Protein AF-A0A850M1L8-F1 (afdb_monomer)

Radius of gyration: 28.01 Å; Cα contacts (8 Å, |Δi|>4): 456; chains: 1; bounding box: 72×59×73 Å

Structure (mmCIF, N/CA/C/O backbone):
data_AF-A0A850M1L8-F1
#
_entry.id   AF-A0A850M1L8-F1
#
loop_
_atom_site.group_PDB
_atom_site.id
_atom_site.type_symbol
_atom_site.label_atom_id
_atom_site.label_alt_id
_atom_site.label_comp_id
_atom_site.label_asym_id
_atom_site.label_entity_id
_atom_site.label_seq_id
_atom_site.pdbx_PDB_ins_code
_atom_site.Cartn_x
_atom_site.Cartn_y
_atom_site.Cartn_z
_atom_site.occupancy
_atom_site.B_iso_or_equiv
_atom_site.auth_seq_id
_atom_site.auth_comp_id
_atom_site.auth_asym_id
_atom_site.auth_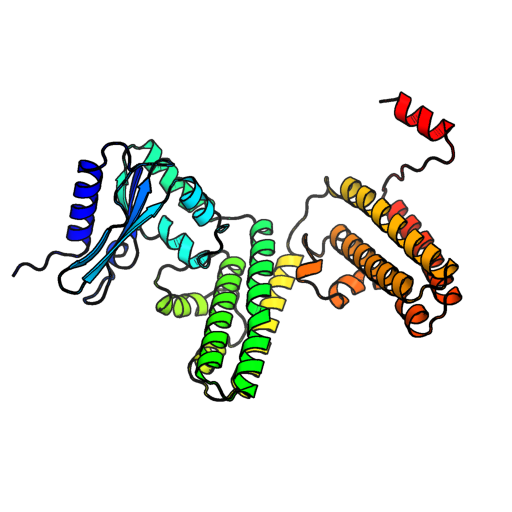atom_id
_atom_site.pdbx_PDB_model_num
ATOM 1 N N . MET A 1 1 ? 30.282 -13.989 -36.476 1.00 49.06 1 MET A N 1
ATOM 2 C CA . MET A 1 1 ? 28.835 -13.706 -36.355 1.00 49.06 1 MET A CA 1
ATOM 3 C C . MET A 1 1 ? 28.711 -12.346 -35.680 1.00 49.06 1 MET A C 1
ATOM 5 O O . MET A 1 1 ? 29.245 -12.204 -34.587 1.00 49.06 1 MET A O 1
ATOM 9 N N . PHE A 1 2 ? 28.152 -11.329 -36.342 1.00 50.41 2 PHE A N 1
ATOM 10 C CA . PHE A 1 2 ? 27.987 -10.004 -35.729 1.00 50.41 2 PHE A CA 1
ATOM 11 C C . PHE A 1 2 ? 26.932 -10.098 -34.622 1.00 50.41 2 PHE A C 1
ATOM 13 O O . PHE A 1 2 ? 25.789 -10.461 -34.894 1.00 50.41 2 PHE A O 1
ATOM 20 N N . LYS A 1 3 ? 27.324 -9.827 -33.374 1.00 67.75 3 LYS A N 1
ATOM 21 C CA . LYS A 1 3 ? 26.388 -9.718 -32.253 1.00 67.75 3 LYS A CA 1
ATOM 22 C C . LYS A 1 3 ? 25.769 -8.323 -32.324 1.00 67.75 3 LYS A C 1
ATOM 24 O O . LYS A 1 3 ? 26.452 -7.350 -32.015 1.00 67.75 3 LYS A O 1
ATOM 29 N N . LEU A 1 4 ? 24.522 -8.235 -32.787 1.00 77.19 4 LEU A N 1
ATOM 30 C CA . LEU A 1 4 ? 23.741 -6.998 -32.709 1.00 77.19 4 LEU A CA 1
ATOM 31 C C . LEU A 1 4 ? 23.640 -6.573 -31.241 1.00 77.19 4 LEU A C 1
ATOM 33 O O . LEU A 1 4 ? 23.440 -7.412 -30.357 1.00 77.19 4 LEU A O 1
ATOM 37 N N . LYS A 1 5 ? 23.785 -5.278 -30.974 1.00 91.38 5 LYS A N 1
ATOM 38 C CA . LYS A 1 5 ? 23.534 -4.725 -29.642 1.00 91.38 5 LYS A CA 1
ATOM 39 C C . LYS A 1 5 ? 22.029 -4.754 -29.368 1.00 91.38 5 LYS A C 1
ATOM 41 O O . LYS A 1 5 ? 21.225 -4.542 -30.271 1.00 91.38 5 LYS A O 1
ATOM 46 N N . MET A 1 6 ? 21.636 -4.954 -28.110 1.00 94.56 6 MET A N 1
ATOM 47 C CA . MET A 1 6 ? 20.220 -4.975 -27.709 1.00 94.56 6 MET A CA 1
ATOM 48 C C . MET A 1 6 ? 19.470 -3.702 -28.129 1.00 94.56 6 MET A C 1
ATOM 50 O O . MET A 1 6 ? 18.338 -3.775 -28.601 1.00 94.56 6 MET A O 1
ATOM 54 N N . ILE A 1 7 ? 20.127 -2.540 -28.053 1.00 95.94 7 ILE A N 1
ATOM 55 C CA . ILE A 1 7 ? 19.549 -1.272 -28.512 1.00 95.94 7 ILE A CA 1
ATOM 56 C C . ILE A 1 7 ? 19.278 -1.240 -30.026 1.00 95.94 7 ILE A C 1
ATOM 58 O O . ILE A 1 7 ? 18.281 -0.667 -30.451 1.00 95.94 7 ILE A O 1
ATOM 62 N N . GLU A 1 8 ? 20.108 -1.894 -30.842 1.00 95.44 8 GLU A N 1
ATOM 63 C CA . GLU A 1 8 ? 19.921 -1.958 -32.300 1.00 95.44 8 GLU A CA 1
ATOM 64 C C . GLU A 1 8 ? 18.703 -2.824 -32.652 1.00 95.44 8 GLU A C 1
ATOM 66 O O . GLU A 1 8 ? 17.951 -2.499 -33.571 1.00 95.44 8 GLU A O 1
ATOM 71 N N . ILE A 1 9 ? 18.463 -3.890 -31.878 1.00 95.88 9 ILE A N 1
ATOM 72 C CA . ILE A 1 9 ? 17.249 -4.712 -31.981 1.00 95.88 9 ILE A CA 1
ATOM 73 C C . ILE A 1 9 ? 16.019 -3.868 -31.621 1.00 95.88 9 ILE A C 1
ATOM 75 O O . ILE A 1 9 ? 15.04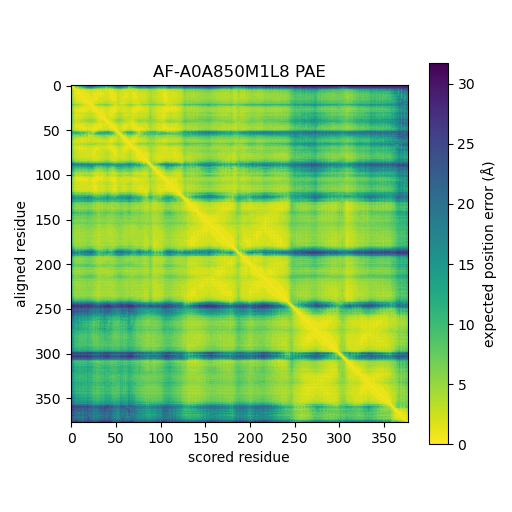5 -3.861 -32.374 1.00 95.88 9 ILE A O 1
ATOM 79 N N . ALA A 1 10 ? 16.069 -3.109 -30.523 1.00 97.50 10 ALA A N 1
ATOM 80 C CA . ALA A 1 10 ? 14.967 -2.239 -30.116 1.00 97.50 10 ALA A CA 1
ATOM 81 C C . ALA A 1 10 ? 14.657 -1.154 -31.169 1.00 97.50 10 ALA A C 1
ATOM 83 O O . ALA A 1 10 ? 13.501 -0.936 -31.531 1.00 97.50 10 ALA A O 1
ATOM 84 N N . GLU A 1 11 ? 15.686 -0.510 -31.728 1.00 97.88 11 GLU A N 1
ATOM 85 C CA . GLU A 1 11 ? 15.541 0.485 -32.797 1.00 97.88 11 GLU A CA 1
ATOM 86 C C . GLU A 1 11 ? 14.978 -0.128 -34.091 1.00 97.88 11 GLU A C 1
ATOM 88 O O . GLU A 1 11 ? 14.148 0.495 -34.762 1.00 97.88 11 GLU A O 1
ATOM 93 N N . PHE A 1 12 ? 15.367 -1.362 -34.431 1.00 97.38 12 PHE A N 1
ATOM 94 C CA . PHE A 1 12 ? 14.781 -2.109 -35.546 1.00 97.38 12 PHE A CA 1
ATOM 95 C C . PHE A 1 12 ? 13.287 -2.387 -35.325 1.00 97.38 12 PHE A C 1
ATOM 97 O O . PHE A 1 12 ? 12.474 -2.124 -36.217 1.00 97.38 12 PHE A O 1
ATOM 104 N N . LEU A 1 13 ? 12.909 -2.871 -34.138 1.00 97.94 13 LEU A N 1
ATOM 105 C CA . LEU A 1 13 ? 11.514 -3.163 -33.797 1.00 97.94 13 LEU A CA 1
ATOM 106 C C . LEU A 1 13 ? 10.656 -1.900 -33.793 1.00 97.94 13 LEU A C 1
ATOM 108 O O . LEU A 1 13 ? 9.551 -1.920 -34.335 1.00 97.94 13 LEU A O 1
ATOM 112 N N . ALA A 1 14 ? 11.181 -0.789 -33.269 1.00 98.00 14 ALA A N 1
ATOM 113 C CA . ALA A 1 14 ? 10.499 0.498 -33.303 1.00 98.00 14 ALA A CA 1
ATOM 114 C C . ALA A 1 14 ? 10.196 0.934 -34.747 1.00 98.00 14 ALA A C 1
ATOM 116 O O . ALA A 1 14 ? 9.050 1.249 -35.065 1.00 98.00 14 ALA A O 1
ATOM 117 N N . LYS A 1 15 ? 11.186 0.866 -35.652 1.00 97.88 15 LYS A N 1
ATOM 118 C CA . LYS A 1 15 ? 10.992 1.174 -37.084 1.00 97.88 15 LYS A CA 1
ATOM 119 C C . LYS A 1 15 ? 9.988 0.236 -37.753 1.00 97.88 15 LYS A C 1
ATOM 121 O O . LYS A 1 15 ? 9.182 0.670 -38.577 1.00 97.88 15 LYS A O 1
ATOM 126 N N . ARG A 1 16 ? 10.028 -1.059 -37.423 1.00 97.62 16 ARG A N 1
ATOM 127 C CA . ARG A 1 16 ? 9.095 -2.049 -37.975 1.00 97.62 16 ARG A CA 1
ATOM 128 C C . ARG A 1 16 ? 7.661 -1.774 -37.526 1.00 97.62 16 ARG A C 1
ATOM 130 O O . ARG A 1 16 ? 6.761 -1.838 -38.360 1.00 97.62 16 ARG A O 1
ATOM 137 N N . ALA A 1 17 ? 7.462 -1.450 -36.250 1.00 97.12 17 ALA A N 1
ATOM 138 C CA . ALA A 1 17 ? 6.154 -1.135 -35.688 1.00 97.12 17 ALA A CA 1
ATOM 139 C C . ALA A 1 17 ? 5.556 0.127 -36.323 1.00 97.12 17 ALA A C 1
ATOM 141 O O . ALA A 1 17 ? 4.420 0.086 -36.783 1.00 97.12 17 ALA A O 1
ATOM 142 N N . THR A 1 18 ? 6.328 1.210 -36.449 1.00 96.38 18 THR A N 1
ATOM 143 C CA . THR A 1 18 ? 5.833 2.462 -37.054 1.00 96.38 18 THR A CA 1
ATOM 144 C C . THR A 1 18 ? 5.558 2.338 -38.548 1.00 96.38 18 THR A C 1
ATOM 146 O O . THR A 1 18 ? 4.636 2.970 -39.051 1.00 96.38 18 THR A O 1
ATOM 149 N N . SER A 1 19 ? 6.302 1.484 -39.257 1.00 96.06 19 SER A N 1
ATOM 150 C CA . SER A 1 19 ? 6.034 1.194 -40.673 1.00 96.06 19 SER A CA 1
ATOM 151 C C . SER A 1 19 ? 4.773 0.344 -40.871 1.00 96.06 19 SER A C 1
ATOM 153 O O . SER A 1 19 ? 4.092 0.478 -41.881 1.00 96.06 19 SER A O 1
ATOM 155 N N . ARG A 1 20 ? 4.477 -0.567 -39.933 1.00 96.19 20 ARG A N 1
ATOM 156 C CA . ARG A 1 20 ? 3.309 -1.464 -39.994 1.00 96.19 20 ARG A CA 1
ATOM 157 C C . ARG A 1 20 ? 2.029 -0.789 -39.499 1.00 96.19 20 ARG A C 1
ATOM 159 O O . ARG A 1 20 ? 0.959 -1.098 -40.010 1.00 96.19 20 ARG A O 1
ATOM 166 N N . PHE A 1 21 ? 2.152 0.120 -38.536 1.00 94.31 21 PHE A N 1
ATOM 167 C CA . PHE A 1 21 ? 1.048 0.827 -37.888 1.00 94.31 21 PHE A CA 1
ATOM 168 C C . PHE A 1 21 ? 1.220 2.347 -38.013 1.00 94.31 21 PHE A C 1
ATOM 170 O O . PHE A 1 21 ? 1.390 3.028 -36.993 1.00 94.31 21 PHE A O 1
ATOM 177 N N . PRO A 1 22 ? 1.206 2.890 -39.247 1.00 89.12 22 PRO A N 1
ATOM 178 C CA . PRO A 1 22 ? 1.342 4.324 -39.456 1.00 89.12 22 PRO A CA 1
ATOM 179 C C . PRO A 1 22 ? 0.224 5.059 -38.717 1.00 89.12 22 PRO A C 1
ATOM 181 O O . PRO A 1 22 ? -0.919 4.603 -38.675 1.00 89.12 22 PRO A O 1
ATOM 184 N N . ASP A 1 23 ? 0.583 6.167 -38.078 1.00 89.69 23 ASP A N 1
ATOM 185 C CA . ASP A 1 23 ? -0.311 7.051 -37.325 1.00 89.69 23 ASP A CA 1
ATOM 186 C C . ASP A 1 23 ? -1.041 6.434 -36.122 1.00 89.69 23 ASP A C 1
ATOM 188 O O . ASP A 1 23 ? -1.714 7.165 -35.405 1.00 89.69 23 ASP A O 1
ATOM 192 N N . LYS A 1 24 ? -0.897 5.134 -35.833 1.00 94.69 24 LYS A N 1
ATOM 193 C CA . LYS A 1 24 ? -1.538 4.478 -34.673 1.00 94.69 24 LYS A CA 1
ATOM 194 C C . LYS A 1 24 ? -0.696 4.509 -33.402 1.00 94.69 24 LYS A C 1
ATOM 196 O O . LYS A 1 24 ? -1.224 4.336 -32.304 1.00 94.69 24 LYS A O 1
ATOM 201 N N . ILE A 1 25 ? 0.614 4.689 -33.549 1.00 97.00 25 ILE A N 1
ATOM 202 C CA . ILE A 1 25 ? 1.569 4.714 -32.444 1.00 97.00 25 ILE A CA 1
ATOM 203 C C . ILE A 1 25 ? 1.969 6.163 -32.186 1.00 97.00 25 ILE A C 1
ATOM 205 O O . ILE A 1 25 ? 2.467 6.831 -33.084 1.00 97.00 25 ILE A O 1
ATOM 209 N N . ALA A 1 26 ? 1.781 6.643 -30.959 1.00 97.31 26 ALA A N 1
ATOM 210 C CA . ALA A 1 26 ? 2.185 7.981 -30.542 1.00 97.31 26 ALA A CA 1
ATOM 211 C C . ALA A 1 26 ? 3.645 8.007 -30.066 1.00 97.31 26 ALA A C 1
ATOM 213 O O . ALA A 1 26 ? 4.408 8.896 -30.446 1.00 97.31 26 ALA A O 1
ATOM 214 N N . ILE A 1 27 ? 4.042 7.024 -29.250 1.00 98.19 27 ILE A N 1
ATOM 215 C CA . ILE A 1 27 ? 5.375 6.921 -28.635 1.00 98.19 27 ILE A CA 1
ATOM 216 C C . ILE A 1 27 ? 5.847 5.470 -28.687 1.00 98.19 27 ILE A C 1
ATOM 218 O O . ILE A 1 27 ? 5.060 4.565 -28.431 1.00 98.19 27 ILE A O 1
ATOM 222 N N . ILE A 1 28 ? 7.136 5.252 -28.953 1.00 98.31 28 ILE A N 1
ATOM 223 C CA . ILE A 1 28 ? 7.819 3.985 -28.657 1.00 98.31 28 ILE A CA 1
ATOM 224 C C . ILE A 1 28 ? 9.022 4.294 -27.791 1.00 98.31 28 ILE A C 1
ATOM 226 O O . ILE A 1 28 ? 9.825 5.175 -28.115 1.00 98.31 28 ILE A O 1
ATOM 230 N N . VAL A 1 29 ? 9.173 3.530 -26.722 1.00 97.62 29 VAL A N 1
ATOM 231 C CA . VAL A 1 29 ? 10.317 3.620 -25.826 1.00 97.62 29 VAL A CA 1
ATOM 232 C C . VAL A 1 29 ? 10.916 2.251 -25.573 1.00 97.62 29 VAL A C 1
ATOM 234 O O . VAL A 1 29 ? 10.224 1.234 -25.561 1.00 97.62 29 VAL A O 1
ATOM 237 N N . VAL A 1 30 ? 12.218 2.268 -25.325 1.00 96.81 30 VAL A N 1
ATOM 238 C CA . VAL A 1 30 ? 12.921 1.205 -24.612 1.00 96.81 30 VAL A CA 1
ATOM 239 C C . VAL A 1 30 ? 13.180 1.693 -23.190 1.00 96.81 30 VAL A C 1
ATOM 241 O O . VAL A 1 30 ? 13.467 2.878 -22.988 1.00 96.81 30 VAL A O 1
ATOM 244 N N . TYR A 1 31 ? 13.053 0.812 -22.206 1.00 92.56 31 TYR A N 1
ATOM 245 C CA . TYR A 1 31 ? 13.312 1.111 -20.797 1.00 92.56 31 TYR A CA 1
ATOM 246 C C . TYR A 1 31 ? 14.234 0.051 -20.179 1.00 92.56 31 TYR A C 1
ATOM 248 O O . TYR A 1 31 ? 14.836 -0.758 -20.888 1.00 92.56 31 TYR A O 1
ATOM 256 N N . GLY A 1 32 ? 14.432 0.118 -18.862 1.00 88.62 32 GLY A N 1
ATOM 257 C CA . GLY A 1 32 ? 15.216 -0.879 -18.138 1.00 88.62 32 GLY A CA 1
ATOM 258 C C . GLY A 1 32 ? 16.716 -0.795 -18.430 1.00 88.62 32 GLY A C 1
ATOM 259 O O . GLY A 1 32 ? 17.271 0.282 -18.667 1.00 88.62 32 GLY A O 1
ATOM 260 N N . SER A 1 33 ? 17.397 -1.940 -18.372 1.00 89.81 33 SER A N 1
ATOM 261 C CA . SER A 1 33 ? 18.862 -2.008 -18.456 1.00 89.81 33 SER A CA 1
ATOM 262 C C . SER A 1 33 ? 19.405 -1.485 -19.790 1.00 89.81 33 SER A C 1
ATOM 264 O O . SER A 1 33 ? 20.400 -0.760 -19.770 1.00 89.81 33 SER A O 1
ATOM 266 N N . VAL A 1 34 ? 18.709 -1.760 -20.902 1.00 93.38 34 VAL A N 1
ATOM 267 C CA . VAL A 1 34 ? 19.069 -1.318 -22.262 1.00 93.38 34 VAL A CA 1
ATOM 268 C C . VAL A 1 34 ? 19.001 0.203 -22.400 1.00 93.38 34 VAL A C 1
ATOM 270 O O . VAL A 1 34 ? 19.884 0.812 -23.002 1.00 93.38 34 VAL A O 1
ATOM 273 N N . ALA A 1 35 ? 17.982 0.849 -21.826 1.00 92.56 35 ALA A N 1
ATOM 274 C CA . ALA A 1 35 ? 17.881 2.310 -21.854 1.00 92.56 35 ALA A CA 1
ATOM 275 C C . ALA A 1 35 ? 18.981 2.992 -21.025 1.00 92.56 35 ALA A C 1
ATOM 277 O O . ALA A 1 35 ? 19.410 4.096 -21.356 1.00 92.56 35 ALA A O 1
ATOM 278 N N . LEU A 1 36 ? 19.438 2.328 -19.960 1.00 89.19 36 LEU A N 1
ATOM 279 C CA . LEU A 1 36 ? 20.467 2.829 -19.050 1.00 89.19 36 LEU A CA 1
ATOM 280 C C . LEU A 1 36 ? 21.901 2.475 -19.481 1.00 89.19 36 LEU A C 1
ATOM 282 O O . LEU A 1 36 ? 22.843 2.953 -18.850 1.00 89.19 36 LEU A O 1
ATOM 286 N N . GLY A 1 37 ? 22.090 1.637 -20.506 1.00 90.38 37 GLY A N 1
ATOM 287 C CA . GLY A 1 37 ? 23.416 1.146 -20.902 1.00 90.38 37 GLY A CA 1
ATOM 288 C C . GLY A 1 37 ? 24.055 0.222 -19.856 1.00 90.38 37 GLY A C 1
ATOM 289 O O . GLY A 1 37 ? 25.275 0.209 -19.696 1.00 90.38 37 GLY A O 1
ATOM 290 N N . THR A 1 38 ? 23.232 -0.477 -19.070 1.00 89.44 38 THR A N 1
ATOM 291 C CA . THR A 1 38 ? 23.667 -1.382 -17.985 1.00 89.44 38 THR A CA 1
ATOM 292 C C . THR A 1 38 ? 23.308 -2.842 -18.257 1.00 89.44 38 THR A C 1
ATOM 294 O O . THR A 1 38 ? 23.363 -3.681 -17.352 1.00 89.44 38 THR A O 1
ATOM 297 N N . GLU A 1 39 ? 22.905 -3.140 -19.490 1.00 90.69 39 GLU A N 1
ATOM 298 C CA . GLU A 1 39 ? 22.570 -4.476 -19.949 1.00 90.69 39 GLU A CA 1
ATOM 299 C C . GLU A 1 39 ? 23.780 -5.422 -19.925 1.00 90.69 39 GLU A C 1
ATOM 301 O O . GLU A 1 39 ? 24.936 -5.029 -20.085 1.00 90.69 39 GLU A O 1
ATOM 306 N N . HIS A 1 40 ? 23.505 -6.707 -19.724 1.00 89.19 40 HIS A N 1
ATOM 307 C CA . HIS A 1 40 ? 24.483 -7.790 -19.784 1.00 89.19 40 HIS A CA 1
ATOM 308 C C . HIS A 1 40 ? 23.911 -8.967 -20.580 1.00 89.19 40 HIS A C 1
ATOM 310 O O . HIS A 1 40 ? 22.801 -8.909 -21.095 1.00 89.19 40 HIS A O 1
ATOM 316 N N . GLU A 1 41 ? 24.654 -10.068 -20.693 1.00 88.75 41 GLU A N 1
ATOM 317 C CA . GLU A 1 41 ? 24.296 -11.182 -21.587 1.00 88.75 41 GLU A CA 1
ATOM 318 C C . GLU A 1 41 ? 22.949 -11.879 -21.298 1.00 88.75 41 GLU A C 1
ATOM 320 O O . GLU A 1 41 ? 22.431 -12.559 -22.182 1.00 88.75 41 GLU A O 1
ATOM 325 N N . TYR A 1 42 ? 22.381 -11.675 -20.104 1.00 88.56 42 TYR A N 1
ATOM 326 C CA . TYR A 1 42 ? 21.080 -12.214 -19.676 1.00 88.56 42 TYR A CA 1
ATOM 327 C C . TYR A 1 42 ? 20.008 -11.129 -19.518 1.00 88.56 42 TYR A C 1
ATOM 329 O O . TYR A 1 42 ? 18.961 -11.397 -18.938 1.00 88.56 42 TYR A O 1
ATOM 337 N N . SER A 1 43 ? 20.279 -9.897 -19.954 1.00 90.69 43 SER A N 1
ATOM 338 C CA . SER A 1 43 ? 19.254 -8.856 -19.980 1.00 90.69 43 SER A CA 1
ATOM 339 C C . SER A 1 43 ? 18.221 -9.130 -21.072 1.00 90.69 43 SER A C 1
ATOM 341 O O . SER A 1 43 ? 18.527 -9.688 -22.127 1.00 90.69 43 SER A O 1
ATOM 343 N N . ASP A 1 44 ? 16.997 -8.725 -20.784 1.00 93.56 44 ASP A N 1
ATOM 344 C CA . ASP A 1 44 ? 15.873 -8.614 -21.698 1.00 93.56 44 ASP A CA 1
ATOM 345 C C . ASP A 1 44 ? 15.897 -7.283 -22.462 1.00 93.56 44 ASP A C 1
ATOM 347 O O . ASP A 1 44 ? 16.663 -6.362 -22.164 1.00 93.56 44 ASP A O 1
ATOM 351 N N . ILE A 1 45 ? 15.064 -7.207 -23.499 1.00 95.75 45 ILE A N 1
ATOM 352 C CA . ILE A 1 45 ? 14.753 -5.976 -24.222 1.00 95.75 45 ILE A CA 1
ATOM 353 C C . ILE A 1 45 ? 13.324 -5.583 -23.865 1.00 95.75 45 ILE A C 1
ATOM 355 O O . ILE A 1 45 ? 12.363 -6.142 -24.394 1.00 95.75 45 ILE A O 1
ATOM 359 N N . ASP A 1 46 ? 13.233 -4.601 -22.979 1.00 94.75 46 ASP A N 1
ATOM 360 C CA . ASP A 1 46 ? 12.004 -4.047 -22.429 1.00 94.75 46 ASP A CA 1
ATOM 361 C C . ASP A 1 46 ? 11.526 -2.840 -23.246 1.00 94.75 46 ASP A C 1
ATOM 363 O O . ASP A 1 46 ? 12.171 -1.784 -23.273 1.00 94.75 46 ASP A O 1
ATOM 367 N N . MET A 1 47 ? 10.385 -2.974 -23.919 1.00 97.38 47 MET A N 1
ATOM 368 C CA . MET A 1 47 ? 9.817 -1.934 -24.772 1.00 97.38 47 MET A CA 1
ATOM 369 C C . MET A 1 47 ? 8.321 -1.764 -24.550 1.00 97.38 47 MET A C 1
ATOM 371 O O . MET A 1 47 ? 7.593 -2.721 -24.297 1.00 97.38 47 MET A O 1
ATOM 375 N N . TYR A 1 48 ? 7.834 -0.541 -24.746 1.00 96.62 48 TYR A N 1
ATOM 376 C CA . TYR A 1 48 ? 6.402 -0.315 -24.883 1.00 96.62 48 TYR A CA 1
ATOM 377 C C . TYR A 1 48 ? 6.068 0.747 -25.921 1.00 96.62 48 TYR A C 1
ATOM 379 O O . TYR A 1 48 ? 6.847 1.668 -26.187 1.00 96.62 48 TYR A O 1
ATOM 387 N N . ALA A 1 49 ? 4.878 0.611 -26.500 1.00 97.62 49 ALA A N 1
ATOM 388 C CA . ALA A 1 49 ? 4.255 1.620 -27.338 1.00 97.62 49 ALA A CA 1
ATOM 389 C C . ALA A 1 49 ? 3.098 2.289 -26.590 1.00 97.62 49 ALA A C 1
ATOM 391 O O . ALA A 1 49 ? 2.289 1.607 -25.956 1.00 97.62 49 ALA A O 1
ATOM 392 N N . ILE A 1 50 ? 2.993 3.614 -26.707 1.00 97.12 50 ILE A N 1
ATOM 393 C CA . ILE A 1 50 ? 1.744 4.321 -26.422 1.00 97.12 50 ILE A CA 1
ATOM 394 C C . ILE A 1 50 ? 0.988 4.445 -27.736 1.00 97.12 50 ILE A C 1
ATOM 396 O O . ILE A 1 50 ? 1.493 5.051 -28.683 1.00 97.12 50 ILE A O 1
ATOM 400 N N . VAL A 1 51 ? -0.197 3.854 -27.791 1.00 96.19 51 VAL A N 1
ATOM 401 C CA . VAL A 1 51 ? -1.086 3.884 -28.954 1.00 96.19 51 VAL A CA 1
ATOM 402 C C . VAL A 1 51 ? -2.289 4.780 -28.680 1.00 96.19 51 VAL A C 1
ATOM 404 O O . VAL A 1 51 ? -2.616 5.065 -27.524 1.00 96.19 51 VAL A O 1
ATOM 407 N N . ASP A 1 52 ? -2.954 5.239 -29.736 1.00 89.56 52 ASP A N 1
ATOM 408 C CA . ASP A 1 52 ? -4.258 5.880 -29.564 1.00 89.56 52 ASP A CA 1
ATOM 409 C C . ASP A 1 52 ? -5.280 4.863 -29.026 1.00 89.56 52 ASP A C 1
ATOM 411 O O . ASP A 1 52 ? -5.126 3.648 -29.185 1.00 89.56 52 ASP A O 1
ATOM 415 N N . ASN A 1 53 ? -6.320 5.359 -28.355 1.00 79.38 53 ASN A N 1
ATOM 416 C CA . ASN A 1 53 ? -7.325 4.496 -27.745 1.00 79.38 53 ASN A CA 1
ATOM 417 C C . ASN A 1 53 ? -8.005 3.632 -28.823 1.00 79.38 53 ASN A C 1
ATOM 419 O O . ASN A 1 53 ? -8.302 4.134 -29.905 1.00 79.38 53 ASN A O 1
ATOM 423 N N . GLU A 1 54 ? -8.213 2.344 -28.539 1.00 79.56 54 GLU A N 1
ATOM 424 C CA . GLU A 1 54 ? -8.794 1.368 -29.484 1.00 79.56 54 GLU A CA 1
ATOM 425 C C . GLU A 1 54 ? -7.992 1.158 -30.788 1.00 79.56 54 GLU A C 1
ATOM 427 O O . GLU A 1 54 ? -8.501 0.586 -31.752 1.00 79.56 54 GLU A O 1
ATOM 432 N N . ALA A 1 55 ? -6.723 1.580 -30.844 1.00 83.50 55 ALA A N 1
ATOM 433 C CA . ALA A 1 55 ? -5.890 1.346 -32.016 1.00 83.50 55 ALA A CA 1
ATOM 434 C C . ALA A 1 55 ? -5.694 -0.157 -32.281 1.00 83.50 55 ALA A C 1
ATOM 436 O O . ALA A 1 55 ? -5.068 -0.877 -31.489 1.00 83.50 55 ALA A O 1
ATOM 437 N N . ASP A 1 56 ? -6.177 -0.602 -33.442 1.00 86.25 56 ASP A N 1
ATOM 438 C CA . ASP A 1 56 ? -5.950 -1.954 -33.937 1.00 86.25 56 ASP A CA 1
ATOM 439 C C . ASP A 1 56 ? -4.474 -2.129 -34.319 1.00 86.25 56 ASP A C 1
ATOM 441 O O . ASP A 1 56 ? -3.970 -1.563 -35.293 1.00 86.25 56 ASP A O 1
ATOM 445 N N . THR A 1 57 ? -3.760 -2.865 -33.473 1.00 88.25 57 THR A N 1
ATOM 446 C CA . THR A 1 57 ? -2.356 -3.230 -33.651 1.00 88.25 57 THR A CA 1
ATOM 447 C C . THR A 1 57 ? -2.170 -4.659 -33.169 1.00 88.25 57 THR A C 1
ATOM 449 O O . THR A 1 57 ? -2.767 -5.055 -32.164 1.00 88.25 57 THR A O 1
ATOM 452 N N . ASP A 1 58 ? -1.287 -5.409 -33.824 1.00 91.38 58 ASP A N 1
ATOM 453 C CA . ASP A 1 58 ? -0.939 -6.780 -33.423 1.00 91.38 58 ASP A CA 1
ATOM 454 C C . ASP A 1 58 ? 0.102 -6.849 -32.288 1.00 91.38 58 ASP A C 1
ATOM 456 O O . ASP A 1 58 ? 0.617 -7.921 -31.982 1.00 91.38 58 ASP A O 1
ATOM 460 N N . LEU A 1 59 ? 0.402 -5.715 -31.642 1.00 91.12 59 LEU A N 1
ATOM 461 C CA . LEU A 1 59 ? 1.132 -5.684 -30.375 1.00 91.12 59 LEU A CA 1
ATOM 462 C C . LEU A 1 59 ? 0.262 -6.299 -29.259 1.00 91.12 59 LEU A C 1
ATOM 464 O O . LEU A 1 59 ? -0.948 -6.040 -29.225 1.00 91.12 59 LEU A O 1
ATOM 468 N N . PRO A 1 60 ? 0.849 -7.038 -28.297 1.00 94.19 60 PRO A N 1
ATOM 469 C CA . PRO A 1 60 ? 2.278 -7.113 -27.967 1.00 94.19 60 PRO A CA 1
ATOM 470 C C . PRO A 1 60 ? 3.112 -8.054 -28.857 1.00 94.19 60 PRO A C 1
ATOM 472 O O . PRO A 1 60 ? 2.624 -9.082 -29.319 1.00 94.19 60 PRO A O 1
ATOM 475 N N . TRP A 1 61 ? 4.401 -7.747 -29.030 1.00 97.25 61 TRP A N 1
ATOM 476 C CA . TRP A 1 61 ? 5.386 -8.655 -29.632 1.00 97.25 61 TRP A CA 1
ATOM 477 C C . TRP A 1 61 ? 6.333 -9.197 -28.565 1.00 97.25 61 TRP A C 1
ATOM 479 O O . TRP A 1 61 ? 7.245 -8.502 -28.125 1.00 97.25 61 TRP A O 1
ATOM 489 N N . ASN A 1 62 ? 6.139 -10.463 -28.197 1.00 97.25 62 ASN A N 1
ATOM 490 C CA . ASN A 1 62 ? 6.943 -11.141 -27.185 1.00 97.25 62 ASN A CA 1
ATOM 491 C C . ASN A 1 62 ? 7.614 -12.370 -27.801 1.00 97.25 62 ASN A C 1
ATOM 493 O O . ASN A 1 62 ? 6.930 -13.259 -28.308 1.00 97.25 62 ASN A O 1
ATOM 497 N N . PHE A 1 63 ? 8.946 -12.420 -27.796 1.00 96.56 63 PHE A N 1
ATOM 498 C CA . PHE A 1 63 ? 9.702 -13.516 -28.411 1.00 96.56 63 PHE A CA 1
ATOM 499 C C . PHE A 1 63 ? 11.121 -13.631 -27.842 1.00 96.56 63 PHE A C 1
ATOM 501 O O . PHE A 1 63 ? 11.580 -12.782 -27.083 1.00 96.56 63 PHE A O 1
ATOM 508 N N . ILE A 1 64 ? 11.830 -14.697 -28.221 1.00 96.06 64 ILE A N 1
ATOM 509 C CA . ILE A 1 64 ? 13.236 -14.921 -27.864 1.00 96.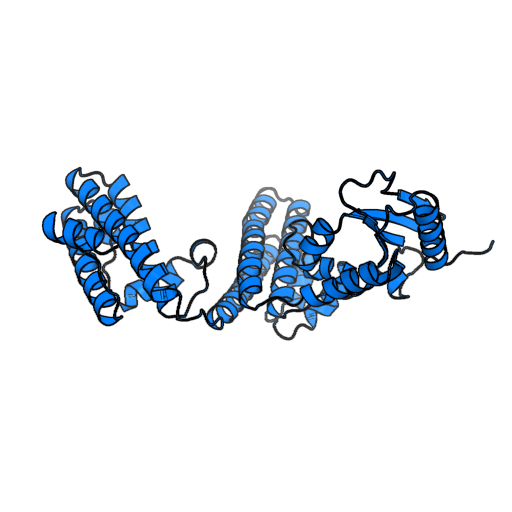06 64 ILE A CA 1
ATOM 510 C C . ILE A 1 64 ? 14.096 -14.801 -29.125 1.00 96.06 64 ILE A C 1
ATOM 512 O O . ILE A 1 64 ? 13.851 -15.491 -30.114 1.00 96.06 64 ILE A O 1
ATOM 516 N N . PHE A 1 65 ? 15.140 -13.973 -29.080 1.00 91.56 65 PHE A N 1
ATOM 517 C CA . PHE A 1 65 ? 16.136 -13.832 -30.142 1.00 91.56 65 PHE A CA 1
ATOM 518 C C . PHE A 1 65 ? 17.537 -14.042 -29.573 1.00 91.56 65 PHE A C 1
ATOM 520 O O . PHE A 1 65 ? 17.941 -13.344 -28.656 1.00 91.56 65 PHE A O 1
ATOM 527 N N . GLN A 1 66 ? 18.282 -15.024 -30.090 1.00 88.69 66 GLN A N 1
ATOM 528 C CA . GLN A 1 66 ? 19.655 -15.328 -29.644 1.00 88.69 66 GLN A CA 1
ATOM 529 C C . GLN A 1 66 ? 19.820 -15.463 -28.111 1.00 88.69 66 GLN A C 1
ATOM 531 O O . GLN A 1 66 ? 20.870 -15.136 -27.557 1.00 88.69 66 GLN A O 1
ATOM 536 N N . LYS A 1 67 ? 18.803 -16.035 -27.444 1.00 88.06 67 LYS A N 1
ATOM 537 C CA . LYS A 1 67 ? 18.664 -16.194 -25.978 1.00 88.06 67 LYS A CA 1
ATOM 538 C C . LYS A 1 67 ? 18.270 -14.925 -25.209 1.00 88.06 67 LYS A C 1
ATOM 540 O O . LYS A 1 67 ? 18.077 -15.015 -24.004 1.00 88.06 67 LYS A O 1
ATOM 545 N N . GLN A 1 68 ? 18.121 -13.782 -25.873 1.00 91.75 68 GLN A N 1
ATOM 546 C CA . GLN A 1 68 ? 17.542 -12.580 -25.278 1.00 91.75 68 GLN A CA 1
ATOM 547 C C . GLN A 1 68 ? 16.021 -12.643 -25.397 1.00 91.75 68 GLN A C 1
ATOM 549 O O . GLN A 1 68 ? 15.491 -12.924 -26.473 1.00 91.75 68 GLN A O 1
ATOM 554 N N . THR A 1 69 ? 15.319 -12.390 -24.300 1.00 95.62 69 THR A N 1
ATOM 555 C CA . THR A 1 69 ? 13.868 -12.189 -24.298 1.00 95.62 69 THR A CA 1
ATOM 556 C C . THR A 1 69 ? 13.553 -10.758 -24.713 1.00 95.62 69 THR A C 1
ATOM 558 O O . THR A 1 69 ? 14.218 -9.817 -24.286 1.00 95.62 69 THR A O 1
ATOM 561 N N . VAL A 1 70 ? 12.548 -10.598 -25.563 1.00 96.94 70 VAL A N 1
ATOM 562 C CA . VAL A 1 70 ? 12.016 -9.303 -25.981 1.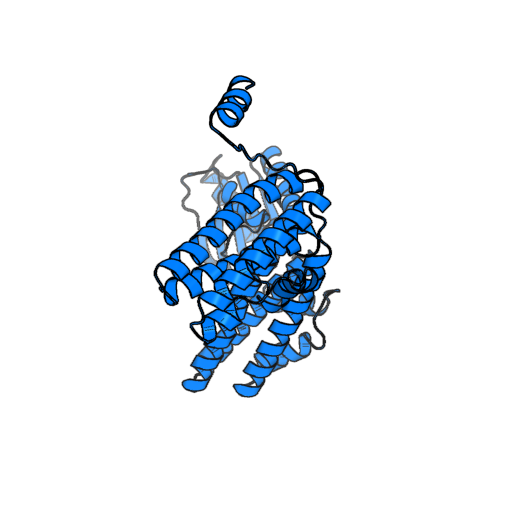00 96.94 70 VAL A CA 1
ATOM 563 C C . VAL A 1 70 ? 10.582 -9.219 -25.492 1.00 96.94 70 VAL A C 1
ATOM 565 O O . VAL A 1 70 ? 9.781 -10.096 -25.821 1.00 96.94 70 VAL A O 1
ATOM 568 N N . GLU A 1 71 ? 10.273 -8.168 -24.738 1.00 96.81 71 GLU A N 1
ATOM 569 C CA . GLU A 1 71 ? 8.915 -7.806 -24.346 1.00 96.81 71 GLU A CA 1
ATOM 570 C C . GLU A 1 71 ? 8.582 -6.449 -24.969 1.00 96.81 71 GLU A C 1
ATOM 572 O O . GLU A 1 71 ? 9.135 -5.421 -24.581 1.00 96.81 71 GLU A O 1
ATOM 577 N N . PHE A 1 72 ? 7.691 -6.435 -25.962 1.00 97.38 72 PHE A N 1
ATOM 578 C CA . PHE A 1 72 ? 7.232 -5.202 -26.596 1.00 97.38 72 PHE A CA 1
ATOM 579 C C . PHE A 1 72 ? 5.719 -5.0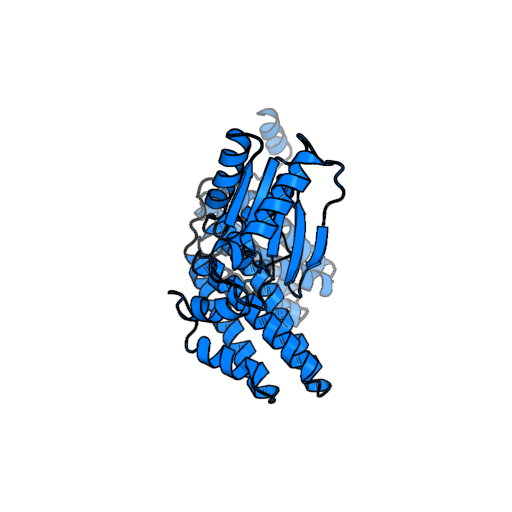85 -26.476 1.00 97.38 72 PHE A C 1
ATOM 581 O O . PHE A 1 72 ? 4.960 -5.531 -27.338 1.00 97.38 72 PHE A O 1
ATOM 588 N N . TRP A 1 73 ? 5.276 -4.475 -25.382 1.00 95.69 73 TRP A N 1
ATOM 589 C CA . TRP A 1 73 ? 3.863 -4.345 -25.047 1.00 95.69 73 TRP A CA 1
ATOM 590 C C . TRP A 1 73 ? 3.270 -2.998 -25.479 1.00 95.69 73 TRP A C 1
ATOM 592 O O . TRP A 1 73 ? 3.966 -2.108 -25.971 1.00 95.69 73 TRP A O 1
ATOM 602 N N . LYS A 1 74 ? 1.948 -2.845 -25.344 1.00 94.69 74 LYS A N 1
ATOM 603 C CA . LYS A 1 74 ? 1.242 -1.597 -25.666 1.00 94.69 74 LYS A CA 1
ATOM 604 C C . LYS A 1 74 ? 0.373 -1.120 -24.515 1.00 94.69 74 LYS A C 1
ATOM 606 O O . LYS A 1 74 ? -0.150 -1.920 -23.741 1.00 94.69 74 LYS A O 1
ATOM 611 N N . MET A 1 75 ? 0.171 0.187 -24.461 1.00 94.25 75 MET A N 1
ATOM 612 C CA . MET A 1 75 ? -0.857 0.827 -23.650 1.00 94.25 75 MET A CA 1
ATOM 613 C C . MET A 1 75 ? -1.408 2.055 -24.361 1.00 94.25 75 MET A C 1
ATOM 615 O O . MET A 1 75 ? -0.764 2.596 -25.254 1.00 94.25 75 MET A O 1
ATOM 619 N N . ASP A 1 76 ? -2.586 2.508 -23.956 1.00 94.50 76 ASP A N 1
ATOM 620 C CA . ASP A 1 76 ? -3.094 3.813 -24.364 1.00 94.50 76 ASP A CA 1
ATOM 621 C C . ASP A 1 76 ? -2.601 4.931 -23.423 1.00 94.50 76 ASP A C 1
ATOM 623 O O . ASP A 1 76 ? -1.967 4.700 -22.383 1.00 94.50 76 ASP A O 1
ATOM 627 N N . TRP A 1 77 ? -2.906 6.175 -23.793 1.00 93.81 77 TRP A N 1
ATOM 628 C CA . TRP A 1 77 ? -2.575 7.350 -22.990 1.00 93.81 77 TRP A CA 1
ATOM 629 C C . TRP A 1 77 ? -3.234 7.372 -21.608 1.00 93.81 77 TRP A C 1
ATOM 631 O O . TRP A 1 77 ? -2.604 7.837 -20.660 1.00 93.81 77 TRP A O 1
ATOM 641 N N . ASN A 1 78 ? -4.473 6.893 -21.473 1.00 92.19 78 ASN A N 1
ATOM 642 C CA . ASN A 1 78 ? -5.162 6.865 -20.184 1.00 92.19 78 ASN A CA 1
ATOM 643 C C . ASN A 1 78 ? -4.434 5.919 -19.223 1.00 92.19 78 ASN A C 1
ATOM 645 O O . ASN A 1 78 ? -4.133 6.293 -18.092 1.00 92.19 78 ASN A O 1
ATOM 649 N N . VAL A 1 79 ? -4.048 4.731 -19.687 1.00 90.88 79 VAL A N 1
ATOM 650 C CA . VAL A 1 79 ? -3.245 3.787 -18.910 1.00 90.88 79 VAL A CA 1
ATOM 651 C C . VAL A 1 79 ? -1.896 4.398 -18.529 1.00 90.88 79 VAL A C 1
ATOM 653 O O . VAL A 1 79 ? -1.520 4.319 -17.358 1.00 90.88 79 VAL A O 1
ATOM 656 N N . ALA A 1 80 ? -1.187 5.039 -19.463 1.00 91.50 80 ALA A N 1
ATOM 657 C CA . ALA A 1 80 ? 0.083 5.706 -19.163 1.00 91.50 80 ALA A CA 1
ATOM 658 C C . ALA A 1 80 ? -0.080 6.796 -18.085 1.00 91.50 80 ALA A C 1
ATOM 660 O O . ALA A 1 80 ? 0.726 6.891 -17.157 1.00 91.50 80 ALA A O 1
ATOM 661 N N . GLU A 1 81 ? -1.158 7.579 -18.153 1.00 90.12 81 GLU A N 1
ATOM 662 C CA . GLU A 1 81 ? -1.483 8.603 -17.160 1.00 90.12 81 GLU A CA 1
ATOM 663 C C . GLU A 1 81 ? -1.836 8.004 -15.792 1.00 90.12 81 GLU A C 1
ATOM 665 O O . GLU A 1 81 ? -1.320 8.483 -14.782 1.00 90.12 81 GLU A O 1
ATOM 670 N N . GLN A 1 82 ? -2.625 6.925 -15.728 1.00 87.31 82 GLN A N 1
ATOM 671 C CA . GLN A 1 82 ? -2.929 6.241 -14.462 1.00 87.31 82 GLN A CA 1
ATOM 672 C C . GLN A 1 82 ? -1.681 5.625 -13.817 1.00 87.31 82 GLN A C 1
ATOM 674 O O . GLN A 1 82 ? -1.546 5.647 -12.592 1.00 87.31 82 GLN A O 1
ATOM 679 N N . ILE A 1 83 ? -0.747 5.101 -14.619 1.00 86.44 83 ILE A N 1
ATOM 680 C CA . ILE A 1 83 ? 0.549 4.605 -14.132 1.00 86.44 83 ILE A CA 1
ATOM 681 C C . ILE A 1 83 ? 1.381 5.764 -13.573 1.00 86.44 83 ILE A C 1
ATOM 683 O O . ILE A 1 83 ? 1.904 5.647 -12.465 1.00 86.44 83 ILE A O 1
ATOM 687 N N . ALA A 1 84 ? 1.474 6.890 -14.291 1.00 84.81 84 ALA A N 1
ATOM 688 C CA . ALA A 1 84 ? 2.218 8.069 -13.838 1.00 84.81 84 ALA A CA 1
ATOM 689 C C . ALA A 1 84 ? 1.640 8.652 -12.538 1.00 84.81 84 ALA A C 1
ATOM 691 O O . ALA A 1 84 ? 2.389 9.079 -11.659 1.00 84.81 84 ALA A O 1
ATOM 692 N N . LEU A 1 85 ? 0.313 8.607 -12.393 1.00 80.19 85 LEU A N 1
ATOM 693 C CA . LEU A 1 85 ? -0.393 8.972 -11.169 1.00 80.19 85 LEU A CA 1
ATOM 694 C C . LEU A 1 85 ? -0.297 7.897 -10.080 1.00 80.19 85 LEU A C 1
ATOM 696 O O . LEU A 1 85 ? -0.716 8.160 -8.970 1.00 80.19 85 LEU A O 1
ATOM 700 N N . GLY A 1 86 ? 0.219 6.693 -10.336 1.00 76.00 86 GLY A N 1
ATOM 701 C CA . GLY A 1 86 ? 0.256 5.624 -9.331 1.00 76.00 86 GLY A CA 1
ATOM 702 C C . GLY A 1 86 ? -1.119 5.083 -8.930 1.00 76.00 86 GLY A C 1
ATOM 703 O O . GLY A 1 86 ? -1.240 4.473 -7.874 1.00 76.00 86 GLY A O 1
ATOM 704 N N . ASN A 1 87 ? -2.145 5.295 -9.752 1.00 74.75 87 ASN A N 1
ATOM 705 C CA . ASN A 1 87 ? -3.512 4.831 -9.501 1.00 74.75 87 ASN A CA 1
ATOM 706 C C . ASN A 1 87 ? -3.763 3.405 -10.020 1.00 74.75 87 ASN A C 1
ATOM 708 O O . ASN A 1 87 ? -4.855 2.870 -9.861 1.00 74.75 87 ASN A O 1
ATOM 712 N N . LYS A 1 88 ? -2.772 2.785 -10.670 1.00 70.50 88 LYS A N 1
ATOM 713 C CA . LYS A 1 88 ? -2.883 1.424 -11.197 1.00 70.50 88 LYS A CA 1
ATOM 714 C C . LYS A 1 88 ? -2.381 0.412 -10.165 1.00 70.50 88 LYS A C 1
ATOM 716 O O . LYS A 1 88 ? -1.214 0.439 -9.788 1.00 70.50 88 LYS A O 1
ATOM 721 N N . ASP A 1 89 ? -3.245 -0.520 -9.769 1.00 58.41 89 ASP A N 1
ATOM 722 C CA . ASP A 1 89 ? -2.980 -1.529 -8.729 1.00 58.41 89 ASP A CA 1
ATOM 723 C C . ASP A 1 89 ? -1.953 -2.616 -9.110 1.00 58.41 89 ASP A C 1
ATOM 725 O O . ASP A 1 89 ? -1.640 -3.483 -8.296 1.00 58.41 89 ASP A O 1
ATOM 729 N N . THR A 1 90 ? -1.430 -2.611 -10.339 1.00 56.56 90 THR A N 1
ATOM 730 C CA . THR A 1 90 ? -0.688 -3.760 -10.881 1.00 56.56 90 THR A CA 1
ATOM 731 C C . THR A 1 90 ? 0.787 -3.809 -10.484 1.00 56.56 90 THR A C 1
ATOM 733 O O . THR A 1 90 ? 1.345 -4.896 -10.467 1.00 56.56 90 THR A O 1
ATOM 736 N N . ASN A 1 91 ? 1.426 -2.676 -10.163 1.00 64.62 91 ASN A N 1
ATOM 737 C CA . ASN A 1 91 ? 2.847 -2.610 -9.788 1.00 64.62 91 ASN A CA 1
ATOM 738 C C . ASN A 1 91 ? 3.095 -1.506 -8.745 1.00 64.62 91 ASN A C 1
ATOM 740 O O . ASN A 1 91 ? 2.435 -0.465 -8.812 1.00 64.62 91 ASN A O 1
ATOM 744 N N . PRO A 1 92 ? 4.072 -1.661 -7.823 1.00 69.00 92 PRO A N 1
ATOM 745 C CA . PRO A 1 92 ? 4.454 -0.587 -6.911 1.00 69.00 92 PRO A CA 1
ATOM 746 C C . PRO A 1 92 ? 4.779 0.695 -7.683 1.00 69.00 92 PRO A C 1
ATOM 748 O O . PRO A 1 92 ? 5.565 0.667 -8.632 1.00 69.00 92 PRO A O 1
ATOM 751 N N . TRP A 1 93 ? 4.206 1.825 -7.263 1.00 76.25 93 TRP A N 1
ATOM 752 C CA . TRP A 1 93 ? 4.389 3.120 -7.932 1.00 76.25 93 TRP A CA 1
ATOM 753 C C . TRP A 1 93 ? 5.867 3.459 -8.175 1.00 76.25 93 TRP A C 1
ATOM 755 O O . TRP A 1 93 ? 6.231 3.864 -9.274 1.00 76.25 93 TRP A O 1
ATOM 765 N N . ALA A 1 94 ? 6.734 3.197 -7.195 1.00 75.38 94 ALA A N 1
ATOM 766 C CA . ALA A 1 94 ? 8.168 3.468 -7.296 1.00 75.38 94 ALA A CA 1
ATOM 767 C C . ALA A 1 94 ? 8.909 2.650 -8.360 1.00 75.38 94 ALA A C 1
ATOM 769 O O . ALA A 1 94 ? 10.002 3.036 -8.762 1.00 75.38 94 ALA A O 1
ATOM 770 N N . VAL A 1 95 ? 8.333 1.532 -8.805 1.00 75.25 95 VAL A N 1
ATOM 771 C CA . VAL A 1 95 ? 8.848 0.739 -9.929 1.00 75.25 95 VAL A CA 1
ATOM 772 C C . VAL A 1 95 ? 8.249 1.267 -11.228 1.00 75.25 95 VAL A C 1
ATOM 774 O O . VAL A 1 95 ? 8.975 1.557 -12.172 1.00 75.25 95 VAL A O 1
ATOM 777 N N . SER A 1 96 ? 6.937 1.487 -11.255 1.00 79.44 96 SER A N 1
ATOM 778 C CA . SER A 1 96 ? 6.211 2.012 -12.417 1.00 79.44 96 SER A CA 1
ATOM 779 C C . SER A 1 96 ? 6.687 3.399 -12.869 1.00 79.44 96 SER A C 1
ATOM 781 O O . SER A 1 96 ? 6.725 3.682 -14.062 1.00 79.44 96 SER A O 1
ATOM 783 N N . ALA A 1 97 ? 7.106 4.256 -11.936 1.00 80.81 97 ALA A N 1
ATOM 784 C CA . ALA A 1 97 ? 7.660 5.578 -12.222 1.00 80.81 97 ALA A CA 1
ATOM 785 C C . ALA A 1 97 ? 8.937 5.523 -13.086 1.00 80.81 97 ALA A C 1
ATOM 787 O O . ALA A 1 97 ? 9.217 6.468 -13.830 1.00 80.81 97 ALA A O 1
ATOM 788 N N . SER A 1 98 ? 9.686 4.413 -13.042 1.00 80.75 98 SER A N 1
ATOM 789 C CA . SER A 1 98 ? 10.869 4.215 -13.887 1.00 80.75 98 SER A CA 1
ATOM 790 C C . SER A 1 98 ? 10.520 4.138 -15.378 1.00 80.75 98 SER A C 1
ATOM 792 O O . SER A 1 98 ? 11.321 4.577 -16.199 1.00 80.75 98 SER A O 1
ATOM 794 N N . LEU A 1 99 ? 9.299 3.723 -15.747 1.00 87.75 99 LEU A N 1
ATOM 795 C CA . LEU A 1 99 ? 8.855 3.672 -17.147 1.00 87.75 99 LEU A CA 1
ATOM 796 C C . LEU A 1 99 ? 8.943 5.040 -17.835 1.00 87.75 99 LEU A C 1
ATOM 798 O O . LEU A 1 99 ? 9.189 5.107 -19.038 1.00 87.75 99 LEU A O 1
ATOM 802 N N . PHE A 1 100 ? 8.779 6.129 -17.077 1.00 88.88 100 PHE A N 1
ATOM 803 C CA . PHE A 1 100 ? 8.764 7.500 -17.598 1.00 88.88 100 PHE A CA 1
ATOM 804 C C . PHE A 1 100 ? 10.038 8.296 -17.294 1.00 88.88 100 PHE A C 1
ATOM 806 O O . PHE A 1 100 ? 10.246 9.340 -17.906 1.00 88.88 100 PHE A O 1
ATOM 813 N N . ASN A 1 101 ? 10.905 7.807 -16.401 1.00 85.19 101 ASN A N 1
ATOM 814 C CA . ASN A 1 101 ? 12.162 8.479 -16.044 1.00 85.19 101 ASN A CA 1
ATOM 815 C C . ASN A 1 101 ? 13.417 7.750 -16.551 1.00 85.19 101 ASN A C 1
ATOM 817 O O . ASN A 1 101 ? 14.430 8.399 -16.792 1.00 85.19 101 ASN A O 1
ATOM 821 N N . ASN A 1 102 ? 13.344 6.431 -16.759 1.00 87.25 102 ASN A N 1
ATOM 822 C CA . ASN A 1 102 ? 14.479 5.567 -17.106 1.00 87.25 102 ASN A CA 1
ATOM 823 C C . ASN A 1 102 ? 14.246 4.903 -18.457 1.00 87.25 102 ASN A C 1
ATOM 825 O O . ASN A 1 102 ? 14.221 3.679 -18.589 1.00 87.25 102 ASN A O 1
ATOM 829 N N . ASN A 1 103 ? 14.015 5.740 -19.459 1.00 92.38 103 ASN A N 1
ATOM 830 C CA . ASN A 1 103 ? 13.695 5.307 -20.806 1.00 92.38 103 ASN A CA 1
ATOM 831 C C . ASN A 1 103 ? 14.500 6.085 -21.845 1.00 92.38 103 ASN A C 1
ATOM 833 O O . ASN A 1 103 ? 15.037 7.162 -21.583 1.00 92.38 103 ASN A O 1
ATOM 837 N N . LYS A 1 104 ? 14.522 5.531 -23.054 1.00 95.62 104 LYS A N 1
ATOM 838 C CA . LYS A 1 104 ? 14.929 6.218 -24.274 1.00 95.62 104 LYS A CA 1
ATOM 839 C C . LYS A 1 104 ? 13.755 6.177 -25.248 1.00 95.62 104 LYS A C 1
ATOM 841 O O . LYS A 1 104 ? 13.305 5.102 -25.645 1.00 95.62 104 LYS A O 1
ATOM 846 N N . ILE A 1 105 ? 13.279 7.353 -25.655 1.00 97.38 105 ILE A N 1
ATOM 847 C CA . ILE A 1 105 ? 12.262 7.492 -26.705 1.00 97.38 105 ILE A CA 1
ATOM 848 C C . ILE A 1 105 ? 12.904 7.129 -28.044 1.00 97.38 105 ILE A C 1
ATOM 850 O O . ILE A 1 105 ? 13.760 7.861 -28.541 1.00 97.38 105 ILE A O 1
ATOM 854 N N . LEU A 1 106 ? 12.478 6.008 -28.622 1.00 98.25 106 LEU A N 1
ATOM 855 C CA . LEU A 1 106 ? 12.922 5.533 -29.934 1.00 98.25 106 LEU A CA 1
ATOM 856 C C . LEU A 1 106 ? 12.089 6.130 -31.069 1.00 98.25 106 LEU A C 1
ATOM 858 O O . LEU A 1 106 ? 12.584 6.290 -32.182 1.00 98.25 106 LEU A O 1
ATOM 862 N N . TYR A 1 107 ? 10.834 6.481 -30.786 1.00 98.31 107 TYR A N 1
ATOM 863 C CA . TYR A 1 107 ? 9.940 7.127 -31.737 1.00 98.31 107 TYR A CA 1
ATOM 864 C C . TYR A 1 107 ? 8.936 8.033 -31.024 1.00 98.31 107 TYR A C 1
ATOM 866 O O . TYR A 1 107 ? 8.435 7.694 -29.952 1.00 98.31 107 TYR A O 1
ATOM 874 N N . ALA A 1 108 ? 8.626 9.164 -31.655 1.00 97.75 108 ALA A N 1
ATOM 875 C CA . ALA A 1 108 ? 7.477 9.995 -31.333 1.00 97.75 108 ALA A CA 1
ATOM 876 C C . ALA A 1 108 ? 6.819 10.433 -32.644 1.00 97.75 108 ALA A C 1
ATOM 878 O O . ALA A 1 108 ? 7.517 10.918 -33.536 1.00 97.75 108 ALA A O 1
ATOM 879 N N . ARG A 1 109 ? 5.498 10.270 -32.751 1.00 96.94 109 ARG A N 1
ATOM 880 C CA . ARG A 1 109 ? 4.721 10.658 -33.939 1.00 96.94 109 ARG A CA 1
ATOM 881 C C . ARG A 1 109 ? 4.750 12.162 -34.180 1.00 96.94 109 ARG A C 1
ATOM 883 O O . ARG A 1 109 ? 4.794 12.608 -35.321 1.00 96.94 109 ARG A O 1
ATOM 890 N N . SER A 1 110 ? 4.748 12.941 -33.103 1.00 97.19 110 SER A N 1
ATOM 891 C CA . SER A 1 110 ? 4.784 14.399 -33.144 1.00 97.19 110 SER A CA 1
ATOM 892 C C . SER A 1 110 ? 5.545 14.974 -31.948 1.00 97.19 110 SER A C 1
ATOM 894 O O . SER A 1 110 ? 5.728 14.308 -30.924 1.00 97.19 110 SER A O 1
ATOM 896 N N . GLU A 1 111 ? 5.948 16.243 -32.045 1.00 97.69 111 GLU A N 1
ATOM 897 C CA . GLU A 1 111 ? 6.523 16.961 -30.899 1.00 97.69 111 GLU A CA 1
ATOM 898 C C . GLU A 1 111 ? 5.492 17.147 -29.772 1.00 97.69 111 GLU A C 1
ATOM 900 O O . GLU A 1 111 ? 5.846 17.147 -28.596 1.00 97.69 111 GLU A O 1
ATOM 905 N N . SER A 1 112 ? 4.199 17.217 -30.112 1.00 96.94 112 SER A N 1
ATOM 906 C CA . SER A 1 112 ? 3.112 17.257 -29.127 1.00 96.94 112 SER A CA 1
ATOM 907 C C . SER A 1 112 ? 3.032 15.960 -28.316 1.00 96.94 112 SER A C 1
ATOM 909 O O . SER A 1 112 ? 2.991 16.010 -27.086 1.00 96.94 112 SER A O 1
ATOM 911 N N . ASP A 1 113 ? 3.104 14.799 -28.978 1.00 97.00 113 ASP A N 1
ATOM 912 C CA . ASP A 1 113 ? 3.128 13.494 -28.306 1.00 97.00 113 ASP A CA 1
ATOM 913 C C . ASP A 1 113 ? 4.373 13.361 -27.413 1.00 97.00 113 ASP A C 1
ATOM 915 O O . ASP A 1 113 ? 4.275 12.922 -26.263 1.00 97.00 113 ASP A O 1
ATOM 919 N N . ARG A 1 114 ? 5.544 13.810 -27.895 1.00 96.94 114 ARG A N 1
ATOM 920 C CA . ARG A 1 114 ? 6.786 13.847 -27.103 1.00 96.94 114 ARG A CA 1
ATOM 921 C C . ARG A 1 114 ? 6.641 14.736 -25.867 1.00 96.94 114 ARG A C 1
ATOM 923 O O . ARG A 1 114 ? 7.013 14.325 -24.767 1.00 96.94 114 ARG A O 1
ATOM 930 N N . ALA A 1 115 ? 6.085 15.936 -26.021 1.00 96.44 115 ALA A N 1
ATOM 931 C CA . ALA A 1 115 ? 5.849 16.855 -24.913 1.00 96.44 115 ALA A CA 1
ATOM 932 C C . ALA A 1 115 ? 4.848 16.279 -23.897 1.00 96.44 115 ALA A C 1
ATOM 934 O O . ALA A 1 115 ? 5.085 16.359 -22.688 1.00 96.44 115 ALA A O 1
ATOM 935 N N . ARG A 1 116 ? 3.768 15.637 -24.370 1.00 95.81 116 ARG A N 1
ATOM 936 C CA . ARG A 1 116 ? 2.787 14.947 -23.519 1.00 95.81 116 ARG A CA 1
ATOM 937 C C . ARG A 1 116 ? 3.444 13.822 -22.726 1.00 95.81 116 ARG A C 1
ATOM 939 O O . ARG A 1 116 ? 3.261 13.771 -21.511 1.00 95.81 116 ARG A O 1
ATOM 946 N N . PHE A 1 117 ? 4.265 12.991 -23.364 1.00 95.56 117 PHE A N 1
ATOM 947 C CA . PHE A 1 117 ? 5.027 11.939 -22.688 1.00 95.56 117 PHE A CA 1
ATOM 948 C C . PHE A 1 117 ? 5.965 12.508 -21.618 1.00 95.56 117 PHE A C 1
ATOM 950 O O . PHE A 1 117 ? 5.912 12.101 -20.460 1.00 95.56 117 PHE A O 1
ATOM 957 N N . ASN A 1 118 ? 6.752 13.528 -21.965 1.00 93.62 118 ASN A N 1
ATOM 958 C CA . ASN A 1 118 ? 7.660 14.195 -21.029 1.00 93.62 118 ASN A CA 1
ATOM 959 C C . ASN A 1 118 ? 6.923 14.874 -19.861 1.00 93.62 118 ASN A C 1
ATOM 961 O O . ASN A 1 118 ? 7.520 15.133 -18.819 1.00 93.62 118 ASN A O 1
ATOM 965 N N . SER A 1 119 ? 5.629 15.179 -20.001 1.00 92.44 119 SER A N 1
ATOM 966 C CA . SER A 1 119 ? 4.815 15.685 -18.893 1.00 92.44 119 SER A CA 1
ATOM 967 C C . SER A 1 119 ? 4.468 14.602 -17.863 1.00 92.44 119 SER A C 1
ATOM 969 O O . SER A 1 119 ? 4.267 14.932 -16.694 1.00 92.44 119 SER A O 1
ATOM 971 N N . LEU A 1 120 ? 4.451 13.318 -18.251 1.00 90.38 120 LEU A N 1
ATOM 972 C CA . LEU A 1 120 ? 4.145 12.205 -17.346 1.00 90.38 120 LEU A CA 1
ATOM 973 C C . LEU A 1 120 ? 5.179 12.092 -16.224 1.00 90.38 120 LEU A C 1
ATOM 975 O O . LEU A 1 120 ? 4.799 11.906 -15.071 1.00 90.38 120 LEU A O 1
ATOM 979 N N . SER A 1 121 ? 6.466 12.309 -16.519 1.00 82.88 121 SER A N 1
ATOM 980 C CA . SER A 1 121 ? 7.520 12.309 -15.494 1.00 82.88 121 SER A CA 1
ATOM 981 C C . SER A 1 121 ? 7.315 13.403 -14.438 1.00 82.88 121 SER A C 1
ATOM 983 O O . SER A 1 121 ? 7.639 13.215 -13.267 1.00 82.88 121 SER A O 1
ATOM 985 N N . LYS A 1 122 ? 6.701 14.532 -14.820 1.00 80.44 122 LYS A N 1
ATOM 986 C CA . LYS A 1 122 ? 6.346 15.620 -13.896 1.00 80.44 122 LYS A CA 1
ATOM 987 C C . LYS A 1 122 ? 5.137 15.264 -13.027 1.00 80.44 122 LYS A C 1
ATOM 989 O O . LYS A 1 122 ? 5.132 15.625 -11.852 1.00 80.44 122 LYS A O 1
ATOM 994 N N . LYS A 1 123 ? 4.152 14.537 -13.574 1.00 77.31 123 LYS A N 1
ATOM 995 C CA . LYS A 1 123 ? 2.940 14.088 -12.853 1.00 77.31 123 LYS A CA 1
ATOM 996 C C . LYS A 1 123 ? 3.232 13.092 -11.724 1.00 77.31 123 LYS A C 1
ATOM 998 O O . LYS A 1 123 ? 2.415 12.944 -10.824 1.00 77.31 123 LYS A O 1
ATOM 1003 N N . ILE A 1 124 ? 4.402 12.454 -11.742 1.00 74.19 124 ILE A N 1
ATOM 1004 C CA . ILE A 1 124 ? 4.857 11.539 -10.684 1.00 74.19 124 ILE A CA 1
ATOM 1005 C C . ILE A 1 124 ? 5.030 12.274 -9.344 1.00 74.19 124 ILE A C 1
ATOM 1007 O O . ILE A 1 124 ? 4.878 11.665 -8.290 1.00 74.19 124 ILE A O 1
ATOM 1011 N N . LYS A 1 125 ? 5.288 13.590 -9.338 1.00 69.31 125 LYS A N 1
ATOM 1012 C CA . LYS A 1 125 ? 5.330 14.375 -8.095 1.00 69.31 125 LYS A CA 1
ATOM 1013 C C . LYS A 1 125 ? 3.906 14.638 -7.592 1.00 69.31 125 LYS A C 1
ATOM 1015 O O . LYS A 1 125 ? 3.202 15.473 -8.155 1.00 69.31 125 LYS A O 1
ATOM 1020 N N . ARG A 1 126 ? 3.493 13.945 -6.526 1.00 69.31 126 ARG A N 1
ATOM 1021 C CA . ARG A 1 126 ? 2.152 14.070 -5.924 1.00 69.31 126 ARG A CA 1
ATOM 1022 C C . ARG A 1 126 ? 2.135 15.011 -4.720 1.00 69.31 126 ARG A C 1
ATOM 1024 O O . ARG A 1 126 ? 3.178 15.305 -4.131 1.00 69.31 126 ARG A O 1
ATOM 1031 N N . SER A 1 127 ? 0.937 15.459 -4.342 1.00 70.06 127 SER A N 1
ATOM 1032 C CA . SER A 1 127 ? 0.741 16.182 -3.085 1.00 70.06 127 SER A CA 1
ATOM 1033 C C . SER A 1 127 ? 0.988 15.259 -1.883 1.00 70.06 127 SER A C 1
ATOM 1035 O O . SER A 1 127 ? 0.847 14.037 -1.970 1.00 70.06 127 SER A O 1
ATOM 1037 N N . GLU A 1 128 ? 1.342 15.827 -0.726 1.00 70.75 128 GLU A N 1
ATOM 1038 C CA . GLU A 1 128 ? 1.537 15.037 0.500 1.00 70.75 128 GLU A CA 1
ATOM 1039 C C . GLU A 1 128 ? 0.271 14.286 0.931 1.00 70.75 128 GLU A C 1
ATOM 1041 O O . GLU A 1 128 ? 0.367 13.207 1.518 1.00 70.75 128 GLU A O 1
ATOM 1046 N N . ARG A 1 129 ? -0.903 14.842 0.610 1.00 70.25 129 ARG A N 1
ATOM 1047 C CA . ARG A 1 129 ? -2.198 14.235 0.907 1.00 70.25 129 ARG A CA 1
ATOM 1048 C C . ARG A 1 129 ? -2.462 13.005 0.040 1.00 70.25 129 ARG A C 1
ATOM 1050 O O . ARG A 1 129 ? -2.769 11.954 0.587 1.00 70.25 129 ARG A O 1
ATOM 1057 N N . ASP A 1 130 ? -2.284 13.096 -1.2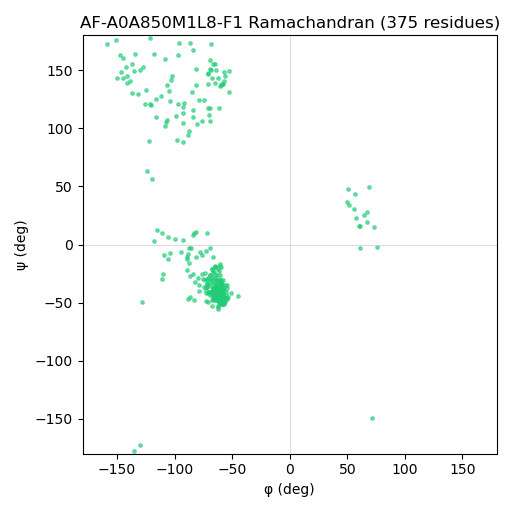74 1.00 72.00 130 ASP A N 1
ATOM 1058 C CA . ASP A 1 130 ? -2.514 11.939 -2.159 1.00 72.00 130 ASP A CA 1
ATOM 1059 C C . ASP A 1 130 ? -1.569 10.782 -1.803 1.00 72.00 130 ASP A C 1
ATOM 1061 O O . ASP A 1 130 ? -1.937 9.607 -1.844 1.00 72.00 130 ASP A O 1
ATOM 1065 N N . ASN A 1 131 ? -0.349 11.124 -1.376 1.00 80.19 131 ASN A N 1
ATOM 1066 C CA . ASN A 1 131 ? 0.621 10.147 -0.908 1.00 80.19 131 ASN A CA 1
ATOM 1067 C C . ASN A 1 131 ? 0.152 9.420 0.360 1.00 80.19 131 ASN A C 1
ATOM 1069 O O . ASN A 1 131 ? 0.347 8.210 0.443 1.00 80.19 131 ASN A O 1
ATOM 1073 N N . ILE A 1 132 ? -0.453 10.096 1.350 1.00 85.12 132 ILE A N 1
ATOM 1074 C CA . ILE A 1 132 ? -0.824 9.418 2.605 1.00 85.12 132 ILE A CA 1
ATOM 1075 C C . ILE A 1 132 ? -1.936 8.391 2.406 1.00 85.12 132 ILE A C 1
ATOM 1077 O O . ILE A 1 132 ? -1.817 7.283 2.922 1.00 85.12 132 ILE A O 1
ATOM 1081 N N . GLU A 1 133 ? -2.972 8.723 1.634 1.00 82.62 133 GLU A N 1
ATOM 1082 C CA . GLU A 1 133 ? -4.101 7.821 1.364 1.00 82.62 133 GLU A CA 1
ATOM 1083 C C . GLU A 1 133 ? -3.601 6.553 0.656 1.00 82.62 133 GLU A C 1
ATOM 1085 O O . GLU A 1 133 ? -3.890 5.427 1.071 1.00 82.62 133 GLU A O 1
ATOM 1090 N N . GLN A 1 134 ? -2.727 6.724 -0.340 1.00 82.94 134 GLN A N 1
ATOM 1091 C CA . GLN A 1 134 ? -2.101 5.607 -1.037 1.00 82.94 134 GLN A CA 1
ATOM 1092 C C . GLN A 1 134 ? -1.204 4.761 -0.119 1.00 82.94 134 GLN A C 1
ATOM 1094 O O . GLN A 1 134 ? -1.271 3.530 -0.165 1.00 82.94 134 GLN A O 1
ATOM 1099 N N . ILE A 1 135 ? -0.376 5.395 0.722 1.00 88.62 135 ILE A N 1
ATOM 1100 C CA . ILE A 1 135 ? 0.485 4.686 1.679 1.00 88.62 135 ILE A CA 1
ATOM 1101 C C . ILE A 1 135 ? -0.361 3.833 2.637 1.00 88.62 135 ILE A C 1
ATOM 1103 O O . ILE A 1 135 ? -0.012 2.680 2.885 1.00 88.62 135 ILE A O 1
ATOM 1107 N N . MET A 1 136 ? -1.473 4.368 3.152 1.00 88.81 136 MET A N 1
ATOM 1108 C CA . MET A 1 136 ? -2.368 3.647 4.065 1.00 88.81 136 MET A CA 1
ATOM 1109 C C . MET A 1 136 ? -3.011 2.428 3.387 1.00 88.81 136 MET A C 1
ATOM 1111 O O . MET A 1 136 ? -2.990 1.335 3.953 1.00 88.81 136 MET A O 1
ATOM 1115 N N . ASN A 1 137 ? -3.479 2.566 2.142 1.00 87.00 137 ASN A N 1
ATOM 1116 C CA . ASN A 1 137 ? -4.024 1.440 1.377 1.00 87.00 137 ASN A CA 1
ATOM 1117 C C . ASN A 1 137 ? -2.975 0.332 1.139 1.00 87.00 137 ASN A C 1
ATOM 1119 O O . ASN A 1 137 ? -3.233 -0.852 1.364 1.00 87.00 137 ASN A O 1
ATOM 1123 N N . ILE A 1 138 ? -1.754 0.707 0.737 1.00 89.06 138 ILE A N 1
ATOM 1124 C CA . ILE A 1 138 ? -0.638 -0.238 0.550 1.00 89.06 138 ILE A CA 1
ATOM 1125 C C . ILE A 1 138 ? -0.291 -0.935 1.871 1.00 89.06 138 ILE A C 1
ATOM 1127 O O . ILE A 1 138 ? -0.101 -2.153 1.899 1.00 89.06 138 ILE A O 1
ATOM 1131 N N . PHE A 1 139 ? -0.237 -0.184 2.972 1.00 92.12 139 PHE A N 1
ATOM 1132 C CA . PHE A 1 139 ? 0.046 -0.729 4.294 1.00 92.12 139 PHE A CA 1
ATOM 1133 C C . PHE A 1 139 ? -0.990 -1.773 4.722 1.00 92.12 139 PHE A C 1
ATOM 1135 O O . PHE A 1 139 ? -0.608 -2.843 5.196 1.00 92.12 139 PHE A O 1
ATOM 1142 N N . ASN A 1 140 ? -2.281 -1.502 4.517 1.00 89.50 140 ASN A N 1
ATOM 1143 C CA . ASN A 1 140 ? -3.356 -2.429 4.872 1.00 89.50 140 ASN A CA 1
ATOM 1144 C C . ASN A 1 140 ? -3.243 -3.758 4.113 1.00 89.50 140 ASN A C 1
ATOM 1146 O O . ASN A 1 140 ? -3.400 -4.827 4.709 1.00 89.50 140 ASN A O 1
ATOM 1150 N N . LYS A 1 141 ? -2.854 -3.716 2.829 1.00 88.50 141 LYS A N 1
ATOM 1151 C CA . LYS A 1 141 ? -2.523 -4.928 2.059 1.00 88.50 141 LYS A CA 1
ATOM 1152 C C . LYS A 1 141 ? -1.352 -5.691 2.706 1.00 88.50 141 LYS A C 1
ATOM 1154 O O . LYS A 1 141 ? -1.429 -6.910 2.861 1.00 88.50 141 LYS A O 1
ATOM 1159 N N . GLY A 1 142 ? -0.312 -4.987 3.161 1.00 89.56 142 GLY A N 1
ATOM 1160 C CA . GLY A 1 142 ? 0.829 -5.573 3.874 1.00 89.56 142 GLY A CA 1
ATOM 1161 C C . GLY A 1 142 ? 0.490 -6.184 5.229 1.00 89.56 142 GLY A C 1
ATOM 1162 O O . GLY A 1 142 ? 1.016 -7.247 5.554 1.00 89.56 142 GLY A O 1
ATOM 1163 N N . TYR A 1 143 ? -0.430 -5.591 5.987 1.00 89.06 143 TYR A N 1
ATOM 1164 C CA . TYR A 1 143 ? -0.857 -6.117 7.286 1.00 89.06 143 TYR A CA 1
ATOM 1165 C C . TYR A 1 143 ? -1.409 -7.548 7.181 1.00 89.06 143 TYR A C 1
ATOM 1167 O O . TYR A 1 143 ? -1.065 -8.410 7.991 1.00 89.06 143 TYR A O 1
ATOM 1175 N N . SER A 1 144 ? -2.165 -7.839 6.114 1.00 88.44 144 SER A N 1
ATOM 1176 C CA . SER A 1 144 ? -2.729 -9.175 5.849 1.00 88.44 144 SER A CA 1
ATOM 1177 C C . SER A 1 144 ? -1.680 -10.289 5.694 1.00 88.44 144 SER A C 1
ATOM 1179 O O . SER A 1 144 ? -1.985 -11.469 5.863 1.00 88.44 144 SER A O 1
ATOM 1181 N N . THR A 1 145 ? -0.416 -9.951 5.412 1.00 93.19 145 THR A N 1
ATOM 1182 C CA . THR A 1 145 ? 0.658 -10.949 5.280 1.00 93.19 145 THR A CA 1
ATOM 1183 C C . THR A 1 145 ? 1.010 -11.645 6.594 1.00 93.19 145 THR A C 1
ATOM 1185 O O . THR A 1 145 ? 1.525 -12.762 6.554 1.00 93.19 145 THR A O 1
ATOM 1188 N N . ILE A 1 146 ? 0.683 -11.044 7.745 1.00 93.19 146 ILE A N 1
ATOM 1189 C CA . ILE A 1 146 ? 0.884 -11.653 9.068 1.00 93.19 146 ILE A CA 1
ATOM 1190 C C . ILE A 1 146 ? 0.030 -12.907 9.237 1.00 93.19 146 ILE A C 1
ATOM 1192 O O . ILE A 1 146 ? 0.503 -13.921 9.749 1.00 93.19 146 ILE A O 1
ATOM 1196 N N . GLU A 1 147 ? -1.213 -12.868 8.770 1.00 94.50 147 GLU A N 1
ATOM 1197 C CA . GLU A 1 147 ? -2.083 -14.040 8.788 1.00 94.50 147 GLU A CA 1
ATOM 1198 C C . GLU A 1 147 ? -1.536 -15.139 7.869 1.00 94.50 147 GLU A C 1
ATOM 1200 O O . GLU A 1 147 ? -1.477 -16.305 8.254 1.00 94.50 147 GLU A O 1
ATOM 1205 N N . ARG A 1 148 ? -1.029 -14.764 6.688 1.00 95.31 148 ARG A N 1
ATOM 1206 C CA . ARG A 1 148 ? -0.450 -15.714 5.723 1.00 95.31 148 ARG A CA 1
ATOM 1207 C C . ARG A 1 148 ? 0.736 -16.478 6.307 1.00 95.31 148 ARG A C 1
ATOM 1209 O O . ARG A 1 148 ? 0.809 -17.692 6.137 1.00 95.31 148 ARG A O 1
ATOM 1216 N N . ILE A 1 149 ? 1.637 -15.805 7.029 1.00 95.25 149 ILE A N 1
ATOM 1217 C CA . ILE A 1 149 ? 2.751 -16.500 7.688 1.00 95.25 149 ILE A CA 1
ATOM 1218 C C . ILE A 1 149 ? 2.290 -17.337 8.892 1.00 95.25 149 ILE A C 1
ATOM 1220 O O . ILE A 1 149 ? 2.876 -18.382 9.164 1.00 95.25 149 ILE A O 1
ATOM 1224 N N . TRP A 1 150 ? 1.213 -16.946 9.582 1.00 95.69 150 TRP A N 1
ATOM 1225 C CA . TRP A 1 150 ? 0.628 -17.770 10.643 1.00 95.69 150 TRP A CA 1
ATOM 1226 C C . TRP A 1 150 ? 0.042 -19.078 10.089 1.00 95.69 150 TRP A C 1
ATOM 1228 O O . TRP A 1 150 ? 0.304 -20.148 10.639 1.00 95.69 150 TRP A O 1
ATOM 1238 N N . ILE A 1 151 ? -0.680 -19.008 8.966 1.00 97.25 151 ILE A N 1
ATOM 1239 C CA . ILE A 1 151 ? -1.196 -20.187 8.253 1.00 97.25 151 ILE A CA 1
ATOM 1240 C C . ILE A 1 151 ? -0.037 -21.067 7.770 1.00 97.25 151 ILE A C 1
ATOM 1242 O O . ILE A 1 151 ? -0.056 -22.276 7.991 1.00 97.25 151 ILE A O 1
ATOM 1246 N N . ALA A 1 152 ? 0.995 -20.465 7.171 1.00 97.19 152 ALA A N 1
ATOM 1247 C CA . ALA A 1 152 ? 2.184 -21.183 6.719 1.00 97.19 152 ALA A CA 1
ATOM 1248 C C . ALA A 1 152 ? 2.882 -21.919 7.875 1.00 97.19 152 ALA A C 1
ATOM 1250 O O . ALA A 1 152 ? 3.188 -23.099 7.744 1.00 97.19 152 ALA A O 1
ATOM 1251 N N . LYS A 1 153 ? 3.039 -21.264 9.036 1.00 97.06 153 LYS A N 1
ATOM 1252 C CA . LYS A 1 153 ? 3.581 -21.883 10.255 1.00 97.06 153 LYS A CA 1
ATOM 1253 C C . LYS A 1 153 ? 2.746 -23.082 10.705 1.00 97.06 153 LYS A C 1
ATOM 1255 O O . LYS A 1 153 ? 3.305 -24.118 11.043 1.00 97.06 153 LYS A O 1
ATOM 1260 N N . LYS A 1 154 ? 1.415 -22.949 10.731 1.00 97.62 154 LYS A N 1
ATOM 1261 C CA . LYS A 1 154 ? 0.508 -24.030 11.155 1.00 97.62 154 LYS A CA 1
ATOM 1262 C C . LYS A 1 154 ? 0.650 -25.281 10.279 1.00 97.62 154 LYS A C 1
ATOM 1264 O O . LYS A 1 154 ? 0.460 -26.386 10.776 1.00 97.62 154 LYS A O 1
ATOM 1269 N N . ASN A 1 155 ? 0.985 -25.089 9.006 1.00 97.31 155 ASN A N 1
ATOM 1270 C CA . ASN A 1 155 ? 1.126 -26.152 8.016 1.00 97.31 155 ASN A CA 1
ATOM 1271 C C . ASN A 1 155 ? 2.587 -26.568 7.760 1.00 97.31 155 ASN A C 1
ATOM 1273 O O . ASN A 1 155 ? 2.815 -27.362 6.855 1.00 97.31 155 ASN A O 1
ATOM 1277 N N . ASP A 1 156 ? 3.555 -26.020 8.506 1.00 97.06 156 ASP A N 1
ATOM 1278 C CA . ASP A 1 156 ? 5.000 -26.210 8.281 1.00 97.06 156 ASP A CA 1
ATOM 1279 C C . ASP A 1 156 ? 5.446 -25.924 6.825 1.00 97.06 156 ASP A C 1
ATOM 1281 O O . ASP A 1 156 ? 6.344 -26.552 6.268 1.00 97.06 156 ASP A O 1
ATOM 1285 N N . ASP A 1 157 ? 4.802 -24.949 6.173 1.00 98.06 157 ASP A N 1
ATOM 1286 C CA . ASP A 1 157 ? 5.024 -24.613 4.763 1.00 98.06 157 ASP A CA 1
ATOM 1287 C C . ASP A 1 157 ? 5.978 -23.419 4.618 1.00 98.06 157 ASP A C 1
ATOM 1289 O O . ASP A 1 157 ? 5.583 -22.247 4.560 1.00 98.06 157 ASP A O 1
ATOM 1293 N N . LEU A 1 158 ? 7.273 -23.725 4.534 1.00 97.38 158 LEU A N 1
ATOM 1294 C CA . LEU A 1 158 ? 8.315 -22.712 4.376 1.00 97.38 158 LEU A CA 1
ATOM 1295 C C . LEU A 1 158 ? 8.195 -21.929 3.056 1.00 97.38 158 LEU A C 1
ATOM 1297 O O . LEU A 1 158 ? 8.555 -20.750 3.010 1.00 97.38 158 LEU A O 1
ATOM 1301 N N . THR A 1 159 ? 7.687 -22.540 1.984 1.00 97.19 159 THR A N 1
ATOM 1302 C CA . THR A 1 159 ? 7.527 -21.867 0.686 1.00 97.19 159 THR A CA 1
ATOM 1303 C C . THR A 1 159 ? 6.467 -20.776 0.780 1.00 97.19 159 THR A C 1
ATOM 1305 O O . THR A 1 159 ? 6.727 -19.628 0.405 1.00 97.19 159 THR A O 1
ATOM 1308 N N . SER A 1 160 ? 5.308 -21.095 1.360 1.00 97.38 160 SER A N 1
ATOM 1309 C CA . SER A 1 160 ? 4.253 -20.108 1.606 1.00 97.38 160 SER A CA 1
ATOM 1310 C C . SER A 1 160 ? 4.707 -19.008 2.567 1.00 97.38 160 SER A C 1
ATOM 1312 O O . SER A 1 160 ? 4.390 -17.834 2.349 1.00 97.38 160 SER A O 1
ATOM 1314 N N . ALA A 1 161 ? 5.511 -19.339 3.585 1.00 97.44 161 ALA A N 1
ATOM 1315 C CA . ALA A 1 161 ? 6.093 -18.327 4.467 1.00 97.44 161 ALA A CA 1
ATOM 1316 C C . ALA A 1 161 ? 7.046 -17.384 3.719 1.00 97.44 161 ALA A C 1
ATOM 1318 O O . ALA A 1 161 ? 6.922 -16.167 3.854 1.00 97.44 161 ALA A O 1
ATOM 1319 N N . ARG A 1 162 ? 7.942 -17.906 2.870 1.00 96.25 162 ARG A N 1
ATOM 1320 C CA . ARG A 1 162 ? 8.841 -17.078 2.044 1.00 96.25 162 ARG A CA 1
ATOM 1321 C C . ARG A 1 162 ? 8.066 -16.159 1.102 1.00 96.25 162 ARG A C 1
ATOM 1323 O O . ARG A 1 162 ? 8.436 -14.996 0.941 1.00 96.25 162 ARG A O 1
ATOM 1330 N N . TRP A 1 163 ? 6.974 -16.644 0.516 1.00 95.44 163 TRP A N 1
ATOM 1331 C CA . TRP A 1 163 ? 6.091 -15.816 -0.303 1.00 95.44 163 TRP A CA 1
ATOM 1332 C C . TRP A 1 163 ? 5.422 -14.695 0.511 1.00 95.44 163 TRP A C 1
ATOM 1334 O O . TRP A 1 163 ? 5.402 -13.541 0.077 1.00 95.44 163 TRP A O 1
ATOM 1344 N N . ALA A 1 164 ? 4.923 -14.991 1.717 1.00 96.19 164 ALA A N 1
ATOM 1345 C CA . ALA A 1 164 ? 4.358 -13.980 2.615 1.00 96.19 164 ALA A CA 1
ATOM 1346 C C . ALA A 1 164 ? 5.398 -12.922 3.028 1.00 96.19 164 ALA A C 1
ATOM 1348 O O . ALA A 1 164 ? 5.101 -11.726 3.007 1.00 96.19 164 ALA A O 1
ATOM 1349 N N . VAL A 1 165 ? 6.626 -13.352 3.329 1.00 96.56 165 VAL A N 1
ATOM 1350 C CA . VAL A 1 165 ? 7.763 -12.481 3.653 1.00 96.56 165 VAL A CA 1
ATOM 1351 C C . VAL A 1 165 ? 8.077 -11.519 2.508 1.00 96.56 165 VAL A C 1
ATOM 1353 O O . VAL A 1 165 ? 8.136 -10.309 2.727 1.00 96.56 165 VAL A O 1
ATOM 1356 N N . TRP A 1 166 ? 8.235 -12.019 1.279 1.00 94.19 166 TRP A N 1
ATOM 1357 C CA . TRP A 1 166 ? 8.546 -11.163 0.130 1.00 94.19 166 TRP A CA 1
ATOM 1358 C C . TRP A 1 166 ? 7.411 -10.203 -0.220 1.00 94.19 166 TRP A C 1
ATOM 1360 O O . TRP A 1 166 ? 7.672 -9.061 -0.598 1.00 94.19 166 TRP A O 1
ATOM 1370 N N . ASN A 1 167 ? 6.156 -10.613 -0.022 1.00 93.44 167 ASN A N 1
ATOM 1371 C CA . ASN A 1 167 ? 5.026 -9.697 -0.132 1.00 93.44 167 ASN A CA 1
ATOM 1372 C C . ASN A 1 167 ? 5.107 -8.571 0.898 1.00 93.44 167 ASN A C 1
ATOM 1374 O O . ASN A 1 167 ? 4.941 -7.412 0.526 1.00 93.44 167 ASN A O 1
ATOM 1378 N N . LEU A 1 168 ? 5.406 -8.872 2.168 1.00 95.12 168 LEU A N 1
ATOM 1379 C CA . LEU A 1 168 ? 5.568 -7.819 3.168 1.00 95.12 168 LEU A CA 1
ATOM 1380 C C . LEU A 1 168 ? 6.693 -6.859 2.781 1.00 95.12 168 LEU A C 1
ATOM 1382 O O . LEU A 1 168 ? 6.467 -5.653 2.787 1.00 95.12 168 LEU A O 1
ATOM 1386 N N . ILE A 1 169 ? 7.864 -7.381 2.402 1.00 93.75 169 ILE A N 1
ATOM 1387 C CA . ILE A 1 169 ? 9.010 -6.567 1.969 1.00 93.75 169 ILE A CA 1
ATOM 1388 C C . ILE A 1 169 ? 8.607 -5.648 0.804 1.00 93.75 169 ILE A C 1
ATOM 1390 O O . ILE A 1 169 ? 8.961 -4.472 0.788 1.00 93.75 169 ILE A O 1
ATOM 1394 N N . ASN A 1 170 ? 7.810 -6.140 -0.147 1.00 90.75 170 ASN A N 1
ATOM 1395 C CA . ASN A 1 170 ? 7.283 -5.319 -1.237 1.00 90.75 170 ASN A CA 1
ATOM 1396 C C . ASN A 1 170 ? 6.389 -4.181 -0.756 1.00 90.75 170 ASN A C 1
ATOM 1398 O O . ASN A 1 170 ? 6.548 -3.042 -1.202 1.00 90.75 170 ASN A O 1
ATOM 1402 N N . TYR A 1 171 ? 5.468 -4.466 0.163 1.00 92.25 171 TYR A N 1
ATOM 1403 C CA . TYR A 1 171 ? 4.606 -3.437 0.732 1.00 92.25 171 TYR A CA 1
ATOM 1404 C C . TYR A 1 171 ? 5.405 -2.416 1.547 1.00 92.25 171 TYR A C 1
ATOM 1406 O O . TYR A 1 171 ? 5.147 -1.219 1.427 1.00 92.25 171 TYR A O 1
ATOM 1414 N N . THR A 1 172 ? 6.420 -2.835 2.312 1.00 93.56 172 THR A N 1
ATOM 1415 C CA . THR A 1 172 ? 7.268 -1.897 3.063 1.00 93.56 172 THR A CA 1
ATOM 1416 C C . THR A 1 172 ? 8.112 -1.029 2.134 1.00 93.56 172 THR A C 1
ATOM 1418 O O . THR A 1 172 ? 8.180 0.178 2.348 1.00 93.56 172 THR A O 1
ATOM 1421 N N . VAL A 1 173 ? 8.686 -1.589 1.064 1.00 91.19 173 VAL A N 1
ATOM 1422 C CA . VAL A 1 173 ? 9.400 -0.825 0.023 1.00 91.19 173 VAL A CA 1
ATOM 1423 C C . VAL A 1 173 ? 8.474 0.197 -0.640 1.00 91.19 173 VAL A C 1
ATOM 1425 O O . VAL A 1 173 ? 8.850 1.362 -0.788 1.00 91.19 173 VAL A O 1
ATOM 1428 N N . ALA A 1 174 ? 7.251 -0.203 -0.992 1.00 89.00 174 ALA A N 1
ATOM 1429 C CA . ALA A 1 174 ? 6.268 0.693 -1.588 1.00 89.00 174 ALA A CA 1
ATOM 1430 C C . ALA A 1 174 ? 5.884 1.835 -0.628 1.00 89.00 174 ALA A C 1
ATOM 1432 O O . ALA A 1 174 ? 5.947 3.001 -1.018 1.00 89.00 174 ALA A O 1
ATOM 1433 N N . CYS A 1 175 ? 5.597 1.540 0.644 1.00 92.00 175 CYS A N 1
ATOM 1434 C CA . CYS A 1 175 ? 5.352 2.569 1.658 1.00 92.00 175 CYS A CA 1
ATOM 1435 C C . CYS A 1 175 ? 6.548 3.519 1.810 1.00 92.00 175 CYS A C 1
ATOM 1437 O O . CYS A 1 175 ? 6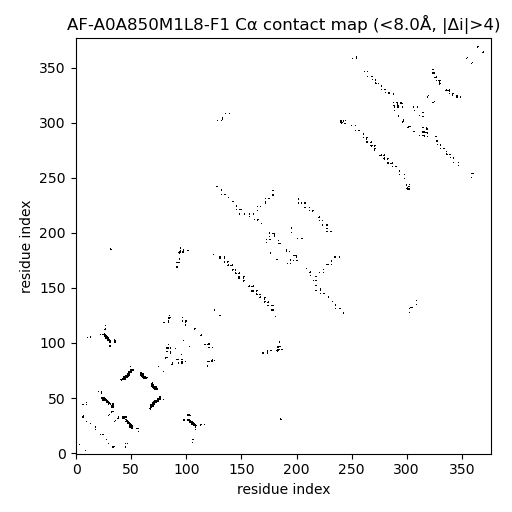.371 4.735 1.791 1.00 92.00 175 CYS A O 1
ATOM 1439 N N . LEU A 1 176 ? 7.770 2.991 1.921 1.00 92.69 176 LEU A N 1
ATOM 1440 C CA . LEU A 1 176 ? 8.978 3.797 2.113 1.00 92.69 176 LEU A CA 1
ATOM 1441 C C . LEU A 1 176 ? 9.266 4.715 0.929 1.00 92.69 176 LEU A C 1
ATOM 1443 O O . LEU A 1 176 ? 9.668 5.859 1.135 1.00 92.69 176 LEU A O 1
ATOM 1447 N N . SER A 1 177 ? 9.023 4.245 -0.291 1.00 88.69 177 SER A N 1
ATOM 1448 C CA . SER A 1 177 ? 9.187 5.055 -1.495 1.00 88.69 177 SER A CA 1
ATOM 1449 C C . SER A 1 177 ? 8.279 6.291 -1.494 1.00 88.69 177 SER A C 1
ATOM 1451 O O . SER A 1 177 ? 8.752 7.405 -1.703 1.00 88.69 177 SER A O 1
ATOM 1453 N N . LEU A 1 178 ? 7.005 6.128 -1.125 1.00 88.38 178 LEU A N 1
ATOM 1454 C CA . LEU A 1 178 ? 6.038 7.222 -1.006 1.00 88.38 178 LEU A CA 1
ATOM 1455 C C . LEU A 1 178 ? 6.310 8.114 0.219 1.00 88.38 178 L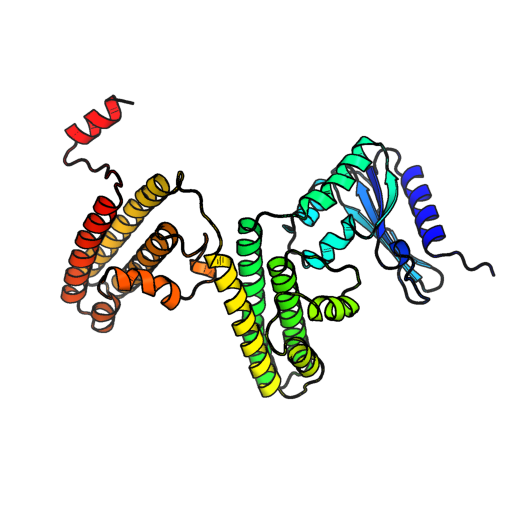EU A C 1
ATOM 1457 O O . LEU A 1 178 ? 6.179 9.336 0.142 1.00 88.38 178 LEU A O 1
ATOM 1461 N N . ILE A 1 179 ? 6.746 7.541 1.348 1.00 91.00 179 ILE A N 1
ATOM 1462 C CA . ILE A 1 179 ? 7.151 8.310 2.539 1.00 91.00 179 ILE A CA 1
ATOM 1463 C C . ILE A 1 179 ? 8.305 9.258 2.195 1.00 91.00 179 ILE A C 1
ATOM 1465 O O . ILE A 1 179 ? 8.251 10.430 2.578 1.00 91.00 179 ILE A O 1
ATOM 1469 N N . ASN A 1 180 ? 9.296 8.764 1.450 1.00 89.81 180 ASN A N 1
ATOM 1470 C CA . ASN A 1 180 ? 10.470 9.517 1.006 1.00 89.81 180 ASN A CA 1
ATOM 1471 C C . ASN A 1 180 ? 10.238 10.303 -0.298 1.00 89.81 180 ASN A C 1
ATOM 1473 O O . ASN A 1 180 ? 11.132 11.028 -0.724 1.00 89.81 180 ASN A O 1
ATOM 1477 N N . ASN A 1 181 ? 9.058 10.182 -0.919 1.00 85.38 181 ASN A N 1
ATOM 1478 C CA . ASN A 1 181 ? 8.706 10.800 -2.200 1.00 85.38 181 ASN A CA 1
ATOM 1479 C C . ASN A 1 181 ? 9.745 10.534 -3.308 1.00 85.38 181 ASN A C 1
ATOM 1481 O O . ASN A 1 181 ? 10.200 11.452 -3.991 1.00 85.38 181 ASN A O 1
ATOM 1485 N N . THR A 1 182 ? 10.152 9.272 -3.453 1.00 85.75 182 THR A N 1
ATOM 1486 C CA . THR A 1 182 ? 11.190 8.849 -4.397 1.00 85.75 182 THR A CA 1
ATOM 1487 C C . THR A 1 182 ? 10.801 7.572 -5.131 1.00 85.75 182 THR A C 1
ATOM 1489 O O . THR A 1 182 ? 10.033 6.759 -4.620 1.00 85.75 182 THR A O 1
ATOM 1492 N N . PHE A 1 183 ? 11.365 7.380 -6.317 1.00 83.12 183 PHE A N 1
ATOM 1493 C CA . PHE A 1 183 ? 11.250 6.159 -7.110 1.00 83.12 183 PHE A CA 1
ATOM 1494 C C . PHE A 1 183 ? 12.632 5.530 -7.300 1.00 83.12 183 PHE A C 1
ATOM 1496 O O . PHE A 1 183 ? 13.650 6.176 -7.047 1.00 83.12 183 PHE A O 1
ATOM 1503 N N . PHE A 1 184 ? 12.672 4.264 -7.709 1.00 80.00 184 PHE A N 1
ATOM 1504 C CA . PHE A 1 184 ? 13.932 3.531 -7.832 1.00 80.00 184 PHE A CA 1
ATOM 1505 C C . PHE A 1 184 ? 14.380 3.440 -9.278 1.00 80.00 184 PHE A C 1
ATOM 1507 O O . PHE A 1 184 ? 13.564 3.336 -10.197 1.00 80.00 184 PHE A O 1
ATOM 1514 N N . MET A 1 185 ? 15.696 3.486 -9.471 1.00 70.62 185 MET A N 1
ATOM 1515 C CA . MET A 1 185 ? 16.268 3.592 -10.806 1.00 70.62 185 MET A CA 1
ATOM 1516 C C . MET A 1 185 ? 16.518 2.234 -11.469 1.00 70.62 185 MET A C 1
ATOM 1518 O O . MET A 1 185 ? 16.819 2.171 -12.661 1.00 70.62 185 MET A O 1
ATOM 1522 N N . LYS A 1 186 ? 16.441 1.144 -10.706 1.00 68.88 186 LYS A N 1
ATOM 1523 C CA . LYS A 1 186 ? 16.879 -0.182 -11.139 1.00 68.88 186 LYS A CA 1
ATOM 1524 C C . LYS A 1 186 ? 15.744 -1.205 -11.095 1.00 68.88 186 LYS A C 1
ATOM 1526 O O . LYS A 1 186 ? 14.610 -0.937 -10.698 1.00 68.88 186 LYS A O 1
ATOM 1531 N N . ASN A 1 187 ? 16.078 -2.419 -11.523 1.00 63.66 187 ASN A N 1
ATOM 1532 C CA . ASN A 1 187 ? 15.187 -3.569 -11.435 1.00 63.66 187 ASN A CA 1
ATOM 1533 C C . ASN A 1 187 ? 15.000 -4.005 -9.973 1.00 63.66 187 ASN A C 1
ATOM 1535 O O . ASN A 1 187 ? 15.849 -3.763 -9.109 1.00 63.66 187 ASN A O 1
ATOM 1539 N N . TRP A 1 188 ? 13.902 -4.719 -9.726 1.00 56.72 188 TRP A N 1
ATOM 1540 C CA . TRP A 1 188 ? 13.378 -5.084 -8.405 1.00 56.72 188 TRP A CA 1
ATOM 1541 C C . TRP A 1 188 ? 14.431 -5.594 -7.396 1.00 56.72 188 TRP A C 1
ATOM 1543 O O . TRP A 1 188 ? 14.481 -5.106 -6.269 1.00 56.72 188 TRP A O 1
ATOM 1553 N N . GLY A 1 189 ? 15.354 -6.477 -7.801 1.00 62.59 189 GLY A N 1
ATOM 1554 C CA . GLY A 1 189 ? 16.404 -7.004 -6.910 1.00 62.59 189 GLY A CA 1
ATOM 1555 C C . GLY A 1 189 ? 17.502 -6.000 -6.518 1.00 62.59 189 GLY A C 1
ATOM 1556 O O . GLY A 1 189 ? 18.064 -6.087 -5.429 1.00 62.59 189 GLY A O 1
ATOM 1557 N N . LYS A 1 190 ? 17.798 -5.010 -7.371 1.00 69.81 190 LYS A N 1
ATOM 1558 C CA . LYS A 1 190 ? 18.781 -3.947 -7.079 1.00 69.81 190 LYS A CA 1
ATOM 1559 C C . LYS A 1 190 ? 18.151 -2.764 -6.334 1.00 69.81 190 LYS A C 1
ATOM 1561 O O . LYS A 1 190 ? 18.885 -1.996 -5.713 1.00 69.81 190 LYS A O 1
ATOM 1566 N N . ASN A 1 191 ? 16.820 -2.661 -6.330 1.00 73.44 191 ASN A N 1
ATOM 1567 C CA . ASN A 1 191 ? 16.092 -1.600 -5.631 1.00 73.44 191 ASN A CA 1
ATOM 1568 C C . ASN A 1 191 ? 16.280 -1.657 -4.119 1.00 73.44 191 ASN A C 1
ATOM 1570 O O . ASN A 1 191 ? 16.340 -0.608 -3.493 1.00 73.44 191 ASN A O 1
ATOM 1574 N N . LEU A 1 192 ? 16.478 -2.838 -3.523 1.00 86.12 192 LEU A N 1
ATOM 1575 C CA . LEU A 1 192 ? 16.730 -2.937 -2.080 1.00 86.12 192 LEU A CA 1
ATOM 1576 C C . LEU A 1 192 ? 17.966 -2.140 -1.641 1.00 86.12 192 LEU A C 1
ATOM 1578 O O . LEU A 1 192 ? 17.930 -1.481 -0.609 1.00 86.12 192 LEU A O 1
ATOM 1582 N N . GLN A 1 193 ? 19.025 -2.109 -2.453 1.00 88.12 193 GLN A N 1
ATOM 1583 C CA . GLN A 1 193 ? 20.229 -1.329 -2.143 1.00 88.12 193 GLN A CA 1
ATOM 1584 C C . GLN A 1 193 ? 19.995 0.188 -2.212 1.00 88.12 193 GLN A C 1
ATOM 1586 O O . GLN A 1 193 ? 20.694 0.950 -1.547 1.00 88.12 193 GLN A O 1
ATOM 1591 N N . GLU A 1 194 ? 19.026 0.638 -3.012 1.00 87.81 194 GLU A N 1
ATOM 1592 C CA . GLU A 1 194 ? 18.577 2.036 -3.035 1.00 87.81 194 GLU A CA 1
ATOM 1593 C C . GLU A 1 194 ? 17.649 2.325 -1.848 1.00 87.81 194 GLU A C 1
ATOM 1595 O O . GLU A 1 194 ? 17.807 3.344 -1.179 1.00 87.81 194 GLU A O 1
ATOM 1600 N N . VAL A 1 195 ? 16.755 1.386 -1.512 1.00 90.19 195 VAL A N 1
ATOM 1601 C CA . VAL A 1 195 ? 15.863 1.460 -0.343 1.00 90.19 195 VAL A CA 1
ATOM 1602 C C . VAL A 1 195 ? 16.659 1.584 0.957 1.00 90.19 195 VAL A C 1
ATOM 1604 O O . VAL A 1 195 ? 16.309 2.382 1.822 1.00 90.19 195 VAL A O 1
ATOM 1607 N N . PHE A 1 196 ? 17.755 0.838 1.103 1.00 92.81 196 PHE A N 1
ATOM 1608 C CA . PHE A 1 196 ? 18.592 0.867 2.308 1.00 92.81 196 PHE A CA 1
ATOM 1609 C C . PHE A 1 196 ? 19.311 2.204 2.529 1.00 92.81 196 PHE A C 1
ATOM 1611 O O . PHE A 1 196 ? 19.866 2.423 3.602 1.00 92.81 196 PHE A O 1
ATOM 1618 N N . LYS A 1 197 ? 19.293 3.102 1.538 1.00 91.88 197 LYS A N 1
ATOM 1619 C CA . LYS A 1 197 ? 19.899 4.440 1.601 1.00 91.88 197 LYS A CA 1
ATOM 1620 C C . LYS A 1 197 ? 18.862 5.555 1.749 1.00 91.88 197 LYS A C 1
ATOM 1622 O O . LYS A 1 197 ? 19.221 6.728 1.659 1.00 91.88 197 LYS A O 1
ATOM 1627 N N . LEU A 1 198 ? 17.585 5.213 1.930 1.00 92.75 198 LEU A N 1
ATOM 1628 C CA . LEU A 1 198 ? 16.530 6.209 2.079 1.00 92.75 198 LEU A CA 1
ATOM 1629 C C . LEU A 1 198 ? 16.726 7.039 3.359 1.00 92.75 198 LEU A C 1
ATOM 1631 O O . LEU A 1 198 ? 17.037 6.465 4.403 1.00 92.75 198 LEU A O 1
ATOM 1635 N N . PRO A 1 199 ? 16.492 8.366 3.313 1.00 94.50 199 PRO A N 1
ATOM 1636 C CA . PRO A 1 199 ? 16.620 9.230 4.488 1.00 94.50 199 PRO A CA 1
ATOM 1637 C C . PRO A 1 199 ? 15.679 8.858 5.639 1.00 94.50 199 PRO A C 1
ATOM 1639 O O . PRO A 1 199 ? 16.048 8.970 6.804 1.00 94.50 199 PRO A O 1
ATOM 1642 N N . ILE A 1 200 ? 14.454 8.433 5.317 1.00 95.06 200 ILE A N 1
ATOM 1643 C CA . ILE A 1 200 ? 13.458 7.983 6.289 1.00 95.06 200 ILE A CA 1
ATOM 1644 C C . ILE A 1 200 ? 13.343 6.465 6.175 1.00 95.06 200 ILE A C 1
ATOM 1646 O O . ILE A 1 200 ? 12.766 5.950 5.213 1.00 95.06 200 ILE A O 1
ATOM 1650 N N . LEU A 1 201 ? 13.878 5.759 7.171 1.00 95.69 201 LEU A N 1
ATOM 1651 C CA . LEU A 1 201 ? 13.949 4.302 7.206 1.00 95.69 201 LEU A CA 1
ATOM 1652 C C . LEU A 1 201 ? 13.765 3.786 8.647 1.00 95.69 201 LEU A C 1
ATOM 1654 O O . LEU A 1 201 ? 14.251 4.427 9.581 1.00 95.69 201 LEU A O 1
ATOM 1658 N N . PRO A 1 202 ? 13.086 2.643 8.864 1.00 96.38 202 PRO A N 1
ATOM 1659 C CA . PRO A 1 202 ? 13.091 1.968 10.153 1.00 96.38 202 PRO A CA 1
ATOM 1660 C C . PRO A 1 202 ? 14.503 1.608 10.613 1.00 96.38 202 PRO A C 1
ATOM 1662 O O . PRO A 1 202 ? 15.375 1.267 9.811 1.00 96.38 202 PRO A O 1
ATOM 1665 N N . GLU A 1 203 ? 14.709 1.614 11.925 1.00 94.44 203 GLU A N 1
ATOM 1666 C CA . GLU A 1 203 ? 15.960 1.148 12.513 1.00 94.44 203 GLU A CA 1
ATOM 1667 C C . GLU A 1 203 ? 16.199 -0.331 12.168 1.00 94.44 203 GLU A C 1
ATOM 1669 O O . GLU A 1 203 ? 15.282 -1.156 12.238 1.00 94.44 203 GLU A O 1
ATOM 1674 N N . ASN A 1 204 ? 17.437 -0.666 11.793 1.00 95.31 204 ASN A N 1
ATOM 1675 C CA . ASN A 1 204 ? 17.855 -2.016 11.395 1.00 95.31 204 ASN A CA 1
ATOM 1676 C C . ASN A 1 204 ? 17.065 -2.609 10.211 1.00 95.31 204 ASN A C 1
ATOM 1678 O O . ASN A 1 204 ? 17.027 -3.828 10.048 1.00 95.31 204 ASN A O 1
ATOM 1682 N N . TYR A 1 205 ? 16.441 -1.777 9.367 1.00 96.50 205 TYR A N 1
ATOM 1683 C CA . TYR A 1 205 ? 15.620 -2.251 8.247 1.00 96.50 205 TYR A CA 1
ATOM 1684 C C . TYR A 1 205 ? 16.371 -3.196 7.299 1.00 96.50 205 TYR A C 1
ATOM 1686 O O . TYR A 1 205 ? 15.839 -4.248 6.953 1.00 96.50 205 TYR A O 1
ATOM 1694 N N . SER A 1 206 ? 17.604 -2.857 6.906 1.00 95.50 206 SER A N 1
ATOM 1695 C CA . SER A 1 206 ? 18.420 -3.697 6.016 1.00 95.50 206 SER A CA 1
ATOM 1696 C C . SER A 1 206 ? 18.672 -5.080 6.615 1.00 95.50 206 SER A C 1
ATOM 1698 O O . SER A 1 206 ? 18.360 -6.084 5.981 1.00 95.50 206 SER A O 1
ATOM 1700 N N . ASN A 1 207 ? 19.133 -5.131 7.867 1.00 96.62 207 ASN A N 1
ATOM 1701 C CA . ASN A 1 207 ? 19.371 -6.379 8.587 1.00 96.62 207 ASN A CA 1
ATOM 1702 C C . ASN A 1 207 ? 18.086 -7.213 8.716 1.00 96.62 207 ASN A C 1
ATOM 1704 O O . ASN A 1 207 ? 18.097 -8.409 8.457 1.00 96.62 207 ASN A O 1
ATOM 1708 N N . ASN A 1 208 ? 16.955 -6.579 9.038 1.00 97.50 208 ASN A N 1
ATOM 1709 C CA . ASN A 1 208 ? 15.661 -7.258 9.124 1.00 97.50 208 ASN A CA 1
ATOM 1710 C C . ASN A 1 208 ? 15.247 -7.892 7.786 1.00 97.50 208 ASN A C 1
ATOM 1712 O O . ASN A 1 208 ? 14.804 -9.039 7.766 1.00 97.50 208 ASN A O 1
ATOM 1716 N N . VAL A 1 209 ? 15.404 -7.172 6.669 1.00 96.06 209 VAL A N 1
ATOM 1717 C CA . VAL A 1 209 ? 15.115 -7.694 5.321 1.00 96.06 209 VAL A CA 1
ATOM 1718 C C . VAL A 1 209 ? 16.048 -8.854 4.969 1.00 96.06 209 VAL A C 1
ATOM 1720 O O . VAL A 1 209 ? 15.594 -9.878 4.456 1.00 96.06 209 VAL A O 1
ATOM 1723 N N . GLU A 1 210 ? 17.340 -8.730 5.272 1.00 95.00 210 GLU A N 1
ATOM 1724 C CA . GLU A 1 210 ? 18.320 -9.788 5.021 1.00 95.00 210 GLU A CA 1
ATOM 1725 C C . GLU A 1 210 ? 18.025 -11.054 5.831 1.00 95.00 210 GLU A C 1
ATOM 1727 O O . GLU A 1 210 ? 18.000 -12.145 5.254 1.00 95.00 210 GLU A O 1
ATOM 1732 N N . THR A 1 211 ? 17.733 -10.924 7.128 1.00 97.31 211 THR A N 1
ATOM 1733 C CA . THR A 1 211 ? 17.346 -12.052 7.983 1.00 97.31 211 THR A CA 1
ATOM 1734 C C . THR A 1 211 ? 16.077 -12.718 7.464 1.00 97.31 211 THR A C 1
ATOM 1736 O O . THR A 1 211 ? 16.065 -13.930 7.252 1.00 97.31 211 THR A O 1
ATOM 1739 N N . LEU A 1 212 ? 15.036 -11.938 7.156 1.00 96.94 212 LEU A N 1
ATOM 1740 C CA . LEU A 1 212 ? 13.783 -12.456 6.603 1.00 96.94 212 LEU A CA 1
ATOM 1741 C C . LEU A 1 212 ? 13.981 -13.239 5.299 1.00 96.94 212 LEU A C 1
ATOM 1743 O O . LEU A 1 212 ? 13.351 -14.275 5.100 1.00 96.94 212 LEU A O 1
ATOM 1747 N N . SER A 1 213 ? 14.878 -12.781 4.422 1.00 93.25 213 SER A N 1
ATOM 1748 C CA . SER A 1 213 ? 15.132 -13.446 3.137 1.00 93.25 213 SER A CA 1
ATOM 1749 C C . SER A 1 213 ? 15.771 -14.837 3.278 1.00 93.25 213 SER A C 1
ATOM 1751 O O . SER A 1 213 ? 15.629 -15.682 2.388 1.00 93.25 213 SER A O 1
ATOM 1753 N N . LYS A 1 214 ? 16.461 -15.098 4.395 1.00 95.38 214 LYS A N 1
ATOM 1754 C CA . LYS A 1 214 ? 17.264 -16.313 4.607 1.00 95.38 214 LYS A CA 1
ATOM 1755 C C . LYS A 1 214 ? 16.675 -17.255 5.646 1.00 95.38 214 LYS A C 1
ATOM 1757 O O . LYS A 1 214 ? 16.873 -18.461 5.506 1.00 95.38 214 LYS A O 1
ATOM 1762 N N . SER A 1 215 ? 15.959 -16.722 6.636 1.00 96.56 215 SER A N 1
ATOM 1763 C CA . SER A 1 215 ? 15.446 -17.482 7.774 1.00 96.56 215 SER A CA 1
ATOM 1764 C C . SER A 1 215 ? 14.651 -18.718 7.337 1.00 96.56 215 SER A C 1
ATOM 1766 O O . SER A 1 215 ? 14.028 -18.754 6.272 1.00 96.56 215 SER A O 1
ATOM 1768 N N . SER A 1 216 ? 14.691 -19.749 8.172 1.00 96.44 216 SER A N 1
ATOM 1769 C CA . SER A 1 216 ? 13.812 -20.921 8.125 1.00 96.44 216 SER A CA 1
ATOM 1770 C C . SER A 1 216 ? 12.973 -21.052 9.399 1.00 96.44 216 SER A C 1
ATOM 1772 O O . SER A 1 216 ? 12.226 -22.013 9.547 1.00 96.44 216 SER A O 1
ATOM 1774 N N . ASN A 1 217 ? 13.085 -20.093 10.323 1.00 97.81 217 ASN A N 1
ATOM 1775 C CA . ASN A 1 217 ? 12.388 -20.106 11.599 1.00 97.81 217 ASN A CA 1
ATOM 1776 C C . ASN A 1 217 ? 11.141 -19.213 11.522 1.00 97.81 217 ASN A C 1
ATOM 1778 O O . ASN A 1 217 ? 11.239 -17.986 11.473 1.00 97.81 217 ASN A O 1
ATOM 1782 N N . PHE A 1 218 ? 9.958 -19.830 11.552 1.00 97.69 218 PHE A N 1
ATOM 1783 C CA . PHE A 1 218 ? 8.684 -19.112 11.468 1.00 97.69 218 PHE A CA 1
ATOM 1784 C C . PHE A 1 218 ? 8.488 -18.070 12.580 1.00 97.69 218 PHE A C 1
ATOM 1786 O O . PHE A 1 218 ? 7.882 -17.029 12.330 1.00 97.69 218 PHE A O 1
ATOM 1793 N N . ASP A 1 219 ? 8.984 -18.318 13.795 1.00 96.94 219 ASP A N 1
ATOM 1794 C CA . ASP A 1 219 ? 8.846 -17.382 14.917 1.00 96.94 219 ASP A CA 1
ATOM 1795 C C . ASP A 1 219 ? 9.750 -16.159 14.762 1.00 96.94 219 ASP A C 1
ATOM 1797 O O . ASP A 1 219 ? 9.316 -15.032 15.016 1.00 96.94 219 ASP A O 1
ATOM 1801 N N . GLU A 1 220 ? 10.972 -16.360 14.266 1.00 97.88 220 GLU A N 1
ATOM 1802 C CA . GLU A 1 220 ? 11.869 -15.262 13.904 1.00 97.88 220 GLU A CA 1
ATOM 1803 C C . GLU A 1 220 ? 11.252 -14.408 12.791 1.00 97.88 220 GLU A C 1
ATOM 1805 O O . GLU A 1 220 ? 11.152 -13.185 12.932 1.00 97.88 220 GLU A O 1
ATOM 1810 N N . MET A 1 221 ? 10.760 -15.048 11.724 1.00 98.06 221 MET A N 1
ATOM 1811 C CA . MET A 1 221 ? 10.097 -14.342 10.631 1.00 98.06 221 MET A CA 1
ATOM 1812 C C . MET A 1 221 ? 8.902 -13.529 11.131 1.00 98.06 221 MET A C 1
ATOM 1814 O O . MET A 1 221 ? 8.818 -12.331 10.871 1.00 98.06 221 MET A O 1
ATOM 1818 N N . MET A 1 222 ? 8.001 -14.151 11.894 1.00 96.88 222 MET A N 1
ATOM 1819 C CA . MET A 1 222 ? 6.814 -13.496 12.445 1.00 96.88 222 MET A CA 1
ATOM 1820 C C . MET A 1 222 ? 7.181 -12.289 13.318 1.00 96.88 222 MET A C 1
ATOM 1822 O O . MET A 1 222 ? 6.556 -11.231 13.208 1.00 96.88 222 MET A O 1
ATOM 1826 N N . SER A 1 223 ? 8.191 -12.434 14.179 1.00 96.88 223 SER A N 1
ATOM 1827 C CA . SER A 1 223 ? 8.669 -11.364 15.057 1.00 96.88 223 SER A CA 1
ATOM 1828 C C . SER A 1 223 ? 9.180 -10.165 14.254 1.00 96.88 223 SER A C 1
ATOM 1830 O O . SER A 1 223 ? 8.724 -9.034 14.458 1.00 96.88 223 SER A O 1
ATOM 1832 N N . ILE A 1 224 ? 10.052 -10.407 13.268 1.00 98.12 224 ILE A N 1
ATOM 1833 C CA . ILE A 1 224 ? 10.614 -9.345 12.424 1.00 98.12 224 ILE A CA 1
ATOM 1834 C C . ILE A 1 224 ? 9.525 -8.699 11.559 1.00 98.12 224 ILE A C 1
ATOM 1836 O O . ILE A 1 224 ? 9.464 -7.473 11.470 1.00 98.12 224 ILE A O 1
ATOM 1840 N N . MET A 1 225 ? 8.623 -9.488 10.968 1.00 97.69 225 MET A N 1
ATOM 1841 C CA . MET A 1 225 ? 7.503 -8.971 10.174 1.00 97.69 225 MET A CA 1
ATOM 1842 C C . MET A 1 225 ? 6.611 -8.030 10.997 1.00 97.69 225 MET A C 1
ATOM 1844 O O . MET A 1 225 ? 6.293 -6.928 10.546 1.00 97.69 225 MET A O 1
ATOM 1848 N N . ARG A 1 226 ? 6.254 -8.413 12.232 1.00 96.44 226 ARG A N 1
ATOM 1849 C CA . ARG A 1 226 ? 5.479 -7.555 13.147 1.00 96.44 226 ARG A CA 1
ATOM 1850 C C . ARG A 1 226 ? 6.223 -6.269 13.489 1.00 96.44 226 ARG A C 1
ATOM 1852 O O . ARG A 1 226 ? 5.607 -5.202 13.500 1.00 96.44 226 ARG A O 1
ATOM 1859 N N . LYS A 1 227 ? 7.537 -6.355 13.728 1.00 96.31 227 LYS A N 1
ATOM 1860 C CA . LYS A 1 227 ? 8.374 -5.177 13.976 1.00 96.31 227 LYS A CA 1
ATOM 1861 C C . LYS A 1 227 ? 8.354 -4.225 12.778 1.00 96.31 227 LYS A C 1
ATOM 1863 O O . LYS A 1 227 ? 8.066 -3.046 12.960 1.00 96.31 227 LYS A O 1
ATOM 1868 N N . LEU A 1 228 ? 8.582 -4.731 11.564 1.00 97.06 228 LEU A N 1
ATOM 1869 C CA . LEU A 1 228 ? 8.566 -3.920 10.342 1.00 97.06 228 LEU A CA 1
ATOM 1870 C C . LEU A 1 228 ? 7.212 -3.236 10.126 1.00 97.06 228 LEU A C 1
ATOM 1872 O O . LEU A 1 228 ? 7.173 -2.043 9.839 1.00 97.06 228 LEU A O 1
ATOM 1876 N N . ILE A 1 229 ? 6.102 -3.951 10.320 1.00 96.00 229 ILE A N 1
ATOM 1877 C CA . ILE A 1 229 ? 4.754 -3.367 10.246 1.00 96.00 229 ILE A CA 1
ATOM 1878 C C . ILE A 1 229 ? 4.588 -2.245 11.272 1.00 96.00 229 ILE A C 1
ATOM 1880 O O . ILE A 1 229 ? 4.123 -1.162 10.924 1.00 96.00 229 ILE A O 1
ATOM 1884 N N . SER A 1 230 ? 4.983 -2.478 12.524 1.00 95.25 230 SER A N 1
ATOM 1885 C CA . SER A 1 230 ? 4.890 -1.468 13.581 1.00 95.25 230 SER A CA 1
ATOM 1886 C C . SER A 1 230 ? 5.729 -0.226 13.265 1.00 95.25 230 SER A C 1
ATOM 1888 O O . SER A 1 230 ? 5.253 0.901 13.412 1.00 95.25 230 SER A O 1
ATOM 1890 N N . ASP A 1 231 ? 6.963 -0.415 12.795 1.00 97.06 231 ASP A N 1
ATOM 1891 C CA . ASP A 1 231 ? 7.866 0.684 12.459 1.00 97.06 231 ASP A CA 1
ATOM 1892 C C . ASP A 1 231 ? 7.339 1.505 11.278 1.00 97.06 231 ASP A C 1
ATOM 1894 O O . ASP A 1 231 ? 7.308 2.735 11.343 1.00 97.06 231 ASP A O 1
ATOM 1898 N N . ILE A 1 232 ? 6.874 0.842 10.214 1.00 96.56 232 ILE A N 1
ATOM 1899 C CA . ILE A 1 232 ? 6.283 1.521 9.058 1.00 96.56 232 ILE A CA 1
ATOM 1900 C C . ILE A 1 232 ? 5.010 2.258 9.473 1.00 96.56 232 ILE A C 1
ATOM 1902 O O . ILE A 1 232 ? 4.864 3.432 9.138 1.00 96.56 232 ILE A O 1
ATOM 1906 N N . ARG A 1 233 ? 4.124 1.632 10.261 1.00 94.75 233 ARG A N 1
ATOM 1907 C CA . ARG A 1 233 ? 2.914 2.284 10.784 1.00 94.75 233 ARG A CA 1
ATOM 1908 C C . ARG A 1 233 ? 3.249 3.582 11.511 1.00 94.75 233 ARG A C 1
ATOM 1910 O O . ARG A 1 233 ? 2.592 4.595 11.281 1.00 94.75 233 ARG A O 1
ATOM 1917 N N . ARG A 1 234 ? 4.278 3.568 12.364 1.00 94.12 234 ARG A N 1
ATOM 1918 C CA . ARG A 1 234 ? 4.729 4.759 13.094 1.00 94.12 234 ARG A CA 1
ATOM 1919 C C . ARG A 1 234 ? 5.132 5.886 12.142 1.00 94.12 234 ARG A C 1
ATOM 1921 O O . ARG A 1 234 ? 4.679 7.012 12.331 1.00 94.12 234 ARG A O 1
ATOM 1928 N N . LEU A 1 235 ? 5.911 5.589 11.100 1.00 95.12 235 LEU A N 1
ATOM 1929 C CA . LEU A 1 235 ? 6.307 6.585 10.095 1.00 95.12 235 LEU A CA 1
ATOM 1930 C C . LEU A 1 235 ? 5.096 7.165 9.347 1.00 95.12 235 LEU A C 1
ATOM 1932 O O . LEU A 1 235 ? 5.042 8.369 9.091 1.00 95.12 235 LEU A O 1
ATOM 1936 N N . ILE A 1 236 ? 4.103 6.329 9.031 1.00 91.88 236 ILE A N 1
ATOM 1937 C CA . ILE A 1 236 ? 2.853 6.765 8.392 1.00 91.88 236 ILE A CA 1
ATOM 1938 C C . ILE A 1 236 ? 2.094 7.723 9.315 1.00 91.88 236 ILE A C 1
ATOM 1940 O O . ILE A 1 236 ? 1.721 8.809 8.881 1.00 91.88 236 ILE A O 1
ATOM 1944 N N . LEU A 1 237 ? 1.927 7.376 10.595 1.00 88.44 237 LEU A N 1
ATOM 1945 C CA . LEU A 1 237 ? 1.268 8.235 11.587 1.00 88.44 237 LEU A CA 1
ATOM 1946 C C . LEU A 1 237 ? 1.999 9.574 11.775 1.00 88.44 237 LEU A C 1
ATOM 1948 O O . LEU A 1 237 ? 1.362 10.618 11.909 1.00 88.44 237 LEU A O 1
ATOM 1952 N N . GLU A 1 238 ? 3.334 9.572 11.778 1.00 88.56 238 GLU A N 1
ATOM 1953 C CA . GLU A 1 238 ? 4.140 10.798 11.846 1.00 88.56 238 GLU A CA 1
ATOM 1954 C C . GLU A 1 238 ? 3.941 11.691 10.615 1.00 88.56 238 GLU A C 1
ATOM 1956 O O . GLU A 1 238 ? 3.868 12.913 10.753 1.00 88.56 238 GLU A O 1
ATOM 1961 N N . LYS A 1 239 ? 3.822 11.100 9.419 1.00 86.56 239 LYS A N 1
ATOM 1962 C CA . LYS A 1 239 ? 3.549 11.834 8.175 1.00 86.56 239 LYS A CA 1
ATOM 1963 C C . LYS A 1 239 ? 2.109 12.357 8.139 1.00 86.56 239 LYS A C 1
ATOM 1965 O O . LYS A 1 239 ? 1.901 13.517 7.800 1.00 86.56 239 LYS A O 1
ATOM 1970 N N . GLN A 1 240 ? 1.140 11.549 8.570 1.00 84.06 240 GLN A N 1
ATOM 1971 C CA . GLN A 1 240 ? -0.279 11.906 8.651 1.00 84.06 240 GLN A CA 1
ATOM 1972 C C . GLN A 1 240 ? -0.501 13.170 9.497 1.00 84.06 240 GLN A C 1
ATOM 1974 O O . GLN A 1 240 ? -1.216 14.076 9.076 1.00 84.06 240 GLN A O 1
ATOM 1979 N N . LYS A 1 241 ? 0.176 13.278 10.648 1.00 79.69 241 LYS A N 1
ATOM 1980 C CA . LYS A 1 241 ? 0.089 14.442 11.552 1.00 79.69 241 LYS A CA 1
ATOM 1981 C C . LYS A 1 241 ? 0.617 15.752 10.957 1.00 79.69 241 LYS A C 1
ATOM 1983 O O . LYS A 1 241 ? 0.320 16.813 11.497 1.00 79.69 241 LYS A O 1
ATOM 1988 N N . LYS A 1 242 ? 1.435 15.697 9.901 1.00 80.12 242 LYS A N 1
ATOM 1989 C CA . LYS A 1 242 ? 2.039 16.883 9.267 1.00 80.12 242 LYS A CA 1
ATOM 1990 C C . LYS A 1 242 ? 1.162 17.483 8.164 1.00 80.12 242 LYS A C 1
ATOM 1992 O O . LYS A 1 242 ? 1.442 18.589 7.712 1.00 80.12 242 LYS A O 1
ATOM 1997 N N . ILE A 1 243 ? 0.104 16.788 7.745 1.00 76.94 243 ILE A N 1
ATOM 1998 C CA . ILE A 1 243 ? -0.763 17.229 6.649 1.00 76.94 243 ILE A CA 1
ATOM 1999 C C . ILE A 1 243 ? -1.665 18.374 7.110 1.00 76.94 243 ILE A C 1
ATOM 2001 O O . ILE A 1 243 ? -2.444 18.240 8.053 1.00 76.94 243 ILE A O 1
ATOM 2005 N N . ASN A 1 244 ? -1.607 19.500 6.398 1.00 66.62 244 ASN A N 1
ATOM 2006 C CA . ASN A 1 244 ? -2.454 20.657 6.669 1.00 66.62 244 ASN A CA 1
ATOM 2007 C C . ASN A 1 244 ? -3.737 20.608 5.820 1.00 66.62 244 ASN A C 1
ATOM 2009 O O . ASN A 1 244 ? -3.717 20.891 4.624 1.00 66.62 244 ASN A O 1
ATOM 2013 N N . ILE A 1 245 ? -4.870 20.258 6.433 1.00 63.38 245 ILE A N 1
ATOM 2014 C CA . ILE A 1 245 ? -6.185 20.297 5.772 1.00 63.38 245 ILE A CA 1
ATOM 2015 C C . ILE A 1 245 ? -6.685 21.753 5.749 1.00 63.38 245 ILE A C 1
ATOM 2017 O O . ILE A 1 245 ? -6.801 22.375 6.805 1.00 63.38 245 ILE A O 1
ATOM 2021 N N . SER A 1 246 ? -7.013 22.317 4.581 1.00 57.00 246 SER A N 1
ATOM 2022 C CA . SER A 1 246 ? -7.498 23.706 4.458 1.00 57.00 246 SER A CA 1
ATOM 2023 C C . SER A 1 246 ? -8.738 23.989 5.324 1.00 57.00 246 SER A C 1
ATOM 2025 O O . SER A 1 246 ? -9.601 23.127 5.480 1.00 57.00 246 SER A O 1
ATOM 2027 N N . VAL A 1 247 ? -8.848 25.208 5.863 1.00 52.03 247 VAL A N 1
ATOM 2028 C CA . VAL A 1 247 ? -9.864 25.609 6.862 1.00 52.03 247 VAL A CA 1
ATOM 2029 C C . VAL A 1 247 ? -11.278 25.777 6.277 1.00 52.03 247 VAL A C 1
ATOM 2031 O O . VAL A 1 247 ? -12.256 25.493 6.962 1.00 52.03 247 VAL A O 1
ATOM 2034 N N . ILE A 1 248 ? -11.398 26.172 5.006 1.00 47.59 248 ILE A N 1
ATOM 2035 C CA . ILE A 1 248 ? -12.659 26.658 4.410 1.00 47.59 248 ILE A CA 1
ATOM 2036 C C . ILE A 1 248 ? -13.719 25.549 4.240 1.00 47.59 248 ILE A C 1
ATOM 2038 O O . ILE A 1 248 ? -14.908 25.826 4.326 1.00 47.59 248 ILE A O 1
ATOM 2042 N N . ASN A 1 249 ? -13.317 24.279 4.115 1.00 57.84 249 ASN A N 1
ATOM 2043 C CA . ASN A 1 249 ? -14.254 23.155 3.962 1.00 57.84 249 ASN A CA 1
ATOM 2044 C C . ASN A 1 249 ? -14.645 22.484 5.296 1.00 57.84 249 ASN A C 1
ATOM 2046 O O . ASN A 1 249 ? -15.327 21.464 5.302 1.00 57.84 249 ASN A O 1
ATOM 2050 N N . ARG A 1 250 ? -14.185 23.011 6.441 1.00 63.91 250 ARG A N 1
ATOM 2051 C CA . ARG A 1 250 ? -14.334 22.332 7.739 1.00 63.91 250 ARG A CA 1
ATOM 2052 C C . ARG A 1 250 ? -15.688 22.559 8.390 1.00 63.91 250 ARG A C 1
ATOM 2054 O O . ARG A 1 250 ? -16.294 21.580 8.793 1.00 63.91 250 ARG A O 1
ATOM 2061 N N . LYS A 1 251 ? -16.177 23.803 8.465 1.00 67.94 251 LYS A N 1
ATOM 2062 C CA . LYS A 1 251 ? -17.457 24.112 9.133 1.00 67.94 251 LYS A CA 1
ATOM 2063 C C . LYS A 1 251 ? -18.639 23.399 8.455 1.00 67.94 251 LYS A C 1
ATOM 2065 O O . LYS A 1 251 ? -19.372 22.685 9.128 1.00 67.94 251 LYS A O 1
ATOM 2070 N N . ASN A 1 252 ? -18.745 23.487 7.124 1.00 67.50 252 ASN A N 1
ATOM 2071 C CA . ASN A 1 252 ? -19.813 22.822 6.361 1.00 67.50 252 ASN A CA 1
ATOM 2072 C C . ASN A 1 252 ? -19.751 21.290 6.458 1.00 67.50 252 ASN A C 1
ATOM 2074 O O . ASN A 1 252 ? -20.767 20.646 6.703 1.00 67.50 252 ASN A O 1
ATOM 2078 N N . THR A 1 253 ? -18.560 20.698 6.310 1.00 68.94 253 THR A N 1
ATOM 2079 C CA . THR A 1 253 ? -18.387 19.241 6.455 1.00 68.94 253 THR A CA 1
ATOM 2080 C C . THR A 1 253 ? -18.770 18.781 7.860 1.00 68.94 253 THR A C 1
ATOM 2082 O O . THR A 1 253 ? -19.444 17.772 8.028 1.00 68.94 253 THR A O 1
ATOM 2085 N N . PHE A 1 254 ? -18.380 19.544 8.877 1.00 74.50 254 PHE A N 1
ATOM 2086 C CA . PHE A 1 254 ? -18.609 19.192 10.270 1.00 74.50 254 PHE A CA 1
ATOM 2087 C C . PHE A 1 254 ? -20.087 19.340 10.676 1.00 74.50 254 PHE A C 1
ATOM 2089 O O . PHE A 1 254 ? -20.605 18.472 11.374 1.00 74.50 254 PHE A O 1
ATOM 2096 N N . TRP A 1 255 ? -20.808 20.346 10.160 1.00 75.75 255 TRP A N 1
ATOM 2097 C CA . TRP A 1 255 ? -22.271 20.434 10.300 1.00 75.75 255 TRP A CA 1
ATOM 2098 C C . TRP A 1 255 ? -22.992 19.241 9.660 1.00 75.75 255 TRP A C 1
ATOM 2100 O O . TRP A 1 255 ? -23.804 18.588 10.314 1.00 75.75 255 TRP A O 1
ATOM 2110 N N . ASN A 1 256 ? -22.658 18.898 8.413 1.00 73.75 256 ASN A N 1
ATOM 2111 C CA . ASN A 1 256 ? -23.277 17.755 7.735 1.00 73.75 256 ASN A CA 1
ATOM 2112 C C . ASN A 1 256 ? -23.074 16.448 8.523 1.00 73.75 256 ASN A C 1
ATOM 2114 O O . ASN A 1 256 ? -23.978 15.616 8.608 1.00 73.75 256 ASN A O 1
ATOM 2118 N N . ASN A 1 257 ? -21.916 16.295 9.169 1.00 78.75 257 ASN A N 1
ATOM 2119 C CA . ASN A 1 257 ? -21.617 15.131 9.998 1.00 78.75 257 ASN A CA 1
ATOM 2120 C C . ASN A 1 257 ? -22.343 15.151 11.356 1.00 78.75 257 ASN A C 1
ATOM 2122 O O . ASN A 1 257 ? -22.694 14.087 11.868 1.00 78.75 257 ASN A O 1
ATOM 2126 N N . TYR A 1 258 ? -22.640 16.328 11.918 1.00 85.00 258 TYR A N 1
ATOM 2127 C CA . TYR A 1 258 ? -23.440 16.462 13.142 1.00 85.00 258 TYR A CA 1
ATOM 2128 C C . TYR A 1 258 ? -24.834 15.850 13.007 1.00 85.00 258 TYR A C 1
ATOM 2130 O O . TYR A 1 258 ? -25.297 15.153 13.910 1.00 85.00 258 TYR A O 1
ATOM 2138 N N . ILE A 1 259 ? -25.488 16.056 11.861 1.00 85.00 259 ILE A N 1
ATOM 2139 C CA . ILE A 1 259 ? -26.799 15.456 11.575 1.00 85.00 259 ILE A CA 1
ATOM 2140 C C . ILE A 1 259 ? -26.713 13.924 11.602 1.00 85.00 259 ILE A C 1
ATOM 2142 O O . ILE A 1 259 ? -27.560 13.261 12.207 1.00 85.00 259 ILE A O 1
ATOM 2146 N N . GLY A 1 260 ? -25.647 13.355 11.030 1.00 87.12 260 GLY A N 1
ATOM 2147 C CA . GLY A 1 260 ? -25.358 11.922 11.122 1.00 87.12 260 GLY A CA 1
ATOM 2148 C C . GLY A 1 260 ? -25.170 11.446 12.568 1.00 87.12 260 GLY A C 1
ATOM 2149 O O . GLY A 1 260 ? -25.731 10.423 12.962 1.00 87.12 260 GLY A O 1
ATOM 2150 N N . ILE A 1 261 ? -24.457 12.218 13.394 1.00 91.81 261 ILE A N 1
ATOM 2151 C CA . ILE A 1 261 ? -24.274 11.915 14.821 1.00 91.81 261 ILE A CA 1
ATOM 2152 C C . ILE A 1 261 ? -25.614 11.932 15.574 1.00 91.81 261 ILE A C 1
ATOM 2154 O O . ILE A 1 261 ? -25.910 10.992 16.315 1.00 91.81 261 ILE A O 1
ATOM 2158 N N . LYS A 1 262 ? -26.464 12.945 15.353 1.00 92.06 262 LYS A N 1
ATOM 2159 C CA . LYS A 1 262 ? -27.814 13.006 15.944 1.00 92.06 262 LYS A CA 1
ATOM 2160 C C . LYS A 1 262 ? -28.673 11.807 15.543 1.00 92.06 262 LYS A C 1
ATOM 2162 O O . LYS A 1 262 ? -29.392 11.266 16.382 1.00 92.06 262 LYS A O 1
ATOM 2167 N N . SER A 1 263 ? -28.566 11.344 14.295 1.00 92.88 263 SER A N 1
ATOM 2168 C CA . SER A 1 263 ? -29.237 10.116 13.852 1.00 92.88 263 SER A CA 1
ATOM 2169 C C . SER A 1 263 ? -28.808 8.904 14.689 1.00 92.88 263 SER A C 1
ATOM 2171 O O . SER A 1 263 ? -29.664 8.159 15.167 1.00 92.88 263 SER A O 1
ATOM 2173 N N . TYR A 1 264 ? -27.508 8.728 14.944 1.00 95.44 264 TYR A N 1
ATOM 2174 C CA . TYR A 1 264 ? -27.014 7.638 15.792 1.00 95.44 264 TYR A CA 1
ATOM 2175 C C . TYR A 1 264 ? -27.438 7.766 17.259 1.00 95.44 264 TYR A C 1
ATOM 2177 O O . TYR A 1 264 ? -27.818 6.762 17.858 1.00 95.44 264 TYR A O 1
ATOM 2185 N N . ILE A 1 265 ? -27.459 8.978 17.822 1.00 96.75 265 ILE A N 1
ATOM 2186 C CA . ILE A 1 265 ? -28.010 9.231 19.165 1.00 96.75 265 ILE A CA 1
ATOM 2187 C C . ILE A 1 265 ? -29.456 8.723 19.262 1.00 96.75 265 ILE A C 1
ATOM 2189 O O . ILE A 1 265 ? -29.801 8.000 20.198 1.00 96.75 265 ILE A O 1
ATOM 2193 N N . ASN A 1 266 ? -30.288 9.044 18.269 1.00 96.62 266 ASN A N 1
ATOM 2194 C CA . ASN A 1 266 ? -31.682 8.604 18.240 1.00 96.62 266 ASN A CA 1
ATOM 2195 C C . ASN A 1 266 ? -31.812 7.083 18.080 1.00 96.62 266 ASN A C 1
ATOM 2197 O O . ASN A 1 266 ? -32.660 6.483 18.734 1.00 96.62 266 ASN A O 1
ATOM 2201 N N . LYS A 1 267 ? -30.944 6.442 17.285 1.00 97.69 267 LYS A N 1
ATOM 2202 C CA . LYS A 1 267 ? -30.906 4.974 17.164 1.00 97.69 267 LYS A CA 1
ATOM 2203 C C . LYS A 1 267 ? -30.581 4.296 18.495 1.00 97.69 267 LYS A C 1
ATOM 2205 O O . LYS A 1 267 ? -31.247 3.331 18.852 1.00 97.69 267 LYS A O 1
ATOM 2210 N N . VAL A 1 268 ? -29.607 4.815 19.252 1.00 98.00 268 VAL A N 1
ATOM 2211 C CA . VAL A 1 268 ? -29.295 4.278 20.589 1.00 98.00 268 VAL A CA 1
ATOM 2212 C C . VAL A 1 268 ? -30.492 4.441 21.527 1.00 98.00 268 VAL A C 1
ATOM 2214 O O . VAL A 1 268 ? -30.843 3.490 22.222 1.00 98.00 268 VAL A O 1
ATOM 2217 N N . ARG A 1 269 ? -31.150 5.611 21.523 1.00 97.75 269 ARG A N 1
ATOM 2218 C CA . ARG A 1 269 ? -32.357 5.859 22.334 1.00 97.75 269 ARG A CA 1
ATOM 2219 C C . ARG A 1 269 ? -33.491 4.887 21.988 1.00 97.75 269 ARG A C 1
ATOM 2221 O O . ARG A 1 269 ? -34.012 4.254 22.900 1.00 97.75 269 ARG A O 1
ATOM 2228 N N . SER A 1 270 ? -33.819 4.722 20.703 1.00 97.88 270 SER A N 1
ATOM 2229 C CA . SER A 1 270 ? -34.860 3.781 20.242 1.00 97.88 270 SER A CA 1
ATOM 2230 C C . SER A 1 270 ? -34.550 2.355 20.695 1.00 97.88 270 SER A C 1
ATOM 2232 O O . SER A 1 270 ? -35.380 1.707 21.323 1.00 97.88 270 SER A O 1
ATOM 2234 N N . ALA A 1 271 ? -33.309 1.901 20.493 1.00 97.50 271 ALA A N 1
ATOM 2235 C CA . ALA A 1 271 ? -32.889 0.566 20.904 1.00 97.50 271 ALA A CA 1
ATOM 2236 C C . ALA A 1 271 ? -32.972 0.359 22.428 1.00 97.50 271 ALA A C 1
ATOM 2238 O O . ALA A 1 271 ? -33.351 -0.716 22.888 1.00 97.50 271 ALA A O 1
ATOM 2239 N N . CYS A 1 272 ? -32.671 1.388 23.231 1.00 97.31 272 CYS A N 1
ATOM 2240 C CA . CYS A 1 272 ? -32.840 1.320 24.685 1.00 97.31 272 CYS A CA 1
ATOM 2241 C C . CYS A 1 272 ? -34.317 1.238 25.098 1.00 97.31 272 CYS A C 1
ATOM 2243 O O . CYS A 1 272 ? -34.649 0.474 26.004 1.00 97.31 272 CYS A O 1
ATOM 2245 N N . GLN A 1 273 ? -35.204 1.980 24.426 1.00 97.06 273 GLN A N 1
ATOM 2246 C CA . GLN A 1 273 ? -36.654 1.928 24.664 1.00 97.06 273 GLN A CA 1
ATOM 2247 C C . GLN A 1 273 ? -37.232 0.548 24.326 1.00 97.06 273 GLN A C 1
ATOM 2249 O O . GLN A 1 273 ? -38.038 0.005 25.080 1.00 97.06 273 GLN A O 1
ATOM 2254 N N . GLU A 1 274 ? -36.764 -0.042 23.229 1.00 97.50 274 GLU A N 1
ATOM 2255 C CA . GLU A 1 274 ? -37.142 -1.380 22.766 1.00 97.50 274 GLU A CA 1
ATOM 2256 C C . GLU A 1 274 ? -36.448 -2.508 23.550 1.00 97.50 274 GLU A C 1
ATOM 2258 O O . GLU A 1 274 ? -36.786 -3.679 23.381 1.00 97.50 274 GLU A O 1
ATOM 2263 N N . LYS A 1 275 ? -35.501 -2.169 24.438 1.00 96.94 275 LYS A N 1
ATOM 2264 C CA . LYS A 1 275 ? -34.637 -3.111 25.169 1.00 96.94 275 LYS A CA 1
ATOM 2265 C C . LYS A 1 275 ? -33.851 -4.055 24.247 1.00 96.94 275 LYS A C 1
ATOM 2267 O O . LYS A 1 275 ? -33.518 -5.177 24.634 1.00 96.94 275 LYS A O 1
ATOM 2272 N N . ASP A 1 276 ? -33.510 -3.594 23.048 1.00 97.69 276 ASP A N 1
ATOM 2273 C CA . ASP A 1 276 ? -32.668 -4.313 22.096 1.00 97.69 276 ASP A CA 1
ATOM 2274 C C . ASP A 1 276 ? -31.193 -3.978 22.343 1.00 97.69 276 ASP A C 1
ATOM 2276 O O . ASP A 1 276 ? -30.642 -2.990 21.847 1.00 97.69 276 ASP A O 1
ATOM 2280 N N . ILE A 1 277 ? -30.531 -4.825 23.134 1.00 97.00 277 ILE A N 1
ATOM 2281 C CA . ILE A 1 277 ? -29.126 -4.625 23.494 1.00 97.00 277 ILE A CA 1
ATOM 2282 C C . ILE A 1 277 ? -28.173 -4.777 22.302 1.00 97.00 277 ILE A C 1
ATOM 2284 O O . ILE A 1 277 ? -27.112 -4.153 22.294 1.00 97.00 277 ILE A O 1
ATOM 2288 N N . LEU A 1 278 ? -28.530 -5.570 21.286 1.00 97.06 278 LEU A N 1
ATOM 2289 C CA . LEU A 1 278 ? -27.675 -5.785 20.117 1.00 97.06 278 LEU A CA 1
ATOM 2290 C C . LEU A 1 278 ? -27.670 -4.539 19.236 1.00 97.06 278 LEU A C 1
ATOM 2292 O O . LEU A 1 278 ? -26.597 -4.023 18.905 1.00 97.06 278 LEU A O 1
ATOM 2296 N N . THR A 1 279 ? -28.854 -4.005 18.935 1.00 97.81 279 THR A N 1
ATOM 2297 C CA . THR A 1 279 ? -28.979 -2.749 18.189 1.00 97.81 279 THR A CA 1
ATOM 2298 C C . THR A 1 279 ? -28.386 -1.585 18.980 1.00 97.81 279 THR A C 1
ATOM 2300 O O . THR A 1 279 ? -27.657 -0.770 18.407 1.00 97.81 279 THR A O 1
ATOM 2303 N N . ALA A 1 280 ? -28.597 -1.537 20.302 1.00 97.69 280 ALA A N 1
ATOM 2304 C CA . ALA A 1 280 ? -27.978 -0.528 21.159 1.00 97.69 280 ALA A CA 1
ATOM 2305 C C . ALA A 1 280 ? -26.446 -0.618 21.120 1.00 97.69 280 ALA A C 1
ATOM 2307 O O . ALA A 1 280 ? -25.782 0.409 20.995 1.00 97.69 280 ALA A O 1
ATOM 2308 N N . SER A 1 281 ? -25.877 -1.828 21.169 1.00 97.69 281 SER A N 1
ATOM 2309 C CA . SER A 1 281 ? -24.426 -2.052 21.120 1.00 97.69 281 SER A CA 1
ATOM 2310 C C . SER A 1 281 ? -23.823 -1.569 19.807 1.00 97.69 281 SER A C 1
ATOM 2312 O O . SER A 1 281 ? -22.819 -0.853 19.814 1.00 97.69 281 SER A O 1
ATOM 2314 N N . TYR A 1 282 ? -24.434 -1.937 18.680 1.00 97.06 282 TYR A N 1
ATOM 2315 C CA . TYR A 1 282 ? -23.984 -1.509 17.358 1.00 97.06 282 TYR A CA 1
ATOM 2316 C C . TYR A 1 282 ? -24.067 0.016 17.208 1.00 97.06 282 TYR A C 1
ATOM 2318 O O . TYR A 1 282 ? -23.054 0.667 16.952 1.00 97.06 282 TYR A O 1
ATOM 2326 N N . ALA A 1 283 ? -25.239 0.606 17.462 1.00 97.38 283 ALA A N 1
ATOM 2327 C CA . ALA A 1 283 ? -25.440 2.046 17.323 1.00 97.38 283 ALA A CA 1
ATOM 2328 C C . ALA A 1 283 ? -24.544 2.859 18.273 1.00 97.38 283 ALA A C 1
ATOM 2330 O O . ALA A 1 283 ? -24.022 3.899 17.878 1.00 97.38 283 ALA A O 1
ATOM 2331 N N . ALA A 1 284 ? -24.316 2.383 19.502 1.00 96.69 284 ALA A N 1
ATOM 2332 C CA . ALA A 1 284 ? -23.427 3.035 20.462 1.00 96.69 284 ALA A CA 1
ATOM 2333 C C . ALA A 1 284 ? -21.948 2.940 20.056 1.00 96.69 284 ALA A C 1
ATOM 2335 O O . ALA A 1 284 ? -21.167 3.847 20.348 1.00 96.69 284 ALA A O 1
ATOM 2336 N N . THR A 1 285 ? -21.553 1.855 19.388 1.00 94.56 285 THR A N 1
ATOM 2337 C CA . THR A 1 285 ? -20.196 1.695 18.850 1.00 94.56 285 THR A CA 1
ATOM 2338 C C . THR A 1 285 ? -19.963 2.684 17.713 1.00 94.56 285 THR A C 1
ATOM 2340 O O . THR A 1 285 ? -19.037 3.492 17.792 1.00 94.56 285 THR A O 1
ATOM 2343 N N . GLU A 1 286 ? -20.858 2.698 16.723 1.00 93.31 286 GLU A N 1
ATOM 2344 C CA . GLU A 1 286 ? -20.811 3.630 15.590 1.00 93.31 286 GLU A CA 1
ATOM 2345 C C . GLU A 1 286 ? -20.843 5.090 16.053 1.00 93.31 286 GLU A C 1
ATOM 2347 O O . GLU A 1 286 ? -20.035 5.902 15.608 1.00 93.31 286 GLU A O 1
ATOM 2352 N N . LEU A 1 287 ? -21.703 5.423 17.021 1.00 94.75 287 LEU A N 1
ATOM 2353 C CA . LEU A 1 287 ? -21.784 6.768 17.587 1.00 94.75 287 LEU A CA 1
ATOM 2354 C C . LEU A 1 287 ? -20.436 7.242 18.150 1.00 94.75 287 LEU A C 1
ATOM 2356 O O . LEU A 1 287 ? -19.988 8.348 17.844 1.00 94.75 287 LEU A O 1
ATOM 2360 N N . GLN A 1 288 ? -19.778 6.415 18.968 1.00 93.50 288 GLN A N 1
ATOM 2361 C CA . GLN A 1 288 ? -18.492 6.780 19.568 1.00 93.50 288 GLN A CA 1
ATOM 2362 C C . GLN A 1 288 ? -17.380 6.895 18.522 1.00 93.50 288 GLN A C 1
ATOM 2364 O O . GLN A 1 288 ? -16.538 7.786 18.638 1.00 93.50 288 GLN A O 1
ATOM 2369 N N . ILE A 1 289 ? -17.380 6.024 17.506 1.00 89.88 289 ILE A N 1
ATOM 2370 C CA . ILE A 1 289 ? -16.430 6.076 16.388 1.00 89.88 289 ILE A CA 1
ATOM 2371 C C . ILE A 1 289 ? -16.605 7.378 15.613 1.00 89.88 289 ILE A C 1
ATOM 2373 O O . ILE A 1 289 ? -15.655 8.156 15.527 1.00 89.88 289 ILE A O 1
ATOM 2377 N N . VAL A 1 290 ? -17.818 7.662 15.134 1.00 89.44 290 VAL A N 1
ATOM 2378 C CA . VAL A 1 290 ? -18.092 8.854 14.323 1.00 89.44 290 VAL A CA 1
ATOM 2379 C C . VAL A 1 290 ? -17.738 10.123 15.098 1.00 89.44 290 VAL A C 1
ATOM 2381 O O . VAL A 1 290 ? -17.065 10.996 14.556 1.00 89.44 290 VAL A O 1
ATOM 2384 N N . ILE A 1 291 ? -18.104 10.231 16.381 1.00 90.88 291 ILE A N 1
ATOM 2385 C CA . ILE A 1 291 ? -17.721 11.395 17.197 1.00 90.88 291 ILE A CA 1
ATOM 2386 C C . ILE A 1 291 ? -16.192 11.521 17.284 1.00 90.88 291 ILE A C 1
ATOM 2388 O O . ILE A 1 291 ? -15.652 12.600 17.028 1.00 90.88 291 ILE A O 1
ATOM 2392 N N . ALA A 1 292 ? -15.490 10.437 17.633 1.00 89.31 292 ALA A N 1
ATOM 2393 C CA . ALA A 1 292 ? -14.037 10.441 17.793 1.00 89.31 292 ALA A CA 1
ATOM 2394 C C . ALA A 1 292 ? -13.310 10.873 16.508 1.00 89.31 292 ALA A C 1
ATOM 2396 O O . ALA A 1 292 ? -12.384 11.685 16.566 1.00 89.31 292 ALA A O 1
ATOM 2397 N N . GLU A 1 293 ? -13.747 10.367 15.356 1.00 83.50 293 GLU A N 1
ATOM 2398 C CA . GLU A 1 293 ? -13.185 10.707 14.048 1.00 83.50 293 GLU A CA 1
ATOM 2399 C C . GLU A 1 293 ? -13.422 12.159 13.673 1.00 83.50 293 GLU A C 1
ATOM 2401 O O . GLU A 1 293 ? -12.485 12.850 13.274 1.00 83.50 293 GLU A O 1
ATOM 2406 N N . GLN A 1 294 ? -14.656 12.641 13.834 1.00 83.38 294 GLN A N 1
ATOM 2407 C CA . GLN A 1 294 ? -14.997 14.017 13.495 1.00 83.38 294 GLN A CA 1
ATOM 2408 C C . GLN A 1 294 ? -14.127 14.997 14.273 1.00 83.38 294 GLN A C 1
ATOM 2410 O O . GLN A 1 294 ? -13.519 15.889 13.679 1.00 83.38 294 GLN A O 1
ATOM 2415 N N . ILE A 1 295 ? -13.996 14.799 15.586 1.00 84.88 295 ILE A N 1
ATOM 2416 C CA . ILE A 1 295 ? -13.143 15.649 16.422 1.00 84.88 295 ILE A CA 1
ATOM 2417 C C . ILE A 1 295 ? -11.682 15.543 15.972 1.00 84.88 295 ILE A C 1
ATOM 2419 O O . ILE A 1 295 ? -11.008 16.562 15.845 1.00 84.88 295 ILE A O 1
ATOM 2423 N N . ALA A 1 296 ? -11.186 14.336 15.682 1.00 81.88 296 ALA A N 1
ATOM 2424 C CA . ALA A 1 296 ? -9.806 14.141 15.244 1.00 81.88 296 ALA A CA 1
ATOM 2425 C C . ALA A 1 296 ? -9.483 14.864 13.920 1.00 81.88 296 ALA A C 1
ATOM 2427 O O . ALA A 1 296 ? -8.406 15.459 13.782 1.00 81.88 296 ALA A O 1
ATOM 2428 N N . ILE A 1 297 ? -10.420 14.837 12.966 1.00 77.50 297 ILE A N 1
ATOM 2429 C CA . ILE A 1 297 ? -10.331 15.550 11.685 1.00 77.50 297 ILE A CA 1
ATOM 2430 C C . ILE A 1 297 ? -10.380 17.065 11.922 1.00 77.50 297 ILE A C 1
ATOM 2432 O O . ILE A 1 297 ? -9.556 17.816 11.386 1.00 77.50 297 ILE A O 1
ATOM 2436 N N . PHE A 1 298 ? -11.318 17.527 12.751 1.00 77.38 298 PHE A N 1
ATOM 2437 C CA . PHE A 1 298 ? -11.526 18.946 13.028 1.00 77.38 298 PHE A CA 1
ATOM 2438 C C . PHE A 1 298 ? -10.310 19.592 13.716 1.00 77.38 298 PHE A C 1
ATOM 2440 O O . PHE A 1 298 ? -9.786 20.609 13.241 1.00 77.38 298 PHE A O 1
ATOM 2447 N N . GLU A 1 299 ? -9.777 18.936 14.749 1.00 76.62 299 GLU A N 1
ATOM 2448 C CA . GLU A 1 299 ? -8.629 19.370 15.564 1.00 76.62 299 GLU A CA 1
ATOM 2449 C C . GLU A 1 299 ? -7.264 19.278 14.836 1.00 76.62 299 GLU A C 1
ATOM 2451 O O . GLU A 1 299 ? -6.215 19.501 15.442 1.00 76.62 299 GLU A O 1
ATOM 2456 N N . LYS A 1 300 ? -7.252 19.024 13.514 1.00 64.25 300 LYS A N 1
ATOM 2457 C CA . LYS A 1 300 ? -6.077 19.038 12.605 1.00 64.25 300 LYS A CA 1
ATOM 2458 C C . LYS A 1 300 ? -5.087 17.875 12.717 1.00 64.25 300 LYS A C 1
ATOM 2460 O O . LYS A 1 300 ? -3.973 18.022 12.219 1.00 64.25 300 LYS A O 1
ATOM 2465 N N . LYS A 1 301 ? -5.408 16.749 13.359 1.00 60.00 301 LYS A N 1
ATOM 2466 C CA . LYS A 1 301 ? -4.355 15.775 13.728 1.00 60.00 301 LYS A CA 1
ATOM 2467 C C . LYS A 1 301 ? -4.356 14.462 12.953 1.00 60.00 301 LYS A C 1
ATOM 2469 O O . LYS A 1 301 ? -3.410 13.692 13.120 1.00 60.00 301 LYS A O 1
ATOM 2474 N N . ILE A 1 302 ? -5.375 14.193 12.138 1.00 64.00 302 ILE A N 1
ATOM 2475 C CA . ILE A 1 302 ? -5.510 12.947 11.373 1.00 64.00 302 ILE A CA 1
ATOM 2476 C C . ILE A 1 302 ? -6.076 13.274 9.981 1.00 64.00 302 ILE A C 1
ATOM 2478 O O . ILE A 1 302 ? -6.932 14.147 9.843 1.00 64.00 302 ILE A O 1
ATOM 2482 N N . ALA A 1 303 ? -5.538 12.621 8.946 1.00 59.38 303 ALA A N 1
ATOM 2483 C CA . ALA A 1 303 ? -5.999 12.763 7.566 1.00 59.38 303 ALA A CA 1
ATOM 2484 C C . ALA A 1 303 ? -7.402 12.153 7.368 1.00 59.38 303 ALA A C 1
ATOM 2486 O O . ALA A 1 303 ? -7.946 11.505 8.260 1.00 59.38 303 ALA A O 1
ATOM 2487 N N . ILE A 1 304 ? -7.976 12.369 6.182 1.00 55.88 304 ILE A N 1
ATOM 2488 C CA . ILE A 1 304 ? -9.228 11.734 5.747 1.00 55.88 304 ILE A CA 1
ATOM 2489 C C . ILE A 1 304 ? -9.020 10.210 5.681 1.00 55.88 304 ILE A C 1
ATOM 2491 O O . ILE A 1 304 ? -7.931 9.758 5.335 1.00 55.88 304 ILE A O 1
ATOM 2495 N N . ASP A 1 305 ? -10.058 9.454 6.048 1.00 58.38 305 ASP A N 1
ATOM 2496 C CA . ASP A 1 305 ? -10.067 7.988 6.189 1.00 58.38 305 ASP A CA 1
ATOM 2497 C C . ASP A 1 305 ? -9.237 7.428 7.367 1.00 58.38 305 ASP A C 1
ATOM 2499 O O . ASP A 1 305 ? -8.437 6.500 7.244 1.00 58.38 305 ASP A O 1
ATOM 2503 N N . ALA A 1 306 ? -9.445 8.006 8.556 1.00 57.91 306 ALA A N 1
ATOM 2504 C CA . ALA A 1 306 ? -8.912 7.469 9.808 1.00 57.91 306 ALA A CA 1
ATOM 2505 C C . ALA A 1 306 ? -9.419 6.044 10.097 1.00 57.91 306 ALA A C 1
ATOM 2507 O O . ALA A 1 306 ? -8.679 5.252 10.678 1.00 57.91 306 ALA A O 1
ATOM 2508 N N . TYR A 1 307 ? -10.642 5.715 9.674 1.00 62.53 307 TYR A N 1
ATOM 2509 C CA . TYR A 1 307 ? -11.318 4.454 9.983 1.00 62.53 307 TYR A CA 1
ATOM 2510 C C . TYR A 1 307 ? -10.533 3.230 9.501 1.00 62.53 307 TYR A C 1
ATOM 2512 O O . TYR A 1 307 ? -10.350 2.260 10.236 1.00 62.53 307 TYR A O 1
ATOM 2520 N N . ASN A 1 308 ? -10.015 3.287 8.271 1.00 71.38 308 ASN A N 1
ATOM 2521 C CA . ASN A 1 308 ? -9.366 2.138 7.648 1.00 71.38 308 ASN A CA 1
ATOM 2522 C C . ASN A 1 308 ? -7.911 1.935 8.087 1.00 71.38 308 ASN A C 1
ATOM 2524 O O . ASN A 1 308 ? -7.324 0.900 7.774 1.00 71.38 308 ASN A O 1
ATOM 2528 N N . PHE A 1 309 ? -7.299 2.893 8.791 1.00 85.12 309 PHE A N 1
ATOM 2529 C CA . PHE A 1 309 ? -5.892 2.804 9.186 1.00 85.12 309 PHE A CA 1
ATOM 2530 C C . PHE A 1 309 ? -5.660 3.040 10.677 1.00 85.12 309 PHE A C 1
ATOM 2532 O O . PHE A 1 309 ? -4.941 2.264 11.315 1.00 85.12 309 PHE A O 1
ATOM 2539 N N . ASN A 1 310 ? -6.202 4.107 11.262 1.00 86.12 310 ASN A N 1
ATOM 2540 C CA . ASN A 1 310 ? -6.019 4.415 12.675 1.00 86.12 310 ASN A CA 1
ATOM 2541 C C . ASN A 1 310 ? -6.799 3.405 13.532 1.00 86.12 310 ASN A C 1
ATOM 2543 O O . ASN A 1 310 ? -7.928 3.032 13.247 1.00 86.12 310 ASN A O 1
ATOM 2547 N N . SER A 1 311 ? -6.185 2.946 14.617 1.00 85.88 311 SER A N 1
ATOM 2548 C CA . SER A 1 311 ? -6.878 2.127 15.604 1.00 85.88 311 SER A CA 1
ATOM 2549 C C . SER A 1 311 ? -7.902 2.978 16.344 1.00 85.88 311 SER A C 1
ATOM 2551 O O . SER A 1 311 ? -7.667 4.165 16.600 1.00 85.88 311 SER A O 1
ATOM 2553 N N . PHE A 1 312 ? -8.984 2.348 16.807 1.00 84.88 312 PHE A N 1
ATOM 2554 C CA . PHE A 1 312 ? -9.974 3.049 17.620 1.00 84.88 312 PHE A CA 1
ATOM 2555 C C . PHE A 1 312 ? -9.337 3.728 18.841 1.00 84.88 312 PHE A C 1
ATOM 2557 O O . PHE A 1 312 ? -9.716 4.834 19.192 1.00 84.88 312 PHE A O 1
ATOM 2564 N N . LYS A 1 313 ? -8.300 3.141 19.453 1.00 85.75 313 LYS A N 1
ATOM 2565 C CA . LYS A 1 313 ? -7.572 3.762 20.573 1.00 85.75 313 LYS A CA 1
ATOM 2566 C C . LYS A 1 313 ? -6.943 5.113 20.203 1.00 85.75 313 LYS A C 1
ATOM 2568 O O . LYS A 1 313 ? -6.954 6.031 21.023 1.00 85.75 313 LYS A O 1
ATOM 2573 N N . GLU A 1 314 ? -6.381 5.236 19.002 1.00 83.56 314 GLU A N 1
ATOM 2574 C CA . GLU A 1 314 ? -5.720 6.463 18.543 1.00 83.56 314 GLU A CA 1
ATOM 2575 C C . GLU A 1 314 ? -6.735 7.594 18.331 1.00 83.56 314 GLU A C 1
ATOM 2577 O O . GLU A 1 314 ? -6.489 8.718 18.777 1.00 83.56 314 GLU A O 1
ATOM 2582 N N . ILE A 1 315 ? -7.903 7.293 17.756 1.00 84.88 315 ILE A N 1
ATOM 2583 C CA . ILE A 1 315 ? -8.984 8.275 17.562 1.00 84.88 315 ILE A CA 1
ATOM 2584 C C . ILE A 1 315 ? -9.799 8.524 18.845 1.00 84.88 315 ILE A C 1
ATOM 2586 O O . ILE A 1 315 ? -10.147 9.662 19.153 1.00 84.88 315 ILE A O 1
ATOM 2590 N N . LYS A 1 316 ? -10.012 7.508 19.690 1.00 87.50 316 LYS A N 1
ATOM 2591 C CA . LYS A 1 316 ? -10.729 7.624 20.975 1.00 87.50 316 LYS A CA 1
ATOM 2592 C C . LYS A 1 316 ? -10.034 8.586 21.939 1.00 87.50 316 LYS A C 1
ATOM 2594 O O . LYS A 1 316 ? -10.677 9.152 22.816 1.00 87.50 316 LYS A O 1
ATOM 2599 N N . SER A 1 317 ? -8.732 8.830 21.781 1.00 87.19 317 SER A N 1
ATOM 2600 C CA . SER A 1 317 ? -8.028 9.828 22.593 1.00 87.19 317 SER A CA 1
ATOM 2601 C C . SER A 1 317 ? -8.661 11.229 22.504 1.00 87.19 317 SER A C 1
ATOM 2603 O O . SER A 1 317 ? -8.736 11.913 23.523 1.00 87.19 317 SER A O 1
ATOM 2605 N N . TYR A 1 318 ? -9.206 11.617 21.344 1.00 84.88 318 TYR A N 1
ATOM 2606 C CA . TYR A 1 318 ? -9.909 12.891 21.144 1.00 84.88 318 TYR A CA 1
ATOM 2607 C C . TYR A 1 318 ? -11.284 12.908 21.817 1.00 84.88 318 TYR A C 1
ATOM 2609 O O . TYR A 1 318 ? -11.640 13.872 22.492 1.00 84.88 318 TYR A O 1
ATOM 2617 N N . TYR A 1 319 ? -12.016 11.798 21.717 1.00 89.81 319 TYR A N 1
ATOM 2618 C CA . TYR A 1 319 ? -13.273 11.581 22.435 1.00 89.81 319 TYR A CA 1
ATOM 2619 C C . TYR A 1 319 ? -13.087 11.719 23.956 1.00 89.81 319 TYR A C 1
ATOM 2621 O O . TYR A 1 319 ? -13.820 12.442 24.634 1.00 89.81 319 TYR A O 1
ATOM 2629 N N . ASN A 1 320 ? -12.034 11.091 24.486 1.00 90.44 320 ASN A N 1
ATOM 2630 C CA . ASN A 1 320 ? -11.700 11.129 25.907 1.00 90.44 320 ASN A CA 1
ATOM 2631 C C . ASN A 1 320 ? -11.250 12.525 26.373 1.00 90.44 320 ASN A C 1
ATOM 2633 O O . ASN A 1 320 ? -11.548 12.907 27.503 1.00 90.44 320 ASN A O 1
ATOM 2637 N N . GLN A 1 321 ? -10.555 13.299 25.530 1.00 89.06 321 GLN A N 1
ATOM 2638 C CA . GLN A 1 321 ? -10.150 14.679 25.850 1.00 89.06 321 GLN A CA 1
ATOM 2639 C C . GLN A 1 321 ? -11.358 15.591 26.093 1.00 89.06 321 GLN A C 1
ATOM 2641 O O . GLN A 1 321 ? -11.318 16.428 26.994 1.00 89.06 321 GLN A O 1
ATOM 2646 N N . LEU A 1 322 ? -12.457 15.370 25.366 1.00 90.12 322 LEU A N 1
ATOM 2647 C CA . LEU A 1 322 ? -13.739 16.054 25.584 1.00 90.12 322 LEU A CA 1
ATOM 2648 C C . LEU A 1 322 ? -14.595 15.404 26.689 1.00 90.12 322 LEU A C 1
ATOM 2650 O O . LEU A 1 322 ? -15.736 15.800 26.931 1.00 90.12 322 LEU A O 1
ATOM 2654 N N . LYS A 1 323 ? -14.019 14.436 27.413 1.00 93.88 323 LYS A N 1
ATOM 2655 C CA . LYS A 1 323 ? -14.595 13.734 28.568 1.00 93.88 323 LYS A CA 1
ATOM 2656 C C . LYS A 1 323 ? -15.883 12.966 28.271 1.00 93.88 323 LYS A C 1
ATOM 2658 O O . LYS A 1 323 ? -16.593 12.635 29.221 1.00 93.88 323 LYS A O 1
ATOM 2663 N N . PHE A 1 324 ? -16.227 12.701 27.013 1.00 95.06 324 PHE A N 1
ATOM 2664 C CA . PHE A 1 324 ? -17.451 11.971 26.686 1.00 95.06 324 PHE A CA 1
ATOM 2665 C C . PHE A 1 324 ? -17.488 10.589 27.377 1.00 95.06 324 PHE A C 1
ATOM 2667 O O . PHE A 1 324 ? -16.447 9.938 27.497 1.00 95.06 324 PHE A O 1
ATOM 2674 N N . PRO A 1 325 ? -18.655 10.145 27.883 1.00 96.38 325 PRO A N 1
ATOM 2675 C CA . PRO A 1 325 ? -18.781 8.866 28.580 1.00 96.38 325 PRO A CA 1
ATOM 2676 C C . PRO A 1 325 ? -18.596 7.678 27.631 1.00 96.38 325 PRO A C 1
ATOM 2678 O O . PRO A 1 325 ? -18.946 7.758 26.457 1.00 96.38 325 PRO A O 1
ATOM 2681 N N . ASP A 1 326 ? -18.084 6.559 28.142 1.00 95.56 326 ASP A N 1
ATOM 2682 C CA . ASP A 1 326 ? -17.968 5.320 27.369 1.00 95.56 326 ASP A CA 1
ATOM 2683 C C . ASP A 1 326 ? -19.288 4.538 27.405 1.00 95.56 326 ASP A C 1
ATOM 2685 O O . ASP A 1 326 ? -19.663 3.982 28.443 1.00 95.56 326 ASP A O 1
ATOM 2689 N N . LEU A 1 327 ? -19.988 4.482 26.270 1.00 96.31 327 LEU A N 1
ATOM 2690 C CA . LEU A 1 327 ? -21.276 3.789 26.167 1.00 96.31 327 LEU A CA 1
ATOM 2691 C C . LEU A 1 327 ? -21.147 2.273 26.361 1.00 96.31 327 LEU A C 1
ATOM 2693 O O . LEU A 1 327 ? -22.106 1.625 26.782 1.00 96.31 327 LEU A O 1
ATOM 2697 N N . MET A 1 328 ? -19.963 1.699 26.118 1.00 95.50 328 MET A N 1
ATOM 2698 C CA . MET A 1 328 ? -19.754 0.253 26.237 1.00 95.50 328 MET A CA 1
ATOM 2699 C C . MET A 1 328 ? -19.854 -0.235 27.686 1.00 95.50 328 MET A C 1
ATOM 2701 O O . MET A 1 328 ? -20.144 -1.407 27.919 1.00 95.50 328 MET A O 1
ATOM 2705 N N . ILE A 1 329 ? -19.678 0.656 28.670 1.00 96.19 329 ILE A N 1
ATOM 2706 C CA . ILE A 1 329 ? -19.834 0.316 30.090 1.00 96.19 329 ILE A CA 1
ATOM 2707 C C . ILE A 1 329 ? -21.273 -0.126 30.380 1.00 96.19 329 ILE A C 1
ATOM 2709 O O . ILE A 1 329 ? -21.461 -1.176 30.990 1.00 96.19 329 ILE A O 1
ATOM 2713 N N . GLY A 1 330 ? -22.271 0.634 29.917 1.00 96.44 330 GLY A N 1
ATOM 2714 C CA . GLY A 1 330 ? -23.682 0.273 30.085 1.00 96.44 330 GLY A CA 1
ATOM 2715 C C . GLY A 1 330 ? -24.077 -0.927 29.221 1.00 96.44 330 GLY A C 1
ATOM 2716 O O . GLY A 1 330 ? -24.732 -1.846 29.708 1.00 96.44 330 GLY A O 1
ATOM 2717 N N . ILE A 1 331 ? -23.584 -0.980 27.975 1.00 97.38 331 ILE A N 1
ATOM 2718 C CA . ILE A 1 331 ? -23.831 -2.100 27.049 1.00 97.38 331 ILE A CA 1
ATOM 2719 C C . ILE A 1 331 ? -23.359 -3.434 27.633 1.00 97.38 331 ILE A C 1
ATOM 2721 O O . ILE A 1 331 ? -24.125 -4.393 27.662 1.00 97.38 331 ILE A O 1
ATOM 2725 N N . SER A 1 332 ? -22.132 -3.493 28.161 1.00 96.50 332 SER A N 1
ATOM 2726 C CA . SER A 1 332 ? -21.562 -4.723 28.734 1.00 96.50 332 SER A CA 1
ATOM 2727 C C . SER A 1 332 ? -22.347 -5.281 29.928 1.00 96.50 332 SER A C 1
ATOM 2729 O O . SER A 1 332 ? -22.192 -6.452 30.269 1.00 96.50 332 SER A O 1
ATOM 2731 N N . LYS A 1 333 ? -23.195 -4.455 30.550 1.00 96.81 333 LYS A N 1
ATOM 2732 C CA . LYS A 1 333 ? -24.045 -4.816 31.689 1.00 96.81 333 LYS A CA 1
ATOM 2733 C C . LYS A 1 333 ? -25.514 -5.017 31.315 1.00 96.81 333 LYS A C 1
ATOM 2735 O O . LYS A 1 333 ? -26.289 -5.420 32.175 1.00 96.81 333 LYS A O 1
ATOM 2740 N N . GLY A 1 334 ? -25.911 -4.705 30.079 1.00 96.19 334 GLY A N 1
ATOM 2741 C CA . GLY A 1 334 ? -27.324 -4.637 29.695 1.00 96.19 334 GLY A CA 1
ATOM 2742 C C . GLY A 1 334 ? -28.103 -3.529 30.420 1.00 96.19 334 GLY A C 1
ATOM 2743 O O . GLY A 1 334 ? -29.312 -3.645 30.597 1.00 96.19 334 GLY A O 1
ATOM 2744 N N . ASP A 1 335 ? -27.421 -2.474 30.876 1.00 97.81 335 ASP A N 1
ATOM 2745 C CA . ASP A 1 335 ? -28.017 -1.396 31.668 1.00 97.81 335 ASP A CA 1
ATOM 2746 C C . ASP A 1 335 ? -28.481 -0.244 30.762 1.00 97.81 335 ASP A C 1
ATOM 2748 O O . ASP A 1 335 ? -27.742 0.705 30.482 1.00 97.81 335 ASP A O 1
ATOM 2752 N N . PHE A 1 336 ? -29.727 -0.338 30.287 1.00 97.50 336 PHE A N 1
ATOM 2753 C CA . PHE A 1 336 ? -30.351 0.669 29.418 1.00 97.50 336 PHE A CA 1
ATOM 2754 C C . PHE A 1 336 ? -30.437 2.056 30.060 1.00 97.50 336 PHE A C 1
ATOM 2756 O O . PHE A 1 336 ? -30.279 3.058 29.364 1.00 97.50 336 PHE A O 1
ATOM 2763 N N . GLN A 1 337 ? -30.617 2.130 31.382 1.00 96.44 337 GLN A N 1
ATOM 2764 C CA . GLN A 1 337 ? -30.682 3.406 32.089 1.00 96.44 337 GLN A CA 1
ATOM 2765 C C . GLN A 1 337 ? -29.311 4.090 32.096 1.00 96.44 337 GLN A C 1
ATOM 2767 O O . GLN A 1 337 ? -29.208 5.289 31.828 1.00 96.44 337 GLN A O 1
ATOM 2772 N N . GLN A 1 338 ? -28.243 3.329 32.350 1.00 97.56 338 GLN A N 1
ATOM 2773 C CA . GLN A 1 338 ? -26.875 3.837 32.271 1.00 97.56 338 GLN A CA 1
ATOM 2774 C C . GLN A 1 338 ? -26.516 4.298 30.849 1.00 97.56 338 GLN A C 1
ATOM 2776 O O . GLN A 1 338 ? -25.853 5.328 30.692 1.00 97.56 338 GLN A O 1
ATOM 2781 N N . ILE A 1 339 ? -26.960 3.574 29.816 1.00 97.88 339 ILE A N 1
ATOM 2782 C CA . ILE A 1 339 ? -26.740 3.962 28.413 1.00 97.88 339 ILE A CA 1
ATOM 2783 C C . ILE A 1 339 ? -27.455 5.282 28.105 1.00 97.88 339 ILE A C 1
ATOM 2785 O O . ILE A 1 339 ? -26.837 6.200 27.566 1.00 97.88 339 ILE A O 1
ATOM 2789 N N . GLU A 1 340 ? -28.726 5.417 28.486 1.00 96.25 340 GLU A N 1
ATOM 2790 C CA . GLU A 1 340 ? -29.517 6.626 28.242 1.00 96.25 340 GLU A CA 1
ATOM 2791 C C . GLU A 1 340 ? -28.927 7.859 28.948 1.00 96.25 340 GLU A C 1
ATOM 2793 O O . GLU A 1 340 ? -28.786 8.925 28.341 1.00 96.25 340 GLU A O 1
ATOM 2798 N N . GLN A 1 341 ? -28.490 7.709 30.203 1.00 96.81 341 GLN A N 1
ATOM 2799 C CA . GLN A 1 341 ? -27.787 8.768 30.934 1.00 96.81 341 GLN A CA 1
ATOM 2800 C C . GLN A 1 341 ? -26.511 9.208 30.209 1.00 96.81 341 GLN A C 1
ATOM 2802 O O . GLN A 1 341 ? -26.261 10.406 30.052 1.00 96.81 341 GLN A O 1
ATOM 2807 N N . ALA A 1 342 ? -25.710 8.251 29.739 1.00 97.69 342 ALA A N 1
ATOM 2808 C CA . ALA A 1 342 ? -24.488 8.542 29.005 1.00 97.69 342 ALA A CA 1
ATOM 2809 C C . ALA A 1 342 ? -24.774 9.232 27.659 1.00 97.69 342 ALA A C 1
ATOM 2811 O O . ALA A 1 342 ? -24.083 10.192 27.315 1.00 97.69 342 ALA A O 1
ATOM 2812 N N . ILE A 1 343 ? -25.824 8.824 26.942 1.00 97.31 343 ILE A N 1
ATOM 2813 C CA . ILE A 1 343 ? -26.267 9.485 25.707 1.00 97.31 343 ILE A CA 1
ATOM 2814 C C . ILE A 1 343 ? -26.650 10.942 25.958 1.00 97.31 343 ILE A C 1
ATOM 2816 O O . ILE A 1 343 ? -26.211 11.813 25.213 1.00 97.31 343 ILE A O 1
ATOM 2820 N N . ASN A 1 344 ? -27.402 11.236 27.018 1.00 96.19 344 ASN A N 1
ATOM 2821 C CA . ASN A 1 344 ? -27.788 12.614 27.333 1.00 96.19 344 ASN A CA 1
ATOM 2822 C C . ASN A 1 344 ? -26.569 13.504 27.629 1.00 96.19 344 ASN A C 1
ATOM 2824 O O . ASN A 1 344 ? -26.528 14.664 27.214 1.00 96.19 344 ASN A O 1
ATOM 2828 N N . ILE A 1 345 ? -25.542 12.949 28.282 1.00 96.62 345 ILE A N 1
ATOM 2829 C CA . ILE A 1 345 ? -24.269 13.647 28.507 1.00 96.62 345 ILE A CA 1
ATOM 2830 C C . ILE A 1 345 ? -23.530 13.889 27.184 1.00 96.62 345 ILE A C 1
ATOM 2832 O O . ILE A 1 345 ? -22.993 14.981 26.990 1.00 96.62 345 ILE A O 1
ATOM 2836 N N . ILE A 1 346 ? -23.477 12.894 26.290 1.00 96.12 346 ILE A N 1
ATOM 2837 C CA . ILE A 1 346 ? -22.856 13.039 24.963 1.00 96.12 346 ILE A CA 1
ATOM 2838 C C . ILE A 1 346 ? -23.552 14.142 24.177 1.00 96.12 346 ILE A C 1
ATOM 2840 O O . ILE A 1 346 ? -22.883 15.053 23.701 1.00 96.12 346 ILE A O 1
ATOM 2844 N N . ASP A 1 347 ? -24.876 14.076 24.089 1.00 94.56 347 ASP A N 1
ATOM 2845 C CA . ASP A 1 347 ? -25.699 14.976 23.288 1.00 94.56 347 ASP A CA 1
ATOM 2846 C C . ASP A 1 347 ? -25.486 16.443 23.701 1.00 94.56 347 ASP A C 1
ATOM 2848 O O . ASP A 1 347 ? -25.099 17.289 22.893 1.00 94.56 347 ASP A O 1
ATOM 2852 N N . SER A 1 348 ? -25.600 16.715 25.005 1.00 93.12 348 SER A N 1
ATOM 2853 C CA . SER A 1 348 ? -25.401 18.052 25.572 1.00 93.12 348 SER A CA 1
ATOM 2854 C C . SER A 1 348 ? -23.976 18.583 25.369 1.00 93.12 348 SER A C 1
ATOM 2856 O O . SER A 1 348 ? -23.782 19.743 24.994 1.00 93.12 348 SER A O 1
ATOM 2858 N N . ARG A 1 349 ? -22.952 17.749 25.589 1.00 93.56 349 ARG A N 1
ATOM 2859 C CA . ARG A 1 349 ? -21.551 18.176 25.437 1.00 93.56 349 ARG A CA 1
ATOM 2860 C C . ARG A 1 349 ? -21.151 18.372 23.987 1.00 93.56 349 ARG A C 1
ATOM 2862 O O . ARG A 1 349 ? -20.333 19.244 23.704 1.00 93.56 349 ARG A O 1
ATOM 2869 N N . LEU A 1 350 ? -21.705 17.574 23.081 1.00 91.06 350 LEU A N 1
ATOM 2870 C CA . LEU A 1 350 ? -21.457 17.714 21.658 1.00 91.06 350 LEU A CA 1
ATOM 2871 C C . LEU A 1 350 ? -22.025 19.043 21.162 1.00 91.06 350 LEU A C 1
ATOM 2873 O O . LEU A 1 350 ? -21.305 19.803 20.524 1.00 91.06 350 LEU A O 1
ATOM 2877 N N . GLU A 1 351 ? -23.259 19.378 21.546 1.00 88.44 351 GLU A N 1
ATOM 2878 C CA . GLU A 1 351 ? -23.846 20.691 21.261 1.00 88.44 351 GLU A CA 1
ATOM 2879 C C . GLU A 1 351 ? -22.982 21.835 21.793 1.00 88.44 351 GLU A C 1
ATOM 2881 O O . GLU A 1 351 ? -22.681 22.780 21.062 1.00 88.44 351 GLU A O 1
ATOM 2886 N N . GLN A 1 352 ? -22.533 21.739 23.048 1.00 89.50 352 GLN A N 1
ATOM 2887 C CA . GLN A 1 352 ? -21.658 22.746 23.643 1.00 89.50 352 GLN A CA 1
ATOM 2888 C C . GLN A 1 352 ? -20.342 22.891 22.866 1.00 89.50 352 GLN A C 1
ATOM 2890 O O . GLN A 1 352 ? -19.924 24.013 22.577 1.00 89.50 352 GLN A O 1
ATOM 2895 N N . TYR A 1 353 ? -19.695 21.776 22.516 1.00 88.56 353 TYR A N 1
ATOM 2896 C CA . TYR A 1 353 ? -18.445 21.785 21.759 1.00 88.56 353 TYR A CA 1
ATOM 2897 C C . TYR A 1 353 ? -18.627 22.470 20.404 1.00 88.56 353 TYR A C 1
ATOM 2899 O O . TYR A 1 353 ? -17.867 23.370 20.065 1.00 88.56 353 TYR A O 1
ATOM 2907 N N . TYR A 1 354 ? -19.671 22.114 19.662 1.00 85.25 354 TYR A N 1
ATOM 2908 C CA . TYR A 1 354 ? -19.951 22.695 18.350 1.00 85.25 354 TYR A CA 1
ATOM 2909 C C . TYR A 1 354 ? -20.255 24.201 18.423 1.00 85.25 354 TYR A C 1
ATOM 2911 O O . TYR A 1 354 ? -19.774 24.957 17.582 1.00 85.25 354 TYR A O 1
ATOM 2919 N N . ARG A 1 355 ? -20.972 24.668 19.458 1.00 85.12 355 ARG A N 1
ATOM 2920 C CA . ARG A 1 355 ? -21.198 26.110 19.683 1.00 85.12 355 ARG A CA 1
ATOM 2921 C C . ARG A 1 355 ? -19.895 26.868 19.946 1.00 85.12 355 ARG A C 1
ATOM 2923 O O . ARG A 1 355 ? -19.720 27.961 19.423 1.00 85.12 355 ARG A O 1
ATOM 2930 N N . ILE A 1 356 ? -18.972 26.289 20.721 1.00 87.00 356 ILE A N 1
ATOM 2931 C CA . ILE A 1 356 ? -17.644 26.884 20.975 1.00 87.00 356 ILE A CA 1
ATOM 2932 C C . ILE A 1 356 ? -16.841 27.024 19.674 1.00 87.00 356 ILE A C 1
ATOM 2934 O O . ILE A 1 356 ? -16.073 27.970 19.527 1.00 87.00 356 ILE A O 1
ATOM 2938 N N . GLN A 1 357 ? -17.031 26.105 18.727 1.00 82.94 357 GLN A N 1
ATOM 2939 C CA . GLN A 1 357 ? -16.361 26.126 17.425 1.00 82.94 357 GLN A CA 1
ATOM 2940 C C . GLN A 1 357 ? -17.036 27.041 16.388 1.00 82.94 357 GLN A C 1
ATOM 2942 O O . GLN A 1 357 ? -16.648 27.011 15.217 1.00 82.94 357 GLN A O 1
ATOM 2947 N N . ASP A 1 358 ? -18.010 27.862 16.805 1.00 80.94 358 ASP A N 1
ATOM 2948 C CA . ASP A 1 358 ? -18.693 28.835 15.946 1.00 80.94 358 ASP A CA 1
ATOM 2949 C C . ASP A 1 358 ? -19.328 28.167 14.709 1.00 80.94 358 ASP A C 1
ATOM 2951 O O . ASP A 1 358 ? -19.166 28.599 13.565 1.00 80.94 358 ASP A O 1
ATOM 2955 N N . ILE A 1 359 ? -19.972 27.019 14.936 1.00 77.31 359 ILE A N 1
ATOM 2956 C CA . ILE A 1 359 ? -20.737 26.294 13.921 1.00 77.31 359 ILE A CA 1
ATOM 2957 C C . ILE A 1 359 ? -22.204 26.670 14.076 1.00 77.31 359 ILE A C 1
ATOM 2959 O O . ILE A 1 359 ? -22.803 26.434 15.129 1.00 77.31 359 ILE A O 1
ATOM 2963 N N . ASP A 1 360 ? -22.777 27.223 13.012 1.00 71.50 360 ASP A N 1
ATOM 2964 C CA . ASP A 1 360 ? -24.187 27.586 12.969 1.00 71.50 360 ASP A CA 1
ATOM 2965 C C . ASP A 1 360 ? -25.055 26.328 12.919 1.00 71.50 360 ASP A C 1
ATOM 2967 O O . ASP A 1 360 ? -24.997 25.531 11.982 1.00 71.50 360 ASP A O 1
ATOM 2971 N N . PHE A 1 361 ? -25.873 26.146 13.953 1.00 73.44 361 PHE A N 1
ATOM 2972 C CA . PHE A 1 361 ? -26.873 25.090 13.982 1.00 73.44 361 PHE A CA 1
ATOM 2973 C C . PHE A 1 361 ? -28.117 25.571 13.255 1.00 73.44 361 PHE A C 1
ATOM 2975 O O . PHE A 1 361 ? -28.803 26.476 13.731 1.00 73.44 361 PHE A O 1
ATOM 2982 N N . ILE A 1 362 ? -28.448 24.916 12.149 1.00 77.69 362 ILE A N 1
ATOM 2983 C CA . ILE A 1 362 ? -29.746 25.099 11.509 1.00 77.69 362 ILE A CA 1
ATOM 2984 C C . ILE A 1 362 ? -30.705 24.113 12.174 1.00 77.69 362 ILE A C 1
ATOM 2986 O O . ILE A 1 362 ? -30.715 22.921 11.869 1.00 77.69 362 ILE A O 1
ATOM 2990 N N . ALA A 1 363 ? -31.467 24.609 13.142 1.00 79.88 363 ALA A N 1
ATOM 2991 C CA . ALA A 1 363 ? -32.513 23.859 13.817 1.00 79.88 363 ALA A CA 1
ATOM 2992 C C . ALA A 1 363 ? -33.780 24.709 13.854 1.00 79.88 363 ALA A C 1
ATOM 2994 O O . ALA A 1 363 ? -33.737 25.863 14.275 1.00 79.88 363 ALA A O 1
ATOM 2995 N N . PHE A 1 364 ? -34.889 24.113 13.432 1.00 85.94 364 PHE A N 1
ATOM 2996 C CA . PHE A 1 364 ? -36.203 24.744 13.429 1.00 85.94 364 PHE A CA 1
ATOM 2997 C C . PHE A 1 364 ? -37.016 24.170 14.580 1.00 85.94 364 PHE A C 1
ATOM 2999 O O . PHE A 1 364 ? -37.053 22.952 14.772 1.00 85.94 364 PHE A O 1
ATOM 3006 N N . LYS A 1 365 ? -37.643 25.039 15.365 1.00 84.81 365 LYS A N 1
ATOM 3007 C CA . LYS A 1 365 ? -38.490 24.632 16.492 1.00 84.81 365 LYS A CA 1
ATOM 3008 C C . LYS A 1 365 ? -39.872 24.195 16.033 1.00 84.81 365 LYS A C 1
ATOM 3010 O O . LYS A 1 365 ? -40.498 23.374 16.697 1.00 84.81 365 LYS A O 1
ATOM 3015 N N . ASP A 1 366 ? -40.335 24.744 14.916 1.00 89.25 366 ASP A N 1
ATOM 3016 C CA . ASP A 1 366 ? -41.648 24.475 14.354 1.00 89.25 366 ASP A CA 1
ATOM 3017 C C . ASP A 1 366 ? -41.670 24.632 12.825 1.00 89.25 366 ASP A C 1
ATOM 3019 O O . ASP A 1 366 ? -40.677 24.989 12.183 1.00 89.25 366 ASP A O 1
ATOM 3023 N N . TRP A 1 367 ? -42.829 24.313 12.244 1.00 89.62 367 TRP A N 1
ATOM 3024 C CA . TRP A 1 367 ? -43.075 24.410 10.808 1.00 89.62 367 TRP A CA 1
ATOM 3025 C C . TRP A 1 367 ? -42.926 25.842 10.280 1.00 89.62 367 TRP A C 1
ATOM 3027 O O . TRP A 1 367 ? -42.415 26.025 9.180 1.00 89.62 367 TRP A O 1
ATOM 3037 N N . ASN A 1 368 ? -43.310 26.852 11.064 1.00 91.75 368 ASN A N 1
ATOM 3038 C CA . ASN A 1 368 ? -43.265 28.244 10.625 1.00 91.75 368 ASN A CA 1
ATOM 3039 C C . ASN A 1 368 ? -41.817 28.734 10.497 1.00 91.75 368 ASN A C 1
ATOM 3041 O O . ASN A 1 368 ? -41.488 29.423 9.531 1.00 91.75 368 ASN A O 1
ATOM 3045 N N . GLU A 1 369 ? -40.940 28.368 11.439 1.00 91.81 369 GLU A N 1
ATOM 3046 C CA . GLU A 1 369 ? -39.504 28.663 11.355 1.00 91.81 369 GLU A CA 1
ATOM 3047 C C . GLU A 1 369 ? -38.862 27.977 10.134 1.00 91.81 369 GLU A C 1
ATOM 3049 O O . GLU A 1 369 ? -38.087 28.611 9.413 1.00 91.81 369 GLU A O 1
ATOM 3054 N N . LEU A 1 370 ? -39.213 26.711 9.870 1.00 91.38 370 LEU A N 1
ATOM 3055 C CA . LEU A 1 370 ? -38.738 25.955 8.703 1.00 91.38 370 LEU A CA 1
ATOM 3056 C C . LEU A 1 370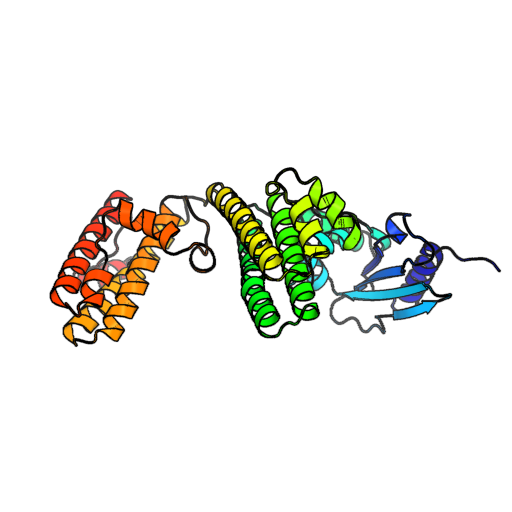 ? -39.190 26.601 7.385 1.00 91.38 370 LEU A C 1
ATOM 3058 O O . LEU A 1 370 ? -38.371 26.869 6.506 1.00 91.38 370 LEU A O 1
ATOM 3062 N N . GLU A 1 371 ? -40.489 26.858 7.250 1.00 91.44 371 GLU A N 1
ATOM 3063 C CA . GLU A 1 371 ? -41.098 27.439 6.052 1.00 91.44 371 GLU A CA 1
ATOM 3064 C C . GLU A 1 371 ? -40.544 28.842 5.768 1.00 91.44 371 GLU A C 1
ATOM 3066 O O . GLU A 1 371 ? -40.178 29.151 4.635 1.00 91.44 371 GLU A O 1
ATOM 3071 N N . THR A 1 372 ? -40.382 29.670 6.806 1.00 90.94 372 THR A N 1
ATOM 3072 C CA . THR A 1 372 ? -39.782 31.009 6.679 1.00 90.94 372 THR A CA 1
ATOM 3073 C C . THR A 1 372 ? -38.356 30.945 6.137 1.00 90.94 372 THR A C 1
ATOM 3075 O O . THR A 1 372 ? -37.992 31.765 5.299 1.00 90.94 372 THR A O 1
ATOM 3078 N N . HIS A 1 373 ? -37.550 29.982 6.591 1.00 88.25 373 HIS A N 1
ATOM 3079 C CA . HIS A 1 373 ? -36.173 29.823 6.128 1.00 88.25 373 HIS A CA 1
ATOM 3080 C C . HIS A 1 373 ? -36.097 29.425 4.650 1.00 88.25 373 HIS A C 1
ATOM 3082 O O . HIS A 1 373 ? -35.307 29.998 3.906 1.00 88.25 373 HIS A O 1
ATOM 3088 N N . PHE A 1 374 ? -36.925 28.477 4.203 1.00 90.00 374 PHE A N 1
ATOM 3089 C CA . PHE A 1 374 ? -36.894 28.014 2.811 1.00 90.00 374 PHE A CA 1
ATOM 3090 C C . PHE A 1 374 ? -37.543 28.983 1.822 1.00 90.00 374 PHE A C 1
ATOM 3092 O O . PHE A 1 374 ? -37.129 29.014 0.672 1.00 90.00 374 PHE A O 1
ATOM 3099 N N . ASN A 1 375 ? -38.479 29.825 2.263 1.00 88.56 375 ASN A N 1
ATOM 3100 C CA . ASN A 1 375 ? -39.060 30.881 1.427 1.00 88.56 375 ASN A CA 1
ATOM 3101 C C . ASN A 1 375 ? -38.100 32.063 1.158 1.00 88.56 375 ASN A C 1
ATOM 3103 O O . ASN A 1 375 ? -38.458 32.985 0.426 1.00 88.56 375 ASN A O 1
ATOM 3107 N N . GLN A 1 376 ? -36.910 32.076 1.772 1.00 80.38 376 GLN A N 1
ATOM 3108 C CA . GLN A 1 376 ? -35.863 33.087 1.557 1.00 80.38 376 GLN A CA 1
ATOM 3109 C C . GLN A 1 376 ? -34.816 32.675 0.505 1.00 80.38 376 GLN A C 1
ATOM 3111 O O . GLN A 1 376 ? -33.957 33.494 0.166 1.00 80.38 376 GLN A O 1
ATOM 3116 N N . TYR A 1 377 ? -34.881 31.436 0.008 1.00 68.06 377 TYR A N 1
ATOM 3117 C CA . TYR A 1 377 ? -34.067 30.898 -1.089 1.00 68.06 377 TYR A CA 1
ATOM 3118 C C . TYR A 1 377 ? -34.903 30.792 -2.363 1.00 68.06 377 TYR A C 1
ATOM 3120 O O . TYR A 1 377 ? -34.302 30.937 -3.453 1.00 68.06 377 TYR A O 1
#

Secondary structure (DSSP, 8-state):
-----HHHHHHHHHHHHHHHSTTTEEEEEEEHHHHHT---TT--EEEEEEE-TT------EEEEETTEEEEEEEEEHHHHHHHHTT--TTS-HHHHTHHHHSEEEEEES-HHHHHHHHHHHHHT---HHHHHHHHHHHHHHHHTHHHHHHHHHHTT-HHHHHHHHHHHHHHHHHHHHHHTT---SS-HHHHHHHHTT-SS--TTHHHHHHHHHH---HHHHHHHHHHHHHHHHHHHHHHHTT----STTHHHHHHHHHHHHHHHHHHHHHHHHTT-HHHHHHHHHHHHHHHHHHHHHHTT-S-S--TTTS-HHHHHHHHHHTT---THHHHTTT-HHHHHHHHHHHHHHHHHHHHHTT------SSHHHHHHHHTT-

Solvent-accessible surface area (backbone atoms only — not comparable to full-atom values): 20984 Å² total; per-residue (Å²): 131,89,78,78,52,71,62,57,53,52,52,50,50,49,54,52,49,50,70,74,38,66,94,39,47,39,36,29,33,35,25,58,43,55,45,69,76,66,58,57,94,83,41,57,47,46,32,41,34,35,27,50,80,89,54,90,62,88,66,58,53,70,52,75,55,99,84,28,43,34,42,35,42,70,42,32,60,67,56,54,49,34,41,31,63,48,72,43,91,86,54,54,46,33,60,52,46,26,68,62,71,41,48,38,79,75,42,54,70,38,72,66,47,44,52,54,55,62,46,39,50,59,51,52,68,69,56,76,65,63,41,50,56,51,36,48,55,42,44,54,62,29,58,56,30,59,57,46,34,52,54,17,51,78,67,73,34,63,67,54,27,53,53,26,50,52,49,33,54,50,29,50,51,44,36,41,26,55,75,63,70,46,66,42,94,58,57,78,85,59,31,54,69,55,60,68,65,44,93,66,68,58,86,65,45,61,60,50,54,55,48,56,75,66,61,89,49,63,67,61,43,52,52,50,53,53,49,51,52,53,45,52,50,50,55,50,55,59,53,38,45,69,53,82,77,72,70,86,65,44,60,65,53,50,52,62,48,46,57,55,49,52,52,29,55,50,46,25,52,51,20,43,74,72,65,36,63,66,58,23,44,51,32,44,50,52,38,54,50,54,52,8,47,52,50,30,46,71,75,52,53,44,54,88,72,46,79,86,68,52,52,66,71,70,36,40,52,49,35,51,73,73,61,52,66,69,51,63,64,20,52,80,68,72,36,48,67,56,32,52,55,37,48,54,53,40,55,55,50,50,54,51,52,42,53,75,67,72,49,87,78,93,77,64,94,47,70,65,57,45,52,57,58,60,75,75,113

Foldseek 3Di:
DDDDDLVNVQLVVVVVQCVVQPPFFAWKKWFACSLVVNDDPAEATHMETAGAPPRDDPDDDWDADPNHTYTYHYDYPVVLLCLLQVVDPPAQNLASLRVLVGIDTSDGNDVVSVVSSVVSNVSNQDDLQSLLVVLQVLLLQLVCLLVQLVVCVVVLNQPSNLVSLVSNVRSLLSSLCSLLSHHANHDPVCVVVVSVPRPDDFPCRNVLNVCLNPDSDSVSNSVSSVVSSVRSLVSSLVSQQPDADDDPVLLVVLLVLVVVLVVLLVQLVVCLVVLPLVSNVVSLVVNLQSVLVSQCVNVRGGHPPCPSRPDPVVSCVSVVVLPQDRLVVCSVVSNSVVNNVSSVVVVVSVVVVSVVVVRDDPDDPDPVSVVVVVVVD

Nearest PDB structures (foldseek):
  3c18-assembly2_C  TM=5.447E-01  e=3.216E-05  Exiguobacterium sibiricum 255-15
  5h5m-assembly1_A  TM=3.388E-01  e=6.336E-02  Caenorhabditis elegans
  2lfd-assembly1_A  TM=6.142E-01  e=2.034E+00  Escherichia coli
  3g50-assembly1_A  TM=4.510E-01  e=4.264E+00  Streptomyces coelicolor

Sequence (377 aa):
MFKLKMIEIAEFLAKRATSRFPDKIAIIVVYGSVALGTEHEYSDIDMYAIVDNEADTDLPWNFIFQKQTVEFWKMDWNVAEQIALGNKDTNPWAVSASLFNNNKILYARSESDRARFNSLSKKIKRSERDNIEQIMNIFNKGYSTIERIWIAKKNDDLTSARWAVWNLINYTVACLSLINNTFFMKNWGKNLQEVFKLPILPENYSNNVETLSKSSNFDEMMSIMRKLISDIRRLILEKQKKINISVINRKNTFWNNYIGIKSYINKVRSACQEKDILTASYAATELQIVIAEQIAIFEKKIAIDAYNFNSFKEIKSYYNQLKFPDLMIGISKGDFQQIEQAINIIDSRLEQYYRIQDIDFIAFKDWNELETHFNQY

pLDDT: mean 88.47, std 10.74, range [47.59, 98.31]

Mean predicted aligned error: 7.48 Å